Protein AF-T2IMB1-F1 (afdb_monomer)

InterPro domains:
  IPR037221 H-type lectin domain superfamily [G3DSA:2.60.40.2080] (253-338)

Sequence (546 aa):
MVLTQIQTNNDSSFVKTRHNNITQDGFEVLLENDEANMNSGHGNETVAWMAISSGTGSWDGNTFMAGNTGDQVTHDWHTIDFGNAFNNTPKFLGNIASYYGPDPSGLRYQNLNNGNVEIKIEEDISIDEEVTHITEDVHFLAIEGTGTLTGSTYIDPDNDPDPVSTIAQVGQITNLDENNQTIVLDHDFDNPVIFANPLSYNGPAPSIARITDIQSDRFSVELQEPSNEDGTHAEETFSFLALEKGVWTLSDGTVIEVGTIDTNAIAGSYWENITFDYDFTNAPIVLTQVQTDNDASFVKTRQNNITQDGFDLALENDEANLNSGHGTETVAWVAISSGTGDWDGNTFMAGETGDYVTEAFYTLNFGNAFNKAPKFLGNIASYYGSDPSGLRYQNLNNGNVEIKIEEDTSIDEEIIHITENVHFLAIEGTGTLTGSANTGNNDPLTGLATEQTATASQDIFVVGNAQEPLYDTYGKHDYLEILGFDQSEDVIQLNGIADNYSLGASPFDSNDQGIFLKVAGMQDELVAIVKDNNNLDLNSNQFVFV

Organism: NCBI:txid423472

pLDDT: mean 88.85, std 13.26, range [33.06, 98.88]

Mean predicted aligned error: 17.15 Å

Foldseek 3Di:
DKDKDFPDPPDPFDWDKDWADDDPVDIDIDTAGAQVCRVPDDDDTDMDMDDDDADWDAFVNKTKGWDKDPQAAWQDKDKDFPQLSFPWQWDKDKDFHHDDDDFDWGKDWDDGTSGIIIIHIAGHAPPHDDGGTGTTMMTMMTIDDDDDTDDDPDDDPVPPLQPWDQFKFKDKDAFAWLDKDKDFAPFFAPAKDKFKDDKAPPWPFDWHWDWAADGRGITITHIDGAPQDPRGTGGIMIMMMIGHAAWWAAPVRKIKHKDKDWDQFAPPGDWDKDFDPDQAPWFFQKDKAFNHPPDVADKTKDWADTTSGTTIIHIYGAQVCSPVTTHITMMMMMTIHADWDAWPNKIKGWDKDPQAAWQDWDKDFPQLSFPWQWRKHKFFHHDDWPFDWTKYWDPGTSTIIIIHTAGHANPHPDTTTGTTMMIMMTIHDTHTTITRHCCDDPQVWFADQAEDEDPDFQEEAEQDDQPGGNFDPPDARTAHEYHPDDPVTYAYEGEDALVQWDWDQDPPDNQKIFIWGDDPPDDTHTHYIYPRHNDDDSPDPRYDYD

Structure (mmCIF, N/CA/C/O backbone):
data_AF-T2IMB1-F1
#
_entry.id   AF-T2IMB1-F1
#
loop_
_atom_site.group_PDB
_atom_site.id
_atom_site.type_symbol
_atom_site.label_atom_id
_atom_site.label_alt_id
_atom_site.label_comp_id
_atom_site.label_asym_id
_atom_site.label_entity_id
_atom_site.label_seq_id
_atom_site.pdbx_PDB_ins_code
_atom_site.Cartn_x
_atom_site.Cartn_y
_atom_site.Cartn_z
_atom_site.occupancy
_atom_site.B_iso_or_equiv
_atom_site.auth_seq_id
_atom_site.auth_comp_id
_atom_site.auth_asym_id
_atom_site.auth_atom_id
_atom_site.pdbx_PDB_model_num
ATOM 1 N N . MET A 1 1 ? -24.731 0.945 29.577 1.00 85.31 1 MET A N 1
ATOM 2 C CA . MET A 1 1 ? -25.813 1.959 29.676 1.00 85.31 1 MET A CA 1
ATOM 3 C C . MET A 1 1 ? -25.446 3.165 28.826 1.00 85.31 1 MET A C 1
ATOM 5 O O . MET A 1 1 ? -24.263 3.355 28.576 1.00 85.31 1 MET A O 1
ATOM 9 N N . VAL A 1 2 ? -26.428 3.962 28.402 1.00 91.12 2 VAL A N 1
ATOM 10 C CA . VAL A 1 2 ? -26.267 5.046 27.416 1.00 91.12 2 VAL A CA 1
ATOM 11 C C . VAL A 1 2 ? -26.927 6.323 27.926 1.00 91.12 2 VAL A C 1
ATOM 13 O O . VAL A 1 2 ? -28.022 6.268 28.482 1.00 91.12 2 VAL A O 1
ATOM 16 N N . LEU A 1 3 ? -26.265 7.461 27.723 1.00 94.50 3 LEU A N 1
ATOM 17 C CA . LEU A 1 3 ? -26.814 8.806 27.881 1.00 94.50 3 LEU A CA 1
ATOM 18 C C . LEU A 1 3 ? -26.683 9.567 26.559 1.00 94.50 3 LEU A C 1
ATOM 20 O O . LEU A 1 3 ? -25.728 9.351 25.817 1.00 94.50 3 LEU A O 1
ATOM 24 N N . THR A 1 4 ? -27.603 10.489 26.279 1.00 96.38 4 THR A N 1
ATOM 25 C CA . THR A 1 4 ? -27.551 11.331 25.069 1.00 96.38 4 THR A CA 1
ATOM 26 C C . THR A 1 4 ? -27.961 12.763 25.350 1.00 96.38 4 THR A C 1
ATOM 28 O O . THR A 1 4 ? -28.728 13.029 26.276 1.00 96.38 4 THR A O 1
ATOM 31 N N . GLN A 1 5 ? -27.476 13.679 24.517 1.00 95.19 5 GLN A N 1
ATOM 32 C CA . GLN A 1 5 ? -27.791 15.096 24.607 1.00 95.19 5 GLN A CA 1
ATOM 33 C C . GLN A 1 5 ? -27.732 15.752 23.227 1.00 95.19 5 GLN A C 1
ATOM 35 O O . GLN A 1 5 ? -26.693 15.732 22.566 1.00 95.19 5 GLN A O 1
ATOM 40 N N . ILE A 1 6 ? -28.816 16.421 22.839 1.00 95.06 6 ILE A N 1
ATOM 41 C CA . ILE A 1 6 ? -28.847 17.290 21.657 1.00 95.06 6 ILE A CA 1
ATOM 42 C C . ILE A 1 6 ? -27.872 18.462 21.873 1.00 95.06 6 ILE A C 1
ATOM 44 O O . ILE A 1 6 ? -27.924 19.119 22.918 1.00 95.06 6 ILE A O 1
ATOM 48 N N . GLN A 1 7 ? -26.968 18.688 20.914 1.00 95.31 7 GLN A N 1
ATOM 49 C CA . GLN A 1 7 ? -25.887 19.689 20.962 1.00 95.31 7 GLN A CA 1
ATOM 50 C C . GLN A 1 7 ? -26.152 20.928 20.104 1.00 95.31 7 GLN A C 1
ATOM 52 O O . GLN A 1 7 ? -25.466 21.941 20.253 1.00 95.31 7 GLN A O 1
ATOM 57 N N . THR A 1 8 ? -27.120 20.856 19.198 1.00 91.25 8 THR A N 1
ATOM 58 C CA . THR A 1 8 ? -27.472 21.946 18.287 1.00 91.25 8 THR A CA 1
ATOM 59 C C . THR A 1 8 ? -28.929 22.365 18.473 1.00 91.25 8 THR A C 1
ATOM 61 O O . THR A 1 8 ? -29.697 21.726 19.189 1.00 91.25 8 THR A O 1
ATOM 64 N N . ASN A 1 9 ? -29.268 23.519 17.909 1.00 90.50 9 ASN A N 1
ATOM 65 C CA . ASN A 1 9 ? -30.628 24.038 17.831 1.00 90.50 9 ASN A CA 1
ATOM 66 C C . ASN A 1 9 ? -30.780 24.605 16.419 1.00 90.50 9 ASN A C 1
ATOM 68 O O . ASN A 1 9 ? -30.586 25.803 16.184 1.00 90.50 9 ASN A O 1
ATOM 72 N N . ASN A 1 10 ? -30.962 23.692 15.474 1.00 88.81 10 ASN A N 1
ATOM 73 C CA . ASN A 1 10 ? -31.073 23.975 14.050 1.00 88.81 10 ASN A CA 1
ATOM 74 C C . ASN A 1 10 ? -32.535 24.191 13.632 1.00 88.81 10 ASN A C 1
ATOM 76 O O . ASN A 1 10 ? -32.777 24.807 12.591 1.00 88.81 10 ASN A O 1
ATOM 80 N N . ASP A 1 11 ? -33.489 23.745 14.453 1.00 90.00 11 ASP A N 1
ATOM 81 C CA . ASP A 1 11 ? -34.917 24.033 14.330 1.00 90.00 11 ASP A CA 1
ATOM 82 C C . ASP A 1 11 ? -35.498 24.561 15.655 1.00 90.00 11 ASP A C 1
ATOM 84 O O . ASP A 1 11 ? -35.101 24.171 16.746 1.00 90.00 11 ASP A O 1
ATOM 88 N N . SER A 1 12 ? -36.465 25.471 15.552 1.00 86.69 12 SER A N 1
ATOM 89 C CA . SER A 1 12 ? -37.157 26.080 16.691 1.00 86.69 12 SER A CA 1
ATOM 90 C C . SER A 1 12 ? -38.210 25.187 17.356 1.00 86.69 12 SER A C 1
ATOM 92 O O . SER A 1 12 ? -38.725 25.564 18.414 1.00 86.69 12 S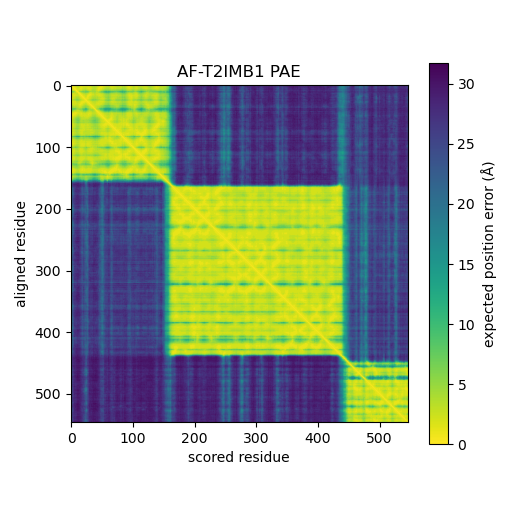ER A O 1
ATOM 94 N N . SER A 1 13 ? -38.579 24.066 16.734 1.00 87.62 13 SER A N 1
ATOM 95 C CA . SER A 1 13 ? -39.478 23.070 17.326 1.00 87.62 13 SER A CA 1
ATOM 96 C C . SER A 1 13 ? -38.860 22.392 18.550 1.00 87.62 13 SER A C 1
ATOM 98 O O . SER A 1 13 ? -37.646 22.309 18.714 1.00 87.62 13 SER A O 1
ATOM 100 N N . PHE A 1 14 ? -39.721 21.943 19.460 1.00 88.88 14 PHE A N 1
ATOM 101 C CA . PHE A 1 14 ? -39.291 21.232 20.655 1.00 88.88 14 PHE A CA 1
ATOM 102 C C . PHE A 1 14 ? -38.926 19.790 20.306 1.00 88.88 14 PHE A C 1
ATOM 104 O O . PHE A 1 14 ? -39.756 19.081 19.753 1.00 88.88 14 PHE A O 1
ATOM 111 N N . VAL A 1 15 ? -37.736 19.341 20.712 1.00 91.94 15 VAL A N 1
ATOM 112 C CA . VAL A 1 15 ? -37.329 17.932 20.639 1.00 91.94 15 VAL A CA 1
ATOM 113 C C . VAL A 1 15 ? -36.549 17.494 21.864 1.00 91.94 15 VAL A C 1
ATOM 115 O O . VAL A 1 15 ? -35.861 18.279 22.522 1.00 91.94 15 VAL A O 1
ATOM 118 N N . LYS A 1 16 ? -36.608 16.192 22.123 1.00 91.75 16 LYS A N 1
ATOM 119 C CA . LYS A 1 16 ? -35.758 15.469 23.074 1.00 91.75 16 LYS A CA 1
ATOM 120 C C . LYS A 1 16 ? -35.274 14.164 22.446 1.00 91.75 16 LYS A C 1
ATOM 122 O O . LYS A 1 16 ? -35.821 13.717 21.445 1.00 91.75 16 LYS A O 1
ATOM 127 N N . THR A 1 17 ? -34.255 13.547 23.031 1.00 94.44 17 THR A N 1
ATOM 128 C CA . THR A 1 17 ? -33.801 12.222 22.602 1.00 94.44 17 THR A CA 1
ATOM 129 C C . THR A 1 17 ? -34.611 11.116 23.273 1.00 94.44 17 THR A C 1
ATOM 131 O O . THR A 1 17 ? -34.928 11.200 24.462 1.00 94.44 17 THR A O 1
ATOM 134 N N . ARG A 1 18 ? -34.903 10.059 22.515 1.00 93.19 18 ARG A N 1
ATOM 135 C CA . ARG A 1 18 ? -35.435 8.782 23.012 1.00 93.19 18 ARG A CA 1
ATOM 136 C C . ARG A 1 18 ? -34.565 7.638 22.528 1.00 93.19 18 ARG A C 1
ATOM 138 O O . ARG A 1 18 ? -33.977 7.744 21.452 1.00 93.19 18 ARG A O 1
ATOM 145 N N . HIS A 1 19 ? -34.487 6.576 23.323 1.00 94.31 19 HIS A N 1
ATOM 146 C CA . HIS A 1 19 ? -33.670 5.402 23.024 1.00 94.31 19 HIS A CA 1
ATOM 147 C C . HIS A 1 19 ? -34.518 4.166 22.823 1.00 94.31 19 HIS A C 1
ATOM 149 O O . HIS A 1 19 ? -35.591 4.042 23.405 1.00 94.31 19 HIS A O 1
ATOM 155 N N . ASN A 1 20 ? -33.997 3.239 22.035 1.00 92.06 20 ASN A N 1
ATOM 156 C CA . ASN A 1 20 ? -34.541 1.900 21.913 1.00 92.06 20 ASN A CA 1
ATOM 157 C C . ASN A 1 20 ? -33.409 0.897 21.638 1.00 92.06 20 ASN A C 1
ATOM 159 O O . ASN A 1 20 ? -32.283 1.306 21.347 1.00 92.06 20 ASN A O 1
ATOM 163 N N . ASN A 1 21 ? -33.702 -0.403 21.751 1.00 88.50 21 ASN A N 1
ATOM 164 C CA . ASN A 1 21 ? -32.808 -1.498 21.354 1.00 88.50 21 ASN A CA 1
ATOM 165 C C . ASN A 1 21 ? -31.363 -1.344 21.870 1.00 88.50 21 ASN A C 1
ATOM 167 O O . ASN A 1 21 ? -30.403 -1.519 21.125 1.00 88.50 21 ASN A O 1
ATOM 171 N N . ILE A 1 22 ? -31.196 -0.990 23.149 1.00 84.31 22 ILE A N 1
ATOM 172 C CA . ILE A 1 22 ? -29.861 -0.867 23.742 1.00 84.31 22 ILE A CA 1
ATOM 173 C C . ILE A 1 22 ? -29.286 -2.267 23.978 1.00 84.31 22 ILE A C 1
ATOM 175 O O . ILE A 1 22 ? -29.820 -3.036 24.780 1.00 84.31 22 ILE A O 1
ATOM 179 N N . THR A 1 23 ? -28.175 -2.575 23.316 1.00 80.94 23 THR A N 1
ATOM 180 C CA . THR A 1 23 ? -27.421 -3.827 23.450 1.00 80.94 23 THR A CA 1
ATOM 181 C C . THR A 1 23 ? -25.993 -3.542 23.924 1.00 80.94 23 THR A C 1
ATOM 183 O O . THR A 1 23 ? -25.650 -2.415 24.291 1.00 80.94 23 THR A O 1
ATOM 186 N N . GLN A 1 24 ? -25.157 -4.580 23.977 1.00 67.69 24 GLN A N 1
ATOM 187 C CA . GLN A 1 24 ? -23.721 -4.409 24.200 1.00 67.69 24 GLN A CA 1
ATOM 188 C C . GLN A 1 24 ? -23.020 -3.751 22.992 1.00 67.69 24 GLN A C 1
ATOM 190 O O . GLN A 1 24 ? -22.018 -3.073 23.187 1.00 67.69 24 GLN A O 1
ATOM 195 N N . ASP A 1 25 ? -23.593 -3.890 21.790 1.00 73.38 25 ASP A N 1
ATOM 196 C CA . ASP A 1 25 ? -22.993 -3.473 20.514 1.00 73.38 25 ASP A CA 1
ATOM 197 C C . ASP A 1 25 ? -23.526 -2.118 20.014 1.00 73.38 25 ASP A C 1
ATOM 199 O O . ASP A 1 25 ? -22.961 -1.512 19.108 1.00 73.38 25 ASP A O 1
ATOM 203 N N . GLY A 1 26 ? -24.614 -1.600 20.596 1.00 82.62 26 GLY A N 1
ATOM 204 C CA . GLY A 1 26 ? -25.176 -0.327 20.156 1.00 82.62 26 GLY A CA 1
ATOM 205 C C . GLY A 1 26 ? -26.473 0.091 20.839 1.00 82.62 26 GLY A C 1
ATOM 206 O O . GLY A 1 26 ? -26.900 -0.469 21.850 1.00 82.62 26 GLY A O 1
ATOM 207 N N . PHE A 1 27 ? -27.087 1.137 20.290 1.00 91.44 27 PHE A N 1
ATOM 208 C CA . PHE A 1 27 ? -28.405 1.634 20.676 1.00 91.44 27 PHE A CA 1
ATOM 209 C C . PHE A 1 27 ? -29.047 2.399 19.517 1.00 91.44 27 PHE A C 1
ATOM 211 O O . PHE A 1 27 ? -28.355 3.010 18.703 1.00 91.44 27 PHE A O 1
ATOM 218 N N . GLU A 1 28 ? -30.375 2.433 19.482 1.00 95.38 28 GLU A N 1
ATOM 219 C CA . GLU A 1 28 ? -31.130 3.314 18.593 1.00 95.38 28 GLU A CA 1
ATOM 220 C C . GLU A 1 28 ? -31.435 4.638 19.295 1.00 95.38 28 GLU A C 1
ATOM 222 O O . GLU A 1 28 ? -31.716 4.676 20.497 1.00 95.38 28 GLU A O 1
ATOM 227 N N . VAL A 1 29 ? -31.423 5.737 18.537 1.00 94.62 29 VAL A N 1
ATOM 228 C CA . VAL A 1 29 ? -31.826 7.059 19.023 1.00 94.62 29 VAL A CA 1
ATOM 229 C C . VAL A 1 29 ? -32.702 7.773 18.007 1.00 94.62 29 VAL A C 1
ATOM 231 O O . VAL A 1 29 ? -32.428 7.757 16.809 1.00 94.62 29 VAL A O 1
ATOM 234 N N . LEU A 1 30 ? -33.739 8.445 18.501 1.00 92.19 30 LEU A N 1
ATOM 235 C CA . LEU A 1 30 ? -34.581 9.336 17.708 1.00 92.19 30 LEU A CA 1
ATOM 236 C C . LEU A 1 30 ? -34.779 10.684 18.404 1.00 92.19 30 LEU A C 1
ATOM 238 O O . LEU A 1 30 ? -34.567 10.812 19.615 1.00 92.19 30 LEU A O 1
ATOM 242 N N . LEU A 1 31 ? -35.194 11.682 17.622 1.00 92.25 31 LEU A N 1
ATOM 243 C CA . LEU A 1 31 ? -35.696 12.959 18.122 1.00 92.25 31 LEU A CA 1
ATOM 244 C C . LEU A 1 31 ? -37.219 12.879 18.247 1.00 92.25 31 LEU A C 1
ATOM 246 O O . LEU A 1 31 ? -37.908 12.614 17.265 1.00 92.25 31 LEU A O 1
ATOM 250 N N . GLU A 1 32 ? -37.733 13.107 19.451 1.00 92.06 32 GLU A N 1
ATOM 251 C CA . GLU A 1 32 ? -39.159 13.053 19.764 1.00 92.06 32 GLU A CA 1
ATOM 252 C C . GLU A 1 32 ? -39.707 14.462 20.024 1.00 92.06 32 GLU A C 1
ATOM 254 O O . GLU A 1 32 ? -39.195 15.172 20.896 1.00 92.06 32 GLU A O 1
ATOM 259 N N . ASN A 1 33 ? -40.744 14.849 19.274 1.00 92.12 33 ASN A N 1
ATOM 260 C CA . ASN A 1 33 ? -41.489 16.101 19.459 1.00 92.12 33 ASN A CA 1
ATOM 261 C C . ASN A 1 33 ? -42.503 15.999 20.618 1.00 92.12 33 ASN A C 1
ATOM 263 O O . ASN A 1 33 ? -42.745 14.921 21.158 1.00 92.12 33 ASN A O 1
ATOM 267 N N . ASP A 1 34 ? -43.126 17.120 20.988 1.00 90.25 34 ASP A N 1
ATOM 268 C CA . ASP A 1 34 ? -44.325 17.138 21.835 1.00 90.25 34 ASP A CA 1
ATOM 269 C C . ASP A 1 34 ? -45.536 16.517 21.118 1.00 90.25 34 ASP A C 1
ATOM 271 O O . ASP A 1 34 ? -45.568 16.417 19.887 1.00 90.25 34 ASP A O 1
ATOM 275 N N . GLU A 1 35 ? -46.537 16.089 21.889 1.00 89.25 35 GLU A N 1
ATOM 276 C CA . GLU A 1 35 ? -47.662 15.277 21.408 1.00 89.25 35 GLU A CA 1
ATOM 277 C C . GLU A 1 35 ? -48.408 15.950 20.234 1.00 89.25 35 GLU A C 1
ATOM 279 O O . GLU A 1 35 ? -48.657 15.347 19.185 1.00 89.25 35 GLU A O 1
ATOM 284 N N . ALA A 1 36 ? -48.648 17.260 20.338 1.00 90.06 36 ALA A N 1
ATOM 285 C CA . ALA A 1 36 ? -49.301 18.091 19.328 1.00 90.06 36 ALA A CA 1
ATOM 286 C C . ALA A 1 36 ? -48.550 18.139 17.987 1.00 90.06 36 ALA A C 1
ATOM 288 O O . ALA A 1 36 ? -49.149 18.463 16.955 1.00 90.06 36 ALA A O 1
ATOM 289 N N . ASN A 1 37 ? -47.257 17.807 17.988 1.00 89.12 37 ASN A N 1
ATOM 290 C CA . ASN A 1 37 ? -46.353 17.908 16.849 1.00 89.12 37 ASN A CA 1
ATOM 291 C C . ASN A 1 37 ? -45.670 16.573 16.498 1.00 89.12 37 ASN A C 1
ATOM 293 O O . ASN A 1 37 ? -44.755 16.569 15.672 1.00 89.12 37 ASN A O 1
ATOM 297 N N . MET A 1 38 ? -46.121 15.429 17.026 1.00 80.75 38 MET A N 1
ATOM 298 C CA . MET A 1 38 ? -45.490 14.115 16.785 1.00 80.75 38 MET A CA 1
ATOM 299 C C . MET A 1 38 ? -45.346 13.735 15.307 1.00 80.75 38 MET A C 1
ATOM 301 O O . MET A 1 38 ? -44.421 13.024 14.935 1.00 80.75 38 MET A O 1
ATOM 305 N N . ASN A 1 39 ? -46.250 14.223 14.452 1.00 80.94 39 ASN A N 1
ATOM 306 C CA . ASN A 1 39 ? -46.222 13.972 13.005 1.00 80.94 39 ASN A CA 1
ATOM 307 C C . ASN A 1 39 ? -45.568 15.103 12.198 1.00 80.94 39 ASN A C 1
ATOM 309 O O . ASN A 1 39 ? -45.591 15.085 10.965 1.00 80.94 39 ASN A O 1
ATOM 313 N N . SER A 1 40 ? -45.041 16.124 12.871 1.00 81.31 40 SER A N 1
ATOM 314 C CA . SER A 1 40 ? -44.258 17.168 12.223 1.00 81.31 40 SER A CA 1
ATOM 315 C C . SER A 1 40 ? -42.804 16.710 12.107 1.00 81.31 40 SER A C 1
ATOM 317 O O . SER A 1 40 ? -42.261 16.082 13.012 1.00 81.31 40 SER A O 1
ATOM 319 N N . GLY A 1 41 ? -42.182 16.966 10.957 1.00 79.31 41 GLY A N 1
ATOM 320 C CA . GLY A 1 41 ? -40.749 16.735 10.808 1.00 79.31 41 GLY A CA 1
ATOM 321 C C . GLY A 1 41 ? -39.951 17.731 11.649 1.00 79.31 41 GLY A C 1
ATOM 322 O O . GLY A 1 41 ? -40.421 18.838 11.897 1.00 79.31 41 GLY A O 1
ATOM 323 N N . HIS A 1 42 ? -38.737 17.344 12.027 1.00 85.75 42 HIS A N 1
ATOM 324 C CA . HIS A 1 42 ? -37.761 18.205 12.689 1.00 85.75 42 HIS A CA 1
ATOM 325 C C . HIS A 1 42 ? -36.503 18.322 11.821 1.00 85.75 42 HIS A C 1
ATOM 327 O O . HIS A 1 42 ? -36.148 17.369 11.122 1.00 85.75 42 HIS A O 1
ATOM 333 N N . GLY A 1 43 ? -35.817 19.466 11.855 1.00 85.44 43 GLY A N 1
ATOM 334 C CA . GLY A 1 43 ? -34.489 19.599 11.252 1.00 85.44 43 GLY A CA 1
ATOM 335 C C . GLY A 1 43 ? -33.452 18.655 11.879 1.00 85.44 43 GLY A C 1
ATOM 336 O O . GLY A 1 43 ? -33.608 18.194 13.009 1.00 85.44 43 GLY A O 1
ATOM 337 N N . ASN A 1 44 ? -32.367 18.374 11.153 1.00 89.62 44 ASN A N 1
ATOM 338 C CA . ASN A 1 44 ? -31.277 17.547 11.672 1.00 89.62 44 ASN A CA 1
ATOM 339 C C . ASN A 1 44 ? -30.606 18.223 12.876 1.00 89.62 44 ASN A C 1
ATOM 341 O O . ASN A 1 44 ? -30.212 19.388 12.788 1.00 89.62 44 ASN A O 1
ATOM 345 N N . GLU A 1 45 ? -30.387 17.468 13.950 1.00 91.56 45 GLU A N 1
ATOM 346 C CA . GLU A 1 45 ? -29.619 17.912 15.112 1.00 91.56 45 GLU A CA 1
ATOM 347 C C . GLU A 1 45 ? -28.404 17.011 15.351 1.00 91.56 45 GLU A C 1
ATOM 349 O O . GLU A 1 45 ? -28.451 15.801 15.136 1.00 91.56 45 GLU A O 1
ATOM 354 N N . THR A 1 46 ? -27.309 17.591 15.839 1.00 93.31 46 THR A N 1
ATOM 355 C CA . THR A 1 46 ? -26.174 16.832 16.364 1.00 93.31 46 THR A CA 1
ATOM 356 C C . THR A 1 46 ? -26.546 16.275 17.734 1.00 93.31 46 THR A C 1
ATOM 358 O O . THR A 1 46 ? -26.833 17.035 18.661 1.00 93.31 46 THR A O 1
ATOM 361 N N . VAL A 1 47 ? -26.488 14.954 17.894 1.00 93.88 47 VAL A N 1
ATOM 362 C CA . VAL A 1 47 ? -26.691 14.275 19.179 1.00 93.88 47 VAL A CA 1
ATOM 363 C C . VAL A 1 47 ? -25.346 13.768 19.690 1.00 93.88 47 VAL A C 1
ATOM 365 O O . VAL A 1 47 ? -24.688 12.968 19.033 1.00 93.88 47 VAL A O 1
ATOM 368 N N . ALA A 1 48 ? -24.934 14.230 20.870 1.00 92.75 48 ALA A N 1
ATOM 369 C CA . ALA A 1 48 ? -23.828 13.623 21.603 1.00 92.75 48 ALA A CA 1
ATOM 370 C C . ALA A 1 48 ? -24.342 12.430 22.406 1.00 92.75 48 ALA A C 1
ATOM 372 O O . ALA A 1 48 ? -25.469 12.457 22.910 1.00 92.75 48 ALA A O 1
ATOM 373 N N . TRP A 1 49 ? -23.499 11.420 22.578 1.00 94.50 49 TRP A N 1
ATOM 374 C CA . TRP A 1 49 ? -23.809 10.248 23.381 1.00 94.50 49 TRP A CA 1
ATOM 375 C C . TRP A 1 49 ? -22.622 9.837 24.249 1.00 94.50 49 TRP A C 1
ATOM 377 O O . TRP A 1 49 ? -21.477 10.201 23.986 1.00 94.50 49 TRP A O 1
ATOM 387 N N . MET A 1 50 ? -22.919 9.108 25.320 1.00 92.50 50 MET A N 1
ATOM 388 C CA . MET A 1 50 ? -21.933 8.510 26.212 1.00 92.50 50 MET A CA 1
ATOM 389 C C . MET A 1 50 ? -22.431 7.135 26.640 1.00 92.50 50 MET A C 1
ATOM 391 O O . MET A 1 50 ? -23.520 7.025 27.206 1.00 92.50 50 MET A O 1
ATOM 395 N N . ALA A 1 51 ? -21.615 6.108 26.419 1.00 89.19 51 ALA A N 1
ATOM 396 C CA . ALA A 1 51 ? -21.821 4.790 26.996 1.00 89.19 51 ALA A CA 1
ATOM 397 C C . ALA A 1 51 ? -20.881 4.588 28.190 1.00 89.19 51 ALA A C 1
ATOM 399 O O . ALA A 1 51 ? -19.722 4.997 28.161 1.00 89.19 51 ALA A O 1
ATOM 400 N N . ILE A 1 52 ? -21.389 3.980 29.260 1.00 83.69 52 ILE A N 1
ATOM 401 C CA . ILE A 1 52 ? -20.597 3.618 30.440 1.00 83.69 52 ILE A CA 1
ATOM 402 C C . ILE A 1 52 ? -21.049 2.255 30.968 1.00 83.69 52 ILE A C 1
ATOM 404 O O . ILE A 1 52 ? -22.236 1.908 30.909 1.00 83.69 52 ILE A O 1
ATOM 408 N N . SER A 1 53 ? -20.105 1.464 31.472 1.00 81.81 53 SER A N 1
ATOM 409 C CA . SER A 1 53 ? -20.401 0.201 32.148 1.00 81.81 53 SER A CA 1
ATOM 410 C C . SER A 1 53 ? -21.171 0.463 33.443 1.00 81.81 53 SER A C 1
ATOM 412 O O . SER A 1 53 ? -20.855 1.387 34.193 1.00 81.81 53 SER A O 1
ATOM 414 N N . SER A 1 54 ? -22.183 -0.356 33.730 1.00 83.62 54 SER A N 1
ATOM 415 C CA . SER A 1 54 ? -22.889 -0.288 35.011 1.00 83.62 54 SER A CA 1
ATOM 416 C C . SER A 1 54 ? -21.958 -0.676 36.159 1.00 83.62 54 SER A C 1
ATOM 418 O O . SER A 1 54 ? -21.187 -1.628 36.038 1.00 83.62 54 SER A O 1
ATOM 420 N N . GLY A 1 55 ? -22.067 0.004 37.293 1.00 82.06 55 GLY A N 1
ATOM 421 C CA . GLY A 1 55 ? -21.284 -0.301 38.481 1.00 82.06 55 GLY A CA 1
ATOM 422 C C . GLY A 1 55 ? -21.070 0.908 39.380 1.00 82.06 55 GLY A C 1
ATOM 423 O O . GLY A 1 55 ? -21.617 1.987 39.161 1.00 82.06 55 GLY A O 1
ATOM 424 N N . THR A 1 56 ? -20.255 0.714 40.411 1.00 86.25 56 THR A N 1
ATOM 425 C CA . THR A 1 56 ? -19.796 1.776 41.310 1.00 86.25 56 THR A CA 1
ATOM 426 C C . THR A 1 56 ? -18.277 1.862 41.283 1.00 86.25 56 THR A C 1
ATOM 428 O O . THR A 1 56 ? -17.592 0.861 41.074 1.00 86.25 56 THR A O 1
ATOM 431 N N . GLY A 1 57 ? -17.727 3.056 41.497 1.00 87.25 57 GLY A N 1
ATOM 432 C CA . GLY A 1 57 ? -16.281 3.250 41.444 1.00 87.25 57 GLY A CA 1
ATOM 433 C C . GLY A 1 57 ? -15.831 4.646 41.851 1.00 87.25 57 GLY A C 1
ATOM 434 O O . GLY A 1 57 ? -16.588 5.411 42.445 1.00 87.25 57 GLY A O 1
ATOM 435 N N . SER A 1 58 ? -14.578 4.965 41.531 1.00 88.88 58 SER A N 1
ATOM 436 C CA . SER A 1 58 ? -13.991 6.294 41.701 1.00 88.88 58 SER A CA 1
ATOM 437 C C . SER A 1 58 ? -13.407 6.760 40.371 1.00 88.88 58 SER A C 1
ATOM 439 O O . SER A 1 58 ? -12.601 6.046 39.780 1.00 88.88 58 SER A O 1
ATOM 441 N N . TRP A 1 59 ? -13.810 7.942 39.915 1.00 89.56 59 TRP A N 1
ATOM 442 C CA . TRP A 1 59 ? -13.317 8.595 38.706 1.00 89.56 59 TRP A CA 1
ATOM 443 C C . TRP A 1 59 ? -12.619 9.893 39.111 1.00 89.56 59 TRP A C 1
ATOM 445 O O . TRP A 1 59 ? -13.256 10.839 39.578 1.00 89.56 59 TRP A O 1
ATOM 455 N N . ASP A 1 60 ? -11.287 9.910 39.024 1.00 89.75 60 ASP A N 1
ATOM 456 C CA . ASP A 1 60 ? -10.441 11.014 39.502 1.00 89.75 60 ASP A CA 1
ATOM 457 C C . ASP A 1 60 ? -10.712 11.426 40.952 1.00 89.75 60 ASP A C 1
ATOM 459 O O . ASP A 1 60 ? -10.754 12.603 41.312 1.00 89.75 60 ASP A O 1
ATOM 463 N N . GLY A 1 61 ? -10.916 10.427 41.811 1.00 88.38 61 GLY A N 1
ATOM 464 C CA . GLY A 1 61 ? -11.208 10.639 43.227 1.00 88.38 61 GLY A CA 1
ATOM 465 C C . GLY A 1 61 ? -12.671 10.971 43.526 1.00 88.38 61 GLY A C 1
ATOM 466 O O . GLY A 1 61 ? -13.008 11.134 44.698 1.00 88.38 61 GLY A O 1
ATOM 467 N N . ASN A 1 62 ? -13.538 11.042 42.513 1.00 91.88 62 ASN A N 1
ATOM 468 C CA . ASN A 1 62 ? -14.974 11.239 42.680 1.00 91.88 62 ASN A CA 1
ATOM 469 C C . ASN A 1 62 ? -15.701 9.896 42.666 1.00 91.88 62 ASN A C 1
ATOM 471 O O . ASN A 1 62 ? -15.629 9.163 41.681 1.00 91.88 62 ASN A O 1
ATOM 475 N N . THR A 1 63 ? -16.438 9.579 43.728 1.00 93.62 63 THR A N 1
ATOM 476 C CA . THR A 1 63 ? -17.273 8.374 43.754 1.00 93.62 63 THR A CA 1
ATOM 477 C C . THR A 1 63 ? -18.352 8.462 42.678 1.00 93.62 63 THR A C 1
ATOM 479 O O . THR A 1 63 ? -19.015 9.493 42.579 1.00 93.62 63 THR A O 1
ATOM 482 N N . PHE A 1 64 ? -18.577 7.399 41.907 1.00 94.38 64 PHE A N 1
ATOM 483 C CA . PHE A 1 64 ? -19.679 7.329 40.947 1.00 94.38 64 PHE A CA 1
ATOM 484 C C . PHE A 1 64 ? -20.485 6.032 41.069 1.00 94.38 64 PHE A C 1
ATOM 486 O O . PHE A 1 64 ? -19.996 5.021 41.577 1.00 94.38 64 PHE A O 1
ATOM 493 N N . MET A 1 65 ? -21.724 6.085 40.586 1.00 92.94 65 MET A N 1
ATOM 494 C CA . MET A 1 65 ? -22.635 4.966 40.381 1.00 92.94 65 MET A CA 1
ATOM 495 C C . MET A 1 65 ? -23.314 5.125 39.019 1.00 92.94 65 MET A C 1
ATOM 497 O O . MET A 1 65 ? -23.942 6.146 38.756 1.00 92.94 65 MET A O 1
ATOM 501 N N . ALA A 1 66 ? -23.197 4.107 38.181 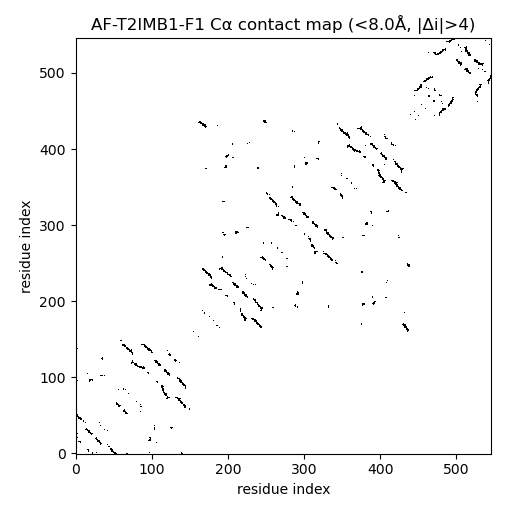1.00 92.00 66 ALA A N 1
ATOM 502 C CA . ALA A 1 66 ? -23.792 4.008 36.858 1.00 92.00 66 ALA A CA 1
ATOM 503 C C . ALA A 1 66 ? -24.724 2.786 36.831 1.00 92.00 66 ALA A C 1
ATOM 505 O O . ALA A 1 66 ? -24.317 1.701 37.255 1.00 92.00 66 ALA A O 1
ATOM 506 N N . GLY A 1 67 ? -25.964 2.927 36.368 1.00 89.94 67 GLY A N 1
ATOM 507 C CA . GLY A 1 67 ? -26.929 1.826 36.392 1.00 89.94 67 GLY A CA 1
ATOM 508 C C . GLY A 1 67 ? -28.156 2.028 35.509 1.00 89.94 67 GLY A C 1
ATOM 509 O O . GLY A 1 67 ? -28.276 3.023 34.793 1.00 89.94 67 GLY A O 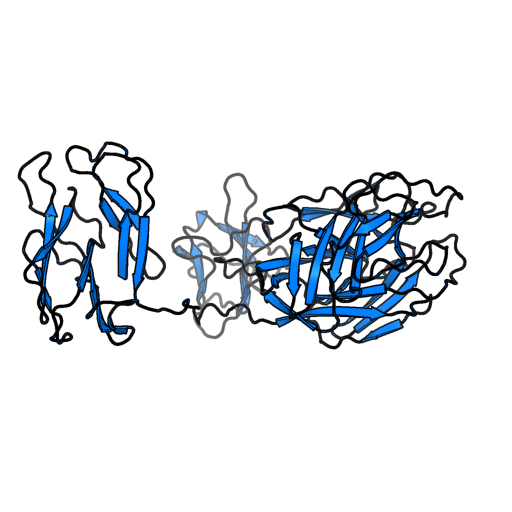1
ATOM 510 N N . ASN A 1 68 ? -29.056 1.048 35.576 1.00 93.44 68 ASN A N 1
ATOM 511 C CA . ASN A 1 68 ? -30.379 1.064 34.960 1.00 93.44 68 ASN A CA 1
ATOM 512 C C . ASN A 1 68 ? -31.444 0.653 35.986 1.00 93.44 68 ASN A C 1
ATOM 514 O O . ASN A 1 68 ? -31.112 0.081 37.029 1.00 93.44 68 ASN A O 1
ATOM 518 N N . THR A 1 69 ? -32.704 0.989 35.727 1.00 90.56 69 THR A N 1
ATOM 519 C CA . THR A 1 69 ? -33.828 0.613 36.600 1.00 90.56 69 THR A CA 1
ATOM 520 C C . THR A 1 69 ? -34.483 -0.697 36.175 1.00 90.56 69 THR A C 1
ATOM 522 O O . THR A 1 69 ? -35.232 -1.285 36.959 1.00 90.56 69 THR A O 1
ATOM 525 N N . GLY A 1 70 ? -34.232 -1.138 34.940 1.00 89.50 70 GLY A N 1
ATOM 526 C CA . GLY A 1 70 ? -35.102 -2.067 34.234 1.00 89.50 70 GLY A CA 1
ATOM 527 C C . GLY A 1 70 ? -36.470 -1.438 33.954 1.00 89.50 70 GLY A C 1
ATOM 528 O O . GLY A 1 70 ? -36.746 -0.307 34.357 1.00 89.50 70 GLY A O 1
ATOM 529 N N . ASP A 1 71 ? -37.340 -2.204 33.298 1.00 91.25 71 ASP A N 1
ATOM 530 C CA . ASP A 1 71 ? -38.703 -1.819 32.905 1.00 91.25 71 ASP A CA 1
ATOM 531 C C . ASP A 1 71 ? -39.630 -1.630 34.128 1.00 91.25 71 ASP A C 1
ATOM 533 O O . ASP A 1 71 ? -40.388 -2.530 34.496 1.00 91.25 71 ASP A O 1
ATOM 537 N N . GLN A 1 72 ? -39.489 -0.511 34.850 1.00 92.88 72 GLN A N 1
ATOM 538 C CA . GLN A 1 72 ? -40.113 -0.284 36.168 1.00 92.88 72 GLN A CA 1
ATOM 539 C C . GLN A 1 72 ? -40.573 1.163 36.422 1.00 92.88 72 GLN A C 1
ATOM 541 O O . GLN A 1 72 ? -41.367 1.388 37.342 1.00 92.88 72 GLN A O 1
ATOM 546 N N . VAL A 1 73 ? -40.076 2.157 35.680 1.00 96.19 73 VAL A N 1
ATOM 547 C CA . VAL A 1 73 ? -40.354 3.578 35.961 1.00 96.19 73 VAL A CA 1
ATOM 548 C C . VAL A 1 73 ? -41.605 4.013 35.209 1.00 96.19 73 VAL A C 1
ATOM 550 O O . VAL A 1 73 ? -41.701 3.807 34.011 1.00 96.19 73 VAL A O 1
ATOM 553 N N . THR A 1 74 ? -42.562 4.622 35.905 1.00 96.62 74 THR A N 1
ATOM 554 C CA . THR A 1 74 ? -43.834 5.093 35.326 1.00 96.62 74 THR A CA 1
ATOM 555 C C . THR A 1 74 ? -44.030 6.579 35.641 1.00 96.62 74 THR A C 1
ATOM 557 O O . THR A 1 74 ? -43.087 7.269 36.039 1.00 96.62 74 THR A O 1
ATOM 560 N N . HIS A 1 75 ? -45.261 7.073 35.513 1.00 95.38 75 HIS A N 1
ATOM 561 C CA . HIS A 1 75 ? -45.680 8.390 35.991 1.00 95.38 75 HIS A CA 1
ATOM 562 C C . HIS A 1 75 ? -45.694 8.555 37.519 1.00 95.38 75 HIS A C 1
ATOM 564 O O . HIS A 1 75 ? -45.720 9.687 38.018 1.00 95.38 75 HIS A O 1
ATOM 570 N N . ASP A 1 76 ? -45.620 7.455 38.269 1.00 97.19 76 ASP A N 1
ATOM 571 C CA . ASP A 1 76 ? -45.415 7.475 39.715 1.00 97.19 76 ASP A CA 1
ATOM 572 C C . ASP A 1 76 ? -43.927 7.622 40.073 1.00 97.19 76 ASP A C 1
ATOM 574 O O . ASP A 1 76 ? -43.038 7.103 39.396 1.00 97.19 76 ASP A O 1
ATOM 578 N N . TRP A 1 77 ? -43.641 8.309 41.185 1.00 98.06 77 TRP A N 1
ATOM 579 C CA . TRP A 1 77 ? -42.271 8.469 41.680 1.00 98.06 77 TRP A CA 1
ATOM 580 C C . TRP A 1 77 ? -41.643 7.118 42.055 1.00 98.06 77 TRP A C 1
ATOM 582 O O . TRP A 1 77 ? -42.103 6.433 42.969 1.00 98.06 77 TRP A O 1
ATOM 592 N N . HIS A 1 78 ? -40.543 6.785 41.387 1.00 97.19 78 HIS A N 1
ATOM 593 C CA . HIS A 1 78 ? -39.704 5.618 41.620 1.00 97.19 78 HIS A CA 1
ATOM 594 C C . HIS A 1 78 ? -38.403 6.026 42.323 1.00 97.19 78 HIS A C 1
ATOM 596 O O . HIS A 1 78 ? -37.726 6.961 41.899 1.00 97.19 78 HIS A O 1
ATOM 602 N N . THR A 1 79 ? -38.025 5.330 43.395 1.00 97.94 79 THR A N 1
ATOM 603 C CA . THR A 1 79 ? -36.789 5.621 44.136 1.00 97.94 79 THR A CA 1
ATOM 604 C C . THR A 1 79 ? -35.623 4.796 43.605 1.00 97.94 79 THR A C 1
ATOM 606 O O . THR A 1 79 ? -35.641 3.572 43.704 1.00 97.94 79 THR A O 1
ATOM 609 N N . ILE A 1 80 ? -34.564 5.468 43.155 1.00 95.44 80 ILE A N 1
ATOM 610 C CA . ILE A 1 80 ? -33.242 4.861 42.976 1.00 95.44 80 ILE A CA 1
ATOM 611 C C . ILE A 1 80 ? -32.483 5.012 44.298 1.00 95.44 80 ILE A C 1
ATOM 613 O O . ILE A 1 80 ? -32.193 6.130 44.736 1.00 95.44 80 ILE A O 1
ATOM 617 N N . ASP A 1 81 ? -32.170 3.888 44.940 1.00 92.44 81 ASP A N 1
ATOM 618 C CA . ASP A 1 81 ? -31.358 3.837 46.160 1.00 92.44 81 ASP A CA 1
ATOM 619 C C . ASP A 1 81 ? -29.870 3.714 45.800 1.00 92.44 81 ASP A C 1
ATOM 621 O O . ASP A 1 81 ? -29.449 2.760 45.147 1.00 92.44 81 ASP A O 1
ATOM 625 N N . PHE A 1 82 ? -29.060 4.671 46.250 1.00 88.69 82 PHE A N 1
ATOM 626 C CA . PHE A 1 82 ? -27.611 4.665 46.051 1.00 88.69 82 PHE A CA 1
ATOM 627 C C . PHE A 1 82 ? -26.871 3.787 47.069 1.00 88.69 82 PHE A C 1
ATOM 629 O O . PHE A 1 82 ? -25.641 3.728 47.051 1.00 88.69 82 PHE A O 1
ATOM 636 N N . GLY A 1 83 ? -27.567 3.153 48.016 1.00 83.94 83 GLY A N 1
ATOM 637 C CA . GLY A 1 83 ? -26.963 2.249 48.997 1.00 83.94 83 GLY A CA 1
ATOM 638 C C . GLY A 1 83 ? -25.962 2.935 49.934 1.00 83.94 83 GLY A C 1
ATOM 639 O O . GLY A 1 83 ? -25.070 2.279 50.468 1.00 83.94 83 GLY A O 1
ATOM 640 N N . ASN A 1 84 ? -26.094 4.251 50.136 1.00 79.81 84 ASN A N 1
ATOM 641 C CA . ASN A 1 84 ? -25.119 5.108 50.827 1.00 79.81 84 ASN A CA 1
ATOM 642 C C . ASN A 1 84 ? -23.717 5.107 50.188 1.00 79.81 84 ASN A C 1
ATOM 644 O O . ASN A 1 84 ? -22.720 5.274 50.893 1.00 79.81 84 ASN A O 1
ATOM 648 N N . ALA A 1 85 ? -23.625 4.934 48.866 1.00 81.06 85 ALA A N 1
ATOM 649 C CA . ALA A 1 85 ? -22.358 5.032 48.143 1.00 81.06 85 ALA A CA 1
ATOM 650 C C . ALA A 1 85 ? -21.718 6.430 48.241 1.00 81.06 85 ALA A C 1
ATOM 652 O O . ALA A 1 85 ? -20.504 6.550 48.107 1.00 81.06 85 ALA A O 1
ATOM 653 N N . PHE A 1 86 ? -22.507 7.478 48.503 1.00 91.31 86 PHE A N 1
ATOM 654 C CA . PHE A 1 86 ? -22.045 8.864 48.480 1.00 91.31 86 PHE A CA 1
ATOM 655 C C . PHE A 1 86 ? -21.966 9.502 49.877 1.00 91.31 86 PHE A C 1
ATOM 657 O O . PHE A 1 86 ? -22.857 9.373 50.723 1.00 91.31 86 PHE A O 1
ATOM 664 N N . ASN A 1 87 ? -20.900 10.266 50.106 1.00 91.50 87 ASN A N 1
ATOM 665 C CA . ASN A 1 87 ? -20.698 11.101 51.290 1.00 91.50 87 ASN A CA 1
ATOM 666 C C . ASN A 1 87 ? -21.379 12.472 51.153 1.00 91.50 87 ASN A C 1
ATOM 668 O O . ASN A 1 87 ? -21.760 13.074 52.158 1.00 91.50 87 ASN A O 1
ATOM 672 N N . ASN A 1 88 ? -21.528 12.971 49.926 1.00 93.12 88 ASN A N 1
ATOM 673 C CA . ASN A 1 88 ? -22.201 14.224 49.593 1.00 93.12 88 ASN A CA 1
ATOM 674 C C . ASN A 1 88 ? -23.291 13.981 48.543 1.00 93.12 88 ASN A C 1
ATOM 676 O O . ASN A 1 88 ? -23.300 12.958 47.869 1.00 93.12 88 ASN A O 1
ATOM 680 N N . THR A 1 89 ? -24.212 14.932 48.369 1.00 95.31 89 THR A N 1
ATOM 681 C CA . THR A 1 89 ? -25.189 14.859 47.272 1.00 95.31 89 THR A CA 1
ATOM 682 C C . THR A 1 89 ? -24.457 14.820 45.917 1.00 95.31 89 THR A C 1
ATOM 684 O O . THR A 1 89 ? -23.728 15.777 45.619 1.00 95.31 89 THR A O 1
ATOM 687 N N . PRO A 1 90 ? -24.643 13.770 45.092 1.00 96.69 90 PRO A N 1
ATOM 688 C CA . PRO A 1 90 ? -23.969 13.646 43.802 1.00 96.69 90 PRO A CA 1
ATOM 689 C C . PRO A 1 90 ? -24.580 14.585 42.747 1.00 96.69 90 PRO A C 1
ATOM 691 O O . PRO A 1 90 ? -25.599 15.246 42.970 1.00 96.69 90 PRO A O 1
ATOM 694 N N . LYS A 1 91 ? -23.951 14.665 41.575 1.00 95.81 91 LYS A N 1
ATOM 695 C CA . LYS A 1 91 ? -24.581 15.122 40.328 1.00 95.81 91 LYS A CA 1
ATOM 696 C C . LYS A 1 91 ? -25.295 13.942 39.693 1.00 95.81 91 LYS A C 1
ATOM 698 O O . LYS A 1 91 ? -24.777 12.837 39.763 1.00 95.81 91 LYS A O 1
ATOM 703 N N . PHE A 1 92 ? -26.462 14.185 39.107 1.00 96.62 92 PHE A N 1
ATOM 704 C CA . PHE A 1 92 ? -27.314 13.149 38.534 1.00 96.62 92 PHE A CA 1
ATOM 705 C C . PHE A 1 92 ? -27.588 13.454 37.063 1.00 96.62 92 PHE A C 1
ATOM 707 O O . PHE A 1 92 ? -28.016 14.561 36.733 1.00 96.62 92 PHE A O 1
ATOM 714 N N . LEU A 1 93 ? -27.327 12.472 36.209 1.00 96.38 93 LEU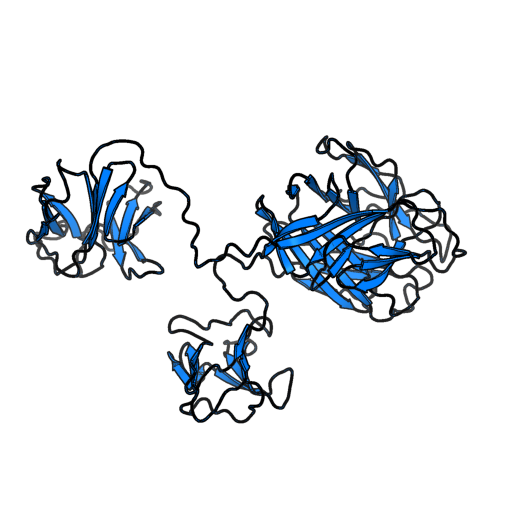 A N 1
ATOM 715 C CA . LEU A 1 93 ? -27.649 12.461 34.787 1.00 96.38 93 LEU A CA 1
ATOM 716 C C . LEU A 1 93 ? -28.488 11.216 34.504 1.00 96.38 93 LEU A C 1
ATOM 718 O O . LEU A 1 93 ? -28.212 10.159 35.072 1.00 96.38 93 LEU A O 1
ATOM 722 N N . GLY A 1 94 ? -29.473 11.318 33.616 1.00 95.94 94 GLY A N 1
ATOM 723 C CA . GLY A 1 94 ? -30.251 10.160 33.196 1.00 95.94 94 GLY A CA 1
ATOM 724 C C . GLY A 1 94 ? -31.033 10.397 31.912 1.00 95.94 94 GLY A C 1
ATOM 725 O O . GLY A 1 94 ? -31.366 11.536 31.583 1.00 95.94 94 GLY A O 1
ATOM 726 N N . ASN A 1 95 ? -31.327 9.308 31.211 1.00 96.75 95 ASN A N 1
ATOM 727 C CA . ASN A 1 95 ? -32.164 9.276 30.017 1.00 96.75 95 ASN A CA 1
ATOM 728 C C . ASN A 1 95 ? -33.134 8.091 30.102 1.00 96.75 95 ASN A C 1
ATOM 730 O O . ASN A 1 95 ? -32.826 7.072 30.724 1.00 96.75 95 ASN A O 1
ATOM 734 N N . ILE A 1 96 ? -34.297 8.233 29.462 1.00 96.25 96 ILE A N 1
ATOM 735 C CA . ILE A 1 96 ? -35.208 7.108 29.232 1.00 96.25 96 ILE A CA 1
ATOM 736 C C . ILE A 1 96 ? -34.540 6.198 28.200 1.00 96.25 96 ILE A C 1
ATOM 738 O O . ILE A 1 96 ? -34.175 6.663 27.121 1.00 96.25 96 ILE A O 1
ATOM 742 N N . ALA A 1 97 ? -34.336 4.943 28.577 1.00 93.38 97 ALA A N 1
ATOM 743 C CA . ALA A 1 97 ? -33.513 3.957 27.886 1.00 93.38 97 ALA A CA 1
ATOM 744 C C . ALA A 1 97 ? -34.333 2.959 27.047 1.00 93.38 97 ALA A C 1
ATOM 746 O O . ALA A 1 97 ? -33.773 2.036 26.459 1.00 93.38 97 ALA A O 1
ATOM 747 N N . SER A 1 98 ? -35.647 3.153 26.987 1.00 92.19 98 SER A N 1
ATOM 748 C CA . SER A 1 98 ? -36.581 2.373 26.181 1.00 92.19 98 SER A CA 1
ATOM 749 C C . SER A 1 98 ? -37.601 3.273 25.473 1.00 92.19 98 SER A C 1
ATOM 751 O O . SER A 1 98 ? -37.634 4.499 25.658 1.00 92.19 98 SER A O 1
ATOM 753 N N . TYR A 1 99 ? -38.397 2.658 24.598 1.00 93.19 99 TYR A N 1
ATOM 754 C CA . TYR A 1 99 ? -39.441 3.313 23.816 1.00 93.19 99 TYR A CA 1
ATOM 755 C C . TYR A 1 99 ? -40.769 2.577 24.002 1.00 93.19 99 TYR A C 1
ATOM 757 O O . TYR A 1 99 ? -41.194 1.793 23.148 1.00 93.19 99 TYR A O 1
ATOM 765 N N . TYR A 1 100 ? -41.394 2.774 25.163 1.00 91.88 100 TYR A N 1
ATOM 766 C CA . TYR A 1 100 ? -42.617 2.086 25.548 1.00 91.88 100 TYR A CA 1
ATOM 767 C C . TYR A 1 100 ? -43.760 3.072 25.769 1.00 91.88 100 TYR A C 1
ATOM 769 O O . TYR A 1 100 ? -43.682 3.993 26.562 1.00 91.88 100 TYR A O 1
ATOM 777 N N . GLY A 1 101 ? -44.887 2.814 25.118 1.00 86.44 101 GLY A N 1
ATOM 778 C CA . GLY A 1 101 ? -46.054 3.684 25.211 1.00 86.44 101 GLY A CA 1
ATOM 779 C C . GLY A 1 101 ? -46.159 4.606 23.998 1.00 86.44 101 GLY A C 1
ATOM 780 O O . GLY A 1 101 ? -45.194 4.761 23.250 1.00 86.44 101 GLY A O 1
ATOM 781 N N . PRO A 1 102 ? -47.367 5.114 23.719 1.00 83.88 102 PRO A N 1
ATOM 782 C CA . PRO A 1 102 ? -47.622 5.874 22.504 1.00 83.88 102 PRO A CA 1
ATOM 783 C C . PRO A 1 102 ? -47.240 7.354 22.618 1.00 83.88 102 PRO A C 1
ATOM 785 O O . PRO A 1 102 ? -46.972 7.958 21.581 1.00 83.88 102 PRO A O 1
ATOM 788 N N . ASP A 1 103 ? -47.204 7.918 23.829 1.00 89.38 103 ASP A N 1
ATOM 789 C CA . ASP A 1 103 ? -47.184 9.368 24.017 1.00 89.38 103 ASP A CA 1
ATOM 790 C C . ASP A 1 103 ? -45.788 9.890 24.397 1.00 89.38 103 ASP A C 1
ATOM 792 O O . ASP A 1 103 ? -45.058 9.249 25.164 1.00 89.38 103 ASP A O 1
ATOM 796 N N . PRO A 1 104 ? -45.378 11.070 23.894 1.00 91.88 104 PRO A N 1
ATOM 797 C CA . PRO A 1 104 ? -44.067 11.616 24.182 1.00 91.88 104 PRO A CA 1
ATOM 798 C C . PRO A 1 104 ? -43.881 11.875 25.669 1.00 91.88 104 PRO A C 1
ATOM 800 O O . PRO A 1 104 ? -44.609 12.651 26.279 1.00 91.88 104 PRO A O 1
ATOM 803 N N . SER A 1 105 ? -42.795 11.360 26.240 1.00 93.00 105 SER A N 1
ATOM 804 C CA . SER A 1 105 ? -42.537 11.514 27.675 1.00 93.00 105 SER A CA 1
ATOM 805 C C . SER A 1 105 ? -41.095 11.879 28.018 1.00 93.00 105 SER A C 1
ATOM 807 O O . SER A 1 105 ? -40.176 11.748 27.206 1.00 93.00 105 SER A O 1
ATOM 809 N N . GLY A 1 106 ? -40.899 12.502 29.177 1.00 93.31 106 GLY A N 1
ATOM 810 C CA . GLY A 1 106 ? -39.616 13.030 29.633 1.00 93.31 106 GLY A CA 1
ATOM 811 C C . GLY A 1 106 ? -39.259 12.552 31.035 1.00 93.31 106 GLY A C 1
ATOM 812 O O . GLY A 1 106 ? -40.122 12.363 31.887 1.00 93.31 106 GLY A O 1
ATOM 813 N N . LEU A 1 107 ? -37.963 12.388 31.299 1.00 96.38 107 LEU A N 1
ATOM 814 C CA . LEU A 1 107 ? -37.479 11.998 32.619 1.00 96.38 107 LEU A CA 1
ATOM 815 C C . LEU A 1 107 ? -37.460 13.202 33.568 1.00 96.38 107 LEU A C 1
ATOM 817 O O . LEU A 1 107 ? -36.872 14.245 33.269 1.00 96.38 107 LEU A O 1
ATOM 821 N N . ARG A 1 108 ? -38.048 13.046 34.754 1.00 97.06 108 ARG A N 1
ATOM 822 C CA . ARG A 1 108 ? -37.999 14.034 35.842 1.00 97.06 108 ARG A CA 1
ATOM 823 C C . ARG A 1 108 ? -37.378 13.412 37.079 1.00 97.06 108 ARG A C 1
ATOM 825 O O . ARG A 1 108 ? -37.546 12.223 37.318 1.00 97.06 108 ARG A O 1
ATOM 832 N N . TYR A 1 109 ? -36.714 14.229 37.895 1.00 98.06 109 TYR A N 1
ATOM 833 C CA . TYR A 1 109 ? -36.199 13.805 39.195 1.00 98.06 109 TYR A CA 1
ATOM 834 C C . TYR A 1 109 ? -36.537 14.805 40.308 1.00 98.06 109 TYR A C 1
ATOM 836 O O . TYR A 1 109 ? -36.736 15.996 40.052 1.00 98.06 109 TYR A O 1
ATOM 844 N N . GLN A 1 110 ? -36.565 14.325 41.550 1.00 98.19 110 GLN A N 1
ATOM 845 C CA . GLN A 1 110 ? -36.663 15.129 42.766 1.00 98.19 110 GLN A CA 1
ATOM 846 C C . GLN A 1 110 ? -35.920 14.464 43.938 1.00 98.19 110 GLN A C 1
ATOM 848 O O . GLN A 1 110 ? -35.416 13.349 43.830 1.00 98.19 110 GLN A O 1
ATOM 853 N N . ASN A 1 111 ? -35.837 15.172 45.069 1.00 97.75 111 ASN A N 1
ATOM 854 C CA . ASN A 1 111 ? -35.310 14.655 46.340 1.00 97.75 111 ASN A CA 1
ATOM 855 C C . ASN A 1 111 ? -33.889 14.056 46.290 1.00 97.75 111 ASN A C 1
ATOM 857 O O . ASN A 1 111 ? -33.520 13.286 47.172 1.00 97.75 111 ASN A O 1
ATOM 861 N N . LEU A 1 112 ? -33.058 14.473 45.326 1.00 97.62 112 LEU A N 1
ATOM 862 C CA . LEU A 1 112 ? -31.668 14.034 45.204 1.00 97.62 112 LEU A CA 1
ATOM 863 C C . LEU A 1 112 ? -30.859 14.361 46.469 1.00 97.62 112 LEU A C 1
ATOM 865 O O . LEU A 1 112 ? -30.623 15.525 46.807 1.00 97.62 112 LEU A O 1
ATOM 869 N N . ASN A 1 113 ? -30.403 13.318 47.147 1.00 95.44 113 ASN A N 1
ATOM 870 C CA . ASN A 1 113 ? -29.526 13.382 48.309 1.00 95.44 113 ASN A CA 1
ATOM 871 C C . ASN A 1 113 ? -28.419 12.320 48.181 1.00 95.44 113 ASN A C 1
ATOM 873 O O . ASN A 1 113 ? -28.272 11.682 47.145 1.00 95.44 113 ASN A O 1
ATOM 877 N N . ASN A 1 114 ? -27.585 12.164 49.206 1.00 93.81 114 ASN A N 1
ATOM 878 C CA . ASN A 1 114 ? -26.465 11.222 49.168 1.00 93.81 114 ASN A CA 1
ATOM 879 C C . ASN A 1 114 ? -26.890 9.742 49.280 1.00 93.81 114 ASN A C 1
ATOM 881 O O . ASN A 1 114 ? -26.091 8.853 48.995 1.00 93.81 114 ASN A O 1
ATOM 885 N N . GLY A 1 115 ? -28.128 9.473 49.699 1.00 92.62 115 GLY A N 1
ATOM 886 C CA . GLY A 1 115 ? -28.687 8.130 49.813 1.00 92.62 115 GLY A CA 1
ATOM 887 C C . GLY A 1 115 ? -29.558 7.719 48.629 1.00 92.62 115 GLY A C 1
ATOM 888 O O . GLY A 1 115 ? -29.569 6.544 48.297 1.00 92.62 115 GLY A O 1
ATOM 889 N N . ASN A 1 116 ? -30.286 8.642 47.993 1.00 96.75 116 ASN A N 1
ATOM 890 C CA . ASN A 1 116 ? -31.217 8.306 46.911 1.00 96.75 116 ASN A CA 1
ATOM 891 C C . ASN A 1 116 ? -31.590 9.496 46.011 1.00 96.75 116 ASN A C 1
ATOM 893 O O . ASN A 1 116 ? -31.271 10.657 46.293 1.00 96.75 116 ASN A O 1
ATOM 897 N N . VAL A 1 117 ? -32.322 9.172 44.945 1.00 98.12 117 VAL A N 1
ATOM 898 C CA . VAL A 1 117 ? -33.085 10.100 44.106 1.00 98.12 117 VAL A CA 1
ATOM 899 C C . VAL A 1 117 ? -34.443 9.490 43.764 1.00 98.12 117 VAL A C 1
ATOM 901 O O . VAL A 1 117 ? -34.564 8.274 43.626 1.00 98.12 117 VAL A O 1
ATOM 904 N N . GLU A 1 118 ? -35.470 10.322 43.620 1.00 98.62 118 GLU A N 1
ATOM 905 C CA . GLU A 1 118 ? -36.763 9.900 43.077 1.00 98.62 118 GLU A CA 1
ATOM 906 C C . GLU A 1 118 ? -36.878 10.368 41.630 1.00 98.62 118 GLU A C 1
ATOM 908 O O . GLU A 1 118 ? -36.614 11.536 41.345 1.00 98.62 118 GLU A O 1
ATOM 913 N N . ILE A 1 119 ? -37.282 9.478 40.730 1.00 98.38 119 ILE A N 1
ATOM 914 C CA . ILE A 1 119 ? -37.478 9.753 39.307 1.00 98.38 119 ILE A CA 1
ATOM 915 C C . ILE A 1 119 ? -38.881 9.356 38.855 1.00 98.38 119 ILE A C 1
ATOM 917 O O . ILE A 1 119 ? -39.517 8.519 39.486 1.00 98.38 119 ILE A O 1
ATOM 921 N N . LYS A 1 120 ? -39.369 9.953 37.772 1.00 97.50 120 LYS A N 1
ATOM 922 C CA . LYS A 1 120 ? -40.596 9.524 37.092 1.00 97.50 120 LYS A CA 1
ATOM 923 C C . LYS A 1 120 ? -40.531 9.851 35.605 1.00 97.50 120 LYS A C 1
ATOM 925 O O . LYS A 1 120 ? -39.770 10.736 35.200 1.00 97.50 120 LYS A O 1
ATOM 930 N N . ILE A 1 121 ? -41.380 9.189 34.837 1.00 96.75 121 ILE A N 1
ATOM 931 C CA . ILE A 1 121 ? -41.685 9.530 33.453 1.00 96.75 121 ILE A CA 1
ATOM 932 C C . ILE A 1 121 ? -42.852 10.517 33.453 1.00 96.75 121 ILE A C 1
ATOM 934 O O . ILE A 1 121 ? -43.874 10.284 34.084 1.00 96.75 121 ILE A O 1
ATOM 938 N N . GLU A 1 122 ? -42.694 11.666 32.814 1.00 94.75 122 GLU A N 1
ATOM 939 C CA . GLU A 1 122 ? -43.747 12.674 32.699 1.00 94.75 122 GLU A CA 1
ATOM 940 C C . GLU A 1 122 ? -44.120 12.821 31.229 1.00 94.75 122 GLU A C 1
ATOM 942 O O . GLU A 1 122 ? -43.293 13.264 30.430 1.00 94.75 122 GLU A O 1
ATOM 947 N N . GLU A 1 123 ? -45.335 12.403 30.886 1.00 93.12 123 GLU A N 1
ATOM 948 C CA . GLU A 1 123 ? -45.911 12.620 29.559 1.00 93.12 123 GLU A CA 1
ATOM 949 C C . GLU A 1 123 ? -46.132 14.103 29.290 1.00 93.12 123 GLU A C 1
ATOM 951 O O . GLU A 1 123 ? -46.330 14.923 30.196 1.00 93.12 123 GLU A O 1
ATOM 956 N N . ASP A 1 124 ? -46.018 14.431 28.012 1.00 90.44 124 ASP A N 1
ATOM 957 C CA . ASP A 1 124 ? -46.412 15.715 27.475 1.00 90.44 124 ASP A CA 1
ATOM 958 C C . ASP A 1 124 ? -47.939 15.887 27.545 1.00 90.44 124 ASP A C 1
ATOM 960 O O . ASP A 1 124 ? -48.678 14.917 27.496 1.00 90.44 124 ASP A O 1
ATOM 964 N N . ILE A 1 125 ? -48.399 17.133 27.680 1.00 91.31 125 ILE A N 1
ATOM 965 C CA . ILE A 1 125 ? -49.825 17.472 27.853 1.00 91.31 125 ILE A CA 1
ATOM 966 C C . ILE A 1 125 ? -50.334 18.420 26.756 1.00 91.31 125 ILE A C 1
ATOM 968 O O . ILE A 1 125 ? -51.205 19.269 26.984 1.00 91.31 125 ILE A O 1
ATOM 972 N N . SER A 1 126 ? -49.684 18.419 25.589 1.00 90.25 126 SER A N 1
ATOM 973 C CA . SER A 1 126 ? -49.961 19.421 24.554 1.00 90.25 126 SER A CA 1
ATOM 974 C C . SER A 1 126 ? -51.263 19.159 23.789 1.00 90.25 126 SER A C 1
ATOM 976 O O . SER A 1 126 ? -51.862 20.129 23.306 1.00 90.25 126 SER A O 1
ATOM 978 N N . ILE A 1 127 ? -51.741 17.908 23.708 1.00 89.88 127 ILE A N 1
ATOM 979 C CA . ILE A 1 127 ? -53.066 17.581 23.153 1.00 89.88 127 ILE A CA 1
ATOM 980 C C . ILE A 1 127 ? -54.105 17.424 24.263 1.00 89.88 127 ILE A C 1
ATOM 982 O O . ILE A 1 127 ? -55.198 17.997 24.145 1.00 89.88 127 ILE A O 1
ATOM 986 N N . ASP A 1 128 ? -53.789 16.695 25.331 1.00 89.19 128 ASP A N 1
ATOM 987 C CA . ASP A 1 128 ? -54.693 16.519 26.466 1.00 89.19 128 ASP A CA 1
ATOM 988 C C . ASP A 1 128 ? -53.988 16.532 27.838 1.00 89.19 128 ASP A C 1
ATOM 990 O O . ASP A 1 128 ? -52.816 16.862 27.947 1.00 89.19 128 ASP A O 1
ATOM 994 N N . GLU A 1 129 ? -54.754 16.351 28.921 1.00 90.81 129 GLU A N 1
ATOM 995 C CA . GLU A 1 129 ? -54.241 16.431 30.302 1.00 90.81 129 GLU A CA 1
ATOM 996 C C . GLU A 1 129 ? -53.847 15.054 30.877 1.00 90.81 129 GLU A C 1
ATOM 998 O O . GLU A 1 129 ? -53.607 14.949 32.087 1.00 90.81 129 GLU A O 1
ATOM 1003 N N . GLU A 1 130 ? -53.847 13.989 30.067 1.00 90.25 130 GLU A N 1
ATOM 1004 C CA . GLU A 1 130 ? -53.354 12.684 30.498 1.00 90.25 130 GLU A CA 1
ATOM 1005 C C . GLU A 1 130 ? -51.860 12.754 30.838 1.00 90.25 130 GLU A C 1
ATOM 1007 O O . GLU A 1 130 ? -51.080 13.445 30.199 1.00 90.25 130 GLU A O 1
ATOM 1012 N N . VAL A 1 131 ? -51.468 12.046 31.900 1.00 89.38 131 VAL A N 1
ATOM 1013 C CA . VAL A 1 131 ? -50.058 11.876 32.269 1.00 89.38 131 VAL A CA 1
ATOM 1014 C C . VAL A 1 131 ? -49.735 10.423 32.640 1.00 89.38 131 VAL A C 1
ATOM 1016 O O . VAL A 1 131 ? -48.802 10.171 33.407 1.00 89.38 131 VAL A O 1
ATOM 1019 N N . THR A 1 132 ? -50.571 9.472 32.215 1.00 91.12 132 THR A N 1
ATOM 1020 C CA . THR A 1 132 ? -50.518 8.068 32.637 1.00 91.12 132 THR A CA 1
ATOM 1021 C C . THR A 1 132 ? -49.549 7.248 31.779 1.00 91.12 132 THR A C 1
ATOM 1023 O O . THR A 1 132 ? -49.954 6.487 30.912 1.00 91.12 132 THR A O 1
ATOM 1026 N N . HIS A 1 133 ? -48.265 7.256 32.123 1.00 92.31 133 HIS A N 1
ATOM 1027 C CA . HIS A 1 133 ? -47.277 6.471 31.375 1.00 92.31 133 HIS A CA 1
ATOM 1028 C C . HIS A 1 133 ? -47.149 5.015 31.861 1.00 92.31 133 HIS A C 1
ATOM 1030 O O . HIS A 1 133 ? -47.239 4.746 33.070 1.00 92.31 133 HIS A O 1
ATOM 1036 N N . ILE A 1 134 ? -46.872 4.086 30.935 1.00 93.69 134 ILE A N 1
ATOM 1037 C CA . ILE A 1 134 ? -46.488 2.694 31.242 1.00 93.69 134 ILE A CA 1
ATOM 1038 C C . ILE A 1 134 ? -45.048 2.605 31.779 1.00 93.69 134 ILE A C 1
ATOM 1040 O O . ILE A 1 134 ? -44.407 3.626 32.023 1.00 93.69 134 ILE A O 1
ATOM 1044 N N . THR A 1 135 ? -44.553 1.398 32.059 1.00 93.69 135 THR A N 1
ATOM 1045 C CA . THR A 1 135 ? -43.189 1.210 32.563 1.00 93.69 135 THR A CA 1
ATOM 1046 C C . THR A 1 135 ? -42.145 1.499 31.485 1.00 93.69 135 THR A C 1
ATOM 1048 O O . THR A 1 135 ? -42.374 1.261 30.304 1.00 93.69 135 THR A O 1
ATOM 1051 N N . GLU A 1 136 ? -41.014 2.048 31.918 1.00 95.62 136 GLU A N 1
ATOM 1052 C CA . GLU A 1 136 ? -39.823 2.351 31.129 1.00 95.62 136 GLU A CA 1
ATOM 1053 C C . GLU A 1 136 ? -38.571 1.939 31.908 1.00 95.62 136 GLU A C 1
ATOM 1055 O O . GLU A 1 136 ? -38.569 1.914 33.148 1.00 95.62 136 GLU A O 1
ATOM 1060 N N . ASP A 1 137 ? -37.491 1.668 31.179 1.00 95.38 137 ASP A N 1
ATOM 1061 C CA . ASP A 1 137 ? -36.136 1.613 31.714 1.00 95.38 137 ASP A CA 1
ATOM 1062 C C . ASP A 1 137 ? -35.485 3.002 31.684 1.00 95.38 137 ASP A C 1
ATOM 1064 O O . ASP A 1 137 ? -35.647 3.782 30.744 1.00 95.38 137 ASP A O 1
ATOM 1068 N N . VAL A 1 138 ? -34.732 3.330 32.730 1.00 96.06 138 VAL A N 1
ATOM 1069 C CA . VAL A 1 138 ? -33.994 4.583 32.868 1.00 96.06 138 VAL A CA 1
ATOM 1070 C C . VAL A 1 138 ? -32.534 4.279 33.153 1.00 96.06 138 VAL A C 1
ATOM 1072 O O . VAL A 1 138 ? -32.180 3.720 34.191 1.00 96.06 138 VAL A O 1
ATOM 1075 N N . HIS A 1 139 ? -31.668 4.733 32.253 1.00 96.81 139 HIS A N 1
ATOM 1076 C CA . HIS A 1 139 ? -30.220 4.707 32.417 1.00 96.81 139 HIS A CA 1
ATOM 1077 C C . HIS A 1 139 ? -29.761 5.956 33.171 1.00 96.81 139 HIS A C 1
ATOM 1079 O O . HIS A 1 139 ? -30.167 7.067 32.829 1.00 96.81 139 HIS A O 1
ATOM 1085 N N . PHE A 1 140 ? -28.905 5.798 34.187 1.00 95.56 140 PHE A N 1
ATOM 1086 C CA . PHE A 1 140 ? -28.456 6.913 35.025 1.00 95.56 140 PHE A CA 1
ATOM 1087 C C . PHE A 1 140 ? -26.974 6.854 35.414 1.00 95.56 140 PHE A C 1
ATOM 1089 O O . PHE A 1 140 ? -26.407 5.785 35.632 1.00 95.56 140 PHE A O 1
ATOM 1096 N N . LEU A 1 141 ? -26.368 8.034 35.571 1.00 96.38 141 LEU A N 1
ATOM 1097 C CA . LEU A 1 141 ? -25.049 8.242 36.170 1.00 96.38 141 LEU A CA 1
ATOM 1098 C C . LEU A 1 141 ? -25.170 9.234 37.332 1.00 96.38 141 LEU A C 1
ATOM 1100 O O . LEU A 1 141 ? -25.574 10.384 37.150 1.00 96.38 141 LEU A O 1
ATOM 1104 N N . ALA A 1 142 ? -24.769 8.798 38.522 1.00 96.12 142 ALA A N 1
ATOM 1105 C CA . ALA A 1 142 ? -24.583 9.633 39.696 1.00 96.12 142 ALA A CA 1
ATOM 1106 C C . ALA A 1 142 ? -23.086 9.746 40.023 1.00 96.12 142 ALA A C 1
ATOM 1108 O O . ALA A 1 142 ? -22.421 8.727 40.167 1.00 96.12 142 ALA A O 1
ATOM 1109 N N . ILE A 1 143 ? -22.538 10.957 40.152 1.00 95.50 143 ILE A N 1
ATOM 1110 C CA . ILE A 1 143 ? -21.106 11.179 40.437 1.00 95.50 143 ILE A CA 1
ATOM 1111 C C . ILE A 1 143 ? -20.887 12.304 41.453 1.00 95.50 143 ILE A C 1
ATOM 1113 O O . ILE A 1 143 ? -21.537 13.348 41.402 1.00 95.50 143 ILE A O 1
ATOM 1117 N N . GLU A 1 144 ? -19.985 12.099 42.409 1.00 93.19 144 GLU A N 1
ATOM 1118 C CA . GLU A 1 144 ? -19.606 13.104 43.402 1.00 93.19 144 GLU A CA 1
ATOM 1119 C C . GLU A 1 144 ? -18.719 14.216 42.830 1.00 93.19 144 GLU A C 1
ATOM 1121 O O . GLU A 1 144 ? -18.121 14.104 41.766 1.00 93.19 144 GLU A O 1
ATOM 1126 N N . GLY A 1 145 ? -18.615 15.309 43.587 1.00 85.88 145 GLY A N 1
ATOM 1127 C CA . GLY A 1 145 ? -17.630 16.354 43.331 1.00 85.88 145 GLY A CA 1
ATOM 1128 C C . GLY A 1 145 ? -17.933 17.263 42.137 1.00 85.88 145 GLY A C 1
ATOM 1129 O O . GLY A 1 145 ? -19.057 17.369 41.643 1.00 85.88 145 GLY A O 1
ATOM 1130 N N . THR A 1 146 ? -16.911 18.026 41.759 1.00 84.81 146 THR A N 1
ATOM 1131 C CA . THR A 1 146 ? -16.884 18.952 40.620 1.00 84.81 146 THR A CA 1
ATOM 1132 C C . THR A 1 146 ? -15.452 19.022 40.112 1.00 84.81 146 THR A C 1
ATOM 1134 O O . THR A 1 146 ? -14.539 19.099 40.934 1.00 84.81 146 THR A O 1
ATOM 1137 N N . GLY A 1 147 ? -15.240 19.099 38.803 1.00 84.44 147 GLY A N 1
ATOM 1138 C CA . GLY A 1 147 ? -13.902 19.275 38.245 1.00 84.44 147 GLY A CA 1
ATOM 1139 C C . GLY A 1 147 ? -13.770 18.681 36.853 1.00 84.44 147 GLY A C 1
ATOM 1140 O O . GLY A 1 147 ? -14.764 18.321 36.226 1.00 84.44 147 GLY A O 1
ATOM 1141 N N . THR A 1 148 ? -12.528 18.607 36.390 1.00 84.06 148 THR A N 1
ATOM 1142 C CA . THR A 1 148 ? -12.162 17.903 35.163 1.00 84.06 148 THR A CA 1
ATOM 1143 C C . THR A 1 148 ? -12.085 16.412 35.455 1.00 84.06 148 THR A C 1
ATOM 1145 O O . THR A 1 148 ? -11.379 16.015 36.379 1.00 84.06 148 THR A O 1
ATOM 1148 N N . LEU A 1 149 ? -12.798 15.621 34.658 1.00 87.19 149 LEU A N 1
ATOM 1149 C CA . LEU A 1 149 ? -12.644 14.174 34.598 1.00 87.19 149 LEU A CA 1
ATOM 1150 C C . LEU A 1 149 ? -11.702 13.841 33.439 1.00 87.19 149 LEU A C 1
ATOM 1152 O O . LEU A 1 149 ? -11.771 14.453 32.372 1.00 87.19 149 LEU A O 1
ATOM 1156 N N . THR A 1 150 ? -10.809 12.898 33.667 1.00 83.94 150 THR A N 1
ATOM 1157 C CA . THR A 1 150 ? -9.795 12.413 32.747 1.00 83.94 150 THR A CA 1
ATOM 1158 C C . THR A 1 150 ? -10.107 10.968 32.404 1.00 83.94 150 THR A C 1
ATOM 1160 O O . THR A 1 150 ? -10.531 10.182 33.247 1.00 83.94 150 THR A O 1
ATOM 1163 N N . GLY A 1 151 ? -9.936 10.623 31.139 1.00 73.00 151 GLY A N 1
ATOM 1164 C CA . GLY A 1 151 ? -10.017 9.258 30.653 1.00 73.00 151 GLY A CA 1
ATOM 1165 C C . GLY A 1 151 ? -8.864 9.039 29.692 1.00 73.00 151 GLY A C 1
ATOM 1166 O O . GLY A 1 151 ? -8.444 9.968 29.001 1.00 73.00 151 GLY A O 1
ATOM 1167 N N . SER A 1 152 ? -8.330 7.828 29.673 1.00 71.50 152 SER A N 1
ATOM 1168 C CA . SER A 1 152 ? -7.581 7.345 28.519 1.00 71.50 152 SER A CA 1
ATOM 1169 C C . SER A 1 152 ? -8.574 6.873 27.461 1.00 71.50 152 SER A C 1
ATOM 1171 O O . SER A 1 152 ? -9.682 6.452 27.799 1.00 71.50 152 SER A O 1
ATOM 1173 N N . THR A 1 153 ? -8.186 6.920 26.190 1.00 57.47 153 THR A N 1
ATOM 1174 C CA . THR A 1 153 ? -8.911 6.202 25.138 1.00 57.47 153 THR A CA 1
ATOM 1175 C C . THR A 1 153 ? -8.994 4.729 25.530 1.00 57.47 153 THR A C 1
ATOM 1177 O O . THR A 1 153 ? -7.980 4.130 25.898 1.00 57.47 153 THR A O 1
ATOM 1180 N N . TYR A 1 154 ? -10.206 4.171 25.534 1.00 47.91 154 TYR A N 1
ATOM 1181 C CA . TYR A 1 154 ? -10.380 2.732 25.679 1.00 47.91 154 TYR A CA 1
ATOM 1182 C C . TYR A 1 154 ? -9.839 2.087 24.407 1.00 47.91 154 TYR A C 1
ATOM 1184 O O . TYR A 1 154 ? -10.320 2.383 23.317 1.00 47.91 154 TYR A O 1
ATOM 1192 N N . ILE A 1 155 ? -8.792 1.286 24.569 1.00 46.59 155 ILE A N 1
ATOM 1193 C CA . ILE A 1 155 ? -8.341 0.338 23.561 1.00 46.59 155 ILE A CA 1
ATOM 1194 C C . ILE A 1 155 ? -8.897 -0.985 24.051 1.00 46.59 155 ILE A C 1
ATOM 1196 O O . ILE A 1 155 ? -8.580 -1.408 25.168 1.00 46.59 155 ILE A O 1
ATOM 1200 N N . ASP A 1 156 ? -9.832 -1.529 23.288 1.00 41.56 156 ASP A N 1
ATOM 1201 C CA . ASP A 1 156 ? -10.446 -2.806 23.597 1.00 41.56 156 ASP A CA 1
ATOM 1202 C C . ASP A 1 156 ? -9.344 -3.876 23.658 1.00 41.56 156 ASP A C 1
ATOM 1204 O O . ASP A 1 156 ? -8.572 -3.978 22.719 1.00 41.56 156 ASP A O 1
ATOM 1208 N N . PRO A 1 157 ? -9.177 -4.611 24.770 1.00 38.81 157 PRO A N 1
ATOM 1209 C CA . PRO A 1 157 ? -8.180 -5.671 24.857 1.00 38.81 157 PRO A CA 1
ATOM 1210 C C . PRO A 1 157 ? -8.543 -6.919 24.035 1.00 38.81 157 PRO A C 1
ATOM 1212 O O . PRO A 1 157 ? -7.668 -7.768 23.876 1.00 38.81 157 PRO A O 1
ATOM 1215 N N . ASP A 1 158 ? -9.791 -7.032 23.559 1.00 39.38 158 ASP A N 1
ATOM 1216 C CA . ASP A 1 158 ? -10.272 -8.105 22.678 1.00 39.38 158 ASP A CA 1
ATOM 1217 C C . ASP A 1 158 ? -10.360 -7.665 21.196 1.00 39.38 158 ASP A C 1
ATOM 1219 O O . ASP A 1 158 ? -10.475 -8.522 20.324 1.00 39.38 158 ASP A O 1
ATOM 1223 N N . ASN A 1 159 ? -10.207 -6.366 20.893 1.00 38.94 159 ASN A N 1
ATOM 1224 C CA . ASN A 1 159 ? -9.633 -5.932 19.617 1.00 38.94 159 ASN A CA 1
ATOM 1225 C C . ASN A 1 159 ? -8.125 -5.854 19.828 1.00 38.94 159 ASN A C 1
ATOM 1227 O O . ASN A 1 159 ? -7.608 -4.839 20.297 1.00 38.94 159 ASN A O 1
ATOM 1231 N N . ASP A 1 160 ? -7.418 -6.938 19.518 1.00 35.94 160 ASP A N 1
ATOM 1232 C CA . ASP A 1 160 ? -5.969 -6.863 19.360 1.00 35.94 160 ASP A CA 1
ATOM 1233 C C . ASP A 1 160 ? -5.683 -5.643 18.463 1.00 35.94 160 ASP A C 1
ATOM 1235 O O . ASP A 1 160 ? -6.214 -5.598 17.352 1.00 35.94 160 ASP A O 1
ATOM 1239 N N . PRO A 1 161 ? -4.973 -4.585 18.912 1.00 43.88 161 PRO A N 1
ATOM 1240 C CA . PRO A 1 161 ? -4.438 -3.643 17.947 1.00 43.88 161 PRO A CA 1
ATOM 1241 C C . PRO A 1 161 ? -3.570 -4.503 17.044 1.00 43.88 161 PRO A C 1
ATOM 1243 O O . PRO A 1 161 ? -2.549 -4.975 17.545 1.00 43.88 161 PRO A O 1
ATOM 1246 N N . ASP A 1 162 ? -4.022 -4.757 15.805 1.00 49.34 162 ASP A N 1
ATOM 1247 C CA . ASP A 1 162 ? -3.399 -5.716 14.887 1.00 49.34 162 ASP A CA 1
ATOM 1248 C C . ASP A 1 162 ? -1.891 -5.683 15.106 1.00 49.34 162 ASP A C 1
ATOM 1250 O O . ASP A 1 162 ? -1.305 -4.592 14.999 1.00 49.34 162 ASP A O 1
ATOM 1254 N N . PRO A 1 163 ? -1.284 -6.800 15.554 1.00 57.19 163 PRO A N 1
ATOM 1255 C CA . PRO A 1 163 ? -0.002 -6.769 16.231 1.00 57.19 163 PRO A CA 1
ATOM 1256 C C . PRO A 1 163 ? 0.977 -5.983 15.376 1.00 57.19 163 PRO A C 1
ATOM 1258 O O . PRO A 1 163 ? 1.231 -6.358 14.231 1.00 57.19 163 PRO A O 1
ATOM 1261 N N . VAL A 1 164 ? 1.493 -4.872 15.922 1.00 67.25 164 VAL A N 1
ATOM 1262 C CA . VAL A 1 164 ? 2.484 -4.047 15.225 1.00 67.25 164 VAL A CA 1
ATOM 1263 C C . VAL A 1 164 ? 3.640 -4.964 14.861 1.00 67.25 164 VAL A C 1
ATOM 1265 O O . VAL A 1 164 ? 4.388 -5.426 15.728 1.00 67.25 164 VAL A O 1
ATOM 1268 N N . SER A 1 165 ? 3.735 -5.257 13.573 1.00 85.69 165 SER A N 1
ATOM 1269 C CA . SER A 1 165 ? 4.651 -6.240 13.018 1.00 85.69 165 SER A CA 1
ATOM 1270 C C . SER A 1 165 ? 5.699 -5.508 12.209 1.00 85.69 165 SER A C 1
ATOM 1272 O O . SER A 1 165 ? 5.463 -4.400 11.727 1.00 85.69 165 SER A O 1
ATOM 1274 N N . THR A 1 166 ? 6.882 -6.098 12.070 1.00 92.94 166 THR A N 1
ATOM 1275 C CA . THR A 1 166 ? 7.808 -5.643 11.035 1.00 92.94 166 THR A CA 1
ATOM 1276 C C . THR A 1 166 ? 7.183 -6.011 9.700 1.00 92.94 166 THR A C 1
ATOM 1278 O O . THR A 1 166 ? 6.995 -7.186 9.429 1.00 92.94 166 THR A O 1
ATOM 1281 N N . ILE A 1 167 ? 6.840 -5.010 8.896 1.00 95.62 167 ILE A N 1
ATOM 1282 C CA . ILE A 1 167 ? 6.173 -5.213 7.604 1.00 95.62 167 ILE A CA 1
ATOM 1283 C C . ILE A 1 167 ? 7.050 -4.788 6.445 1.00 95.62 167 ILE A C 1
ATOM 1285 O O . ILE A 1 167 ? 6.698 -5.037 5.302 1.00 95.62 167 ILE A O 1
ATOM 1289 N N . ALA A 1 168 ? 8.153 -4.083 6.705 1.00 98.12 168 ALA A N 1
ATOM 1290 C CA . ALA A 1 168 ? 9.018 -3.610 5.646 1.00 98.12 168 ALA A CA 1
ATOM 1291 C C . ALA A 1 168 ? 10.484 -3.564 6.058 1.00 98.12 168 ALA A C 1
ATOM 1293 O O . ALA A 1 168 ? 10.825 -3.485 7.238 1.00 98.12 168 ALA A O 1
ATOM 1294 N N . GLN A 1 169 ? 11.363 -3.536 5.064 1.00 98.44 169 GLN A N 1
ATOM 1295 C CA . GLN A 1 169 ? 12.763 -3.186 5.227 1.00 98.44 169 GLN A CA 1
ATOM 1296 C C . GLN A 1 169 ? 13.222 -2.318 4.061 1.00 98.44 169 GLN A C 1
ATOM 1298 O O . GLN A 1 169 ? 13.125 -2.716 2.902 1.00 98.44 169 GLN A O 1
ATOM 1303 N N . VAL A 1 170 ? 13.786 -1.152 4.378 1.00 98.50 170 VAL A N 1
ATOM 1304 C CA . VAL A 1 170 ? 14.344 -0.228 3.386 1.00 98.50 170 VAL A CA 1
ATOM 1305 C C . VAL A 1 170 ? 15.871 -0.224 3.431 1.00 98.50 170 VAL A C 1
ATOM 1307 O O . VAL A 1 170 ? 16.488 -0.167 4.502 1.00 98.50 170 VAL A O 1
ATOM 1310 N N . GLY A 1 171 ? 16.506 -0.261 2.262 1.00 98.25 171 GLY A N 1
ATOM 1311 C CA . GLY A 1 171 ? 17.961 -0.293 2.131 1.00 98.25 171 GLY A CA 1
ATOM 1312 C C . GLY A 1 171 ? 18.470 0.287 0.814 1.00 98.25 171 GLY A C 1
ATOM 1313 O O . GLY A 1 171 ? 17.708 0.795 -0.005 1.00 98.25 171 GLY A O 1
ATOM 1314 N N . GLN A 1 172 ? 19.792 0.279 0.633 1.00 98.31 172 GLN A N 1
ATOM 1315 C CA . GLN A 1 172 ? 20.452 0.760 -0.584 1.00 98.31 172 GLN A CA 1
ATOM 1316 C C . GLN A 1 172 ? 21.754 0.014 -0.827 1.00 98.31 172 GLN A C 1
ATOM 1318 O O . GLN A 1 172 ? 22.527 -0.220 0.104 1.00 98.31 172 GLN A O 1
ATOM 1323 N N . ILE A 1 173 ? 22.005 -0.270 -2.098 1.00 98.31 173 ILE A N 1
ATOM 1324 C CA . ILE A 1 173 ? 23.216 -0.904 -2.606 1.00 98.31 173 ILE A CA 1
ATOM 1325 C C . ILE A 1 173 ? 23.812 0.022 -3.663 1.00 98.31 173 ILE A C 1
ATOM 1327 O O . ILE A 1 173 ? 23.075 0.654 -4.416 1.00 98.31 173 ILE A O 1
ATOM 1331 N N . THR A 1 174 ? 25.138 0.153 -3.692 1.00 98.00 174 THR A N 1
ATOM 1332 C CA . THR A 1 174 ? 25.828 1.187 -4.489 1.00 98.00 174 THR A CA 1
ATOM 1333 C C . THR A 1 174 ? 26.665 0.641 -5.641 1.00 98.00 174 THR A C 1
ATOM 1335 O O . THR A 1 174 ? 27.368 1.412 -6.285 1.00 98.00 174 THR A O 1
ATOM 1338 N N . ASN A 1 175 ? 26.671 -0.676 -5.828 1.00 97.81 175 ASN A N 1
ATOM 1339 C CA . ASN A 1 175 ? 27.577 -1.387 -6.726 1.00 97.81 175 ASN A CA 1
ATOM 1340 C C . ASN A 1 175 ? 26.864 -2.527 -7.475 1.00 97.81 175 ASN A C 1
ATOM 1342 O O . ASN A 1 175 ? 27.419 -3.614 -7.603 1.00 97.81 175 ASN A O 1
ATOM 1346 N N . LEU A 1 176 ? 25.608 -2.317 -7.882 1.00 98.44 176 LEU A N 1
ATOM 1347 C CA . LEU A 1 176 ? 24.885 -3.280 -8.715 1.00 98.44 176 LEU A CA 1
ATOM 1348 C C . LEU A 1 176 ? 25.500 -3.284 -10.121 1.00 98.44 176 LEU A C 1
ATOM 1350 O O . LEU A 1 176 ? 25.596 -2.228 -10.740 1.00 98.44 176 LEU A O 1
ATOM 1354 N N . ASP A 1 177 ? 25.885 -4.455 -10.608 1.00 97.62 177 ASP A N 1
ATOM 1355 C CA . ASP A 1 177 ? 26.384 -4.700 -11.962 1.00 97.62 177 ASP A CA 1
ATOM 1356 C C . ASP A 1 177 ? 25.613 -5.873 -12.602 1.00 97.62 177 ASP A C 1
ATOM 1358 O O . ASP A 1 177 ? 24.591 -6.317 -12.068 1.00 97.62 177 ASP A O 1
ATOM 1362 N N . GLU A 1 178 ? 26.074 -6.367 -13.753 1.00 96.62 178 GLU A N 1
ATOM 1363 C CA . GLU A 1 178 ? 25.459 -7.490 -14.476 1.00 96.62 178 GLU A CA 1
ATOM 1364 C C . GLU A 1 178 ? 25.574 -8.848 -13.760 1.00 96.62 178 GLU A C 1
ATOM 1366 O O . GLU A 1 178 ? 25.065 -9.858 -14.246 1.00 96.62 178 GLU A O 1
ATOM 1371 N N . ASN A 1 179 ? 26.286 -8.922 -12.632 1.00 97.19 179 ASN A N 1
ATOM 1372 C CA . ASN A 1 179 ? 26.457 -10.159 -11.888 1.00 97.19 179 ASN A CA 1
ATOM 1373 C C . ASN A 1 179 ? 25.393 -10.261 -10.790 1.00 97.19 179 ASN A C 1
ATOM 1375 O O . ASN A 1 179 ? 25.321 -9.423 -9.893 1.00 97.19 179 ASN A O 1
ATOM 1379 N N . ASN A 1 180 ? 24.629 -11.356 -10.798 1.00 97.12 180 ASN A N 1
ATOM 1380 C CA . ASN A 1 180 ? 23.620 -11.615 -9.774 1.00 97.12 180 ASN A CA 1
ATOM 1381 C C . ASN A 1 180 ? 24.183 -11.527 -8.346 1.00 97.12 180 ASN A C 1
ATOM 1383 O O . ASN A 1 180 ? 25.070 -12.297 -7.952 1.00 97.12 180 ASN A O 1
ATOM 1387 N N . GLN A 1 181 ? 23.636 -10.598 -7.562 1.00 97.94 181 GLN A N 1
ATOM 1388 C CA . GLN A 1 181 ? 23.975 -10.392 -6.162 1.00 97.94 181 GLN A CA 1
ATOM 1389 C C . GLN A 1 181 ? 22.806 -10.769 -5.258 1.00 97.94 181 GLN A C 1
ATOM 1391 O O . GLN A 1 181 ? 21.662 -10.398 -5.496 1.00 97.94 181 GLN A O 1
ATOM 1396 N N . THR A 1 182 ? 23.106 -11.472 -4.168 1.00 98.44 182 THR A N 1
ATOM 1397 C CA . THR A 1 182 ? 22.121 -11.783 -3.129 1.00 98.44 182 THR A CA 1
ATOM 1398 C C . THR A 1 182 ? 22.177 -10.733 -2.027 1.00 98.44 182 THR A C 1
ATOM 1400 O O . THR A 1 182 ? 23.214 -10.548 -1.384 1.00 98.44 182 THR A O 1
ATOM 1403 N N . ILE A 1 183 ? 21.044 -10.089 -1.777 1.00 98.19 183 ILE A N 1
ATOM 1404 C CA . ILE A 1 183 ? 20.836 -9.135 -0.693 1.00 98.19 183 ILE A CA 1
ATOM 1405 C C . ILE A 1 183 ? 20.152 -9.864 0.459 1.00 98.19 183 ILE A C 1
ATOM 1407 O O . ILE A 1 183 ? 19.072 -10.420 0.289 1.00 98.19 183 ILE A O 1
ATOM 1411 N N . VAL A 1 184 ? 20.794 -9.874 1.627 1.00 97.75 184 VAL A N 1
ATOM 1412 C CA . VAL A 1 184 ? 20.247 -10.477 2.851 1.00 97.75 184 VAL A CA 1
ATOM 1413 C C . VAL A 1 184 ? 19.448 -9.424 3.614 1.00 97.75 184 VAL A C 1
ATOM 1415 O O . VAL A 1 184 ? 19.929 -8.303 3.801 1.00 97.75 184 VAL A O 1
ATOM 1418 N N . LEU A 1 185 ? 18.244 -9.792 4.037 1.00 96.44 185 LEU A N 1
ATOM 1419 C CA . LEU A 1 185 ? 17.339 -8.978 4.837 1.00 96.44 185 LEU A CA 1
ATOM 1420 C C . LEU A 1 185 ? 17.638 -9.177 6.334 1.00 96.44 185 LEU A C 1
ATOM 1422 O O . LEU A 1 185 ? 18.175 -10.196 6.764 1.00 96.44 185 LEU A O 1
ATOM 1426 N N . ASP A 1 186 ? 17.314 -8.168 7.136 1.00 93.19 186 ASP A N 1
ATOM 1427 C CA . ASP A 1 186 ? 17.453 -8.174 8.597 1.00 93.19 186 ASP A CA 1
ATOM 1428 C C . ASP A 1 186 ? 16.221 -8.800 9.285 1.00 93.19 186 ASP A C 1
ATOM 1430 O O . ASP A 1 186 ? 16.205 -8.966 10.508 1.00 93.19 186 ASP A O 1
ATOM 1434 N N . HIS A 1 187 ? 15.190 -9.124 8.500 1.00 90.00 187 HIS A N 1
ATOM 1435 C CA . HIS A 1 187 ? 13.927 -9.713 8.920 1.00 90.00 187 HIS A CA 1
ATOM 1436 C C . HIS A 1 187 ? 13.531 -10.851 7.970 1.00 90.00 187 HIS A C 1
ATOM 1438 O O . HIS A 1 187 ? 13.750 -10.743 6.764 1.00 90.00 187 HIS A O 1
ATOM 1444 N N . ASP A 1 188 ? 12.955 -11.914 8.533 1.00 87.44 188 ASP A N 1
ATOM 1445 C CA . ASP A 1 188 ? 12.348 -13.006 7.775 1.00 87.44 188 ASP A CA 1
ATOM 1446 C C . ASP A 1 188 ? 10.894 -12.626 7.487 1.00 87.44 188 ASP A C 1
ATOM 1448 O O . ASP A 1 188 ? 10.101 -12.539 8.421 1.00 87.44 188 ASP A O 1
ATOM 1452 N N . PHE A 1 189 ? 10.577 -12.404 6.217 1.00 88.88 189 PHE A N 1
ATOM 1453 C CA . PHE A 1 189 ? 9.239 -12.082 5.739 1.00 88.88 189 PHE A CA 1
ATOM 1454 C C . PHE A 1 189 ? 8.447 -13.354 5.410 1.00 88.88 189 PHE A C 1
ATOM 1456 O O . PHE A 1 189 ? 8.998 -14.301 4.836 1.00 88.88 189 PHE A O 1
ATOM 1463 N N . ASP A 1 190 ? 7.152 -13.358 5.704 1.00 84.94 190 ASP A N 1
ATOM 1464 C CA . ASP A 1 190 ? 6.240 -14.453 5.369 1.00 84.94 190 ASP A CA 1
ATOM 1465 C C . ASP A 1 190 ? 5.870 -14.420 3.879 1.00 84.94 190 ASP A C 1
ATOM 1467 O O . ASP A 1 190 ? 5.948 -15.441 3.189 1.00 84.94 190 ASP A O 1
ATOM 1471 N N . ASN A 1 191 ? 5.518 -13.239 3.361 1.00 86.31 191 ASN A N 1
ATOM 1472 C CA . ASN A 1 191 ? 5.153 -13.011 1.963 1.00 86.31 191 ASN A CA 1
ATOM 1473 C C . ASN A 1 191 ? 5.931 -11.811 1.393 1.00 86.31 191 ASN A C 1
ATOM 1475 O O . ASN A 1 191 ? 5.335 -10.764 1.122 1.00 86.31 191 ASN A O 1
ATOM 1479 N N . PRO A 1 192 ? 7.258 -11.944 1.196 1.00 93.31 192 PRO A N 1
ATOM 1480 C CA . PRO A 1 192 ? 8.108 -10.852 0.735 1.00 93.31 192 PRO A CA 1
ATOM 1481 C C . PRO A 1 192 ? 7.726 -10.362 -0.664 1.00 93.31 192 PRO A C 1
ATOM 1483 O O . PRO A 1 192 ? 7.678 -11.127 -1.628 1.00 93.31 192 PRO A O 1
ATOM 1486 N N . VAL A 1 193 ? 7.561 -9.049 -0.778 1.00 98.56 193 VAL A N 1
ATOM 1487 C CA . VAL A 1 193 ? 7.368 -8.300 -2.018 1.00 98.56 193 VAL A CA 1
ATOM 1488 C C . VAL A 1 193 ? 8.456 -7.234 -2.105 1.00 98.56 193 VAL A C 1
ATOM 1490 O O . VAL A 1 193 ? 8.632 -6.442 -1.182 1.00 98.56 193 VAL A O 1
ATOM 1493 N N . ILE A 1 194 ? 9.221 -7.216 -3.194 1.00 98.75 194 ILE A N 1
ATOM 1494 C CA . ILE A 1 194 ? 10.436 -6.401 -3.307 1.00 98.75 194 ILE A CA 1
ATOM 1495 C C . ILE A 1 194 ? 10.261 -5.318 -4.373 1.00 98.75 194 ILE A C 1
ATOM 1497 O O . ILE A 1 194 ? 9.824 -5.597 -5.483 1.00 98.75 194 ILE A O 1
ATOM 1501 N N . PHE A 1 195 ? 10.687 -4.091 -4.080 1.00 98.88 195 PHE A N 1
ATOM 1502 C CA . PHE A 1 195 ? 10.787 -2.986 -5.040 1.00 98.88 195 PHE A CA 1
ATOM 1503 C C . PHE A 1 195 ? 12.231 -2.498 -5.095 1.00 98.88 195 PHE A C 1
ATOM 1505 O O . PHE A 1 195 ? 12.831 -2.293 -4.041 1.00 98.88 195 PHE A O 1
ATOM 1512 N N . ALA A 1 196 ? 12.790 -2.310 -6.295 1.00 98.44 196 ALA A N 1
ATOM 1513 C CA . ALA A 1 196 ? 14.213 -1.985 -6.474 1.00 98.44 196 ALA A CA 1
ATOM 1514 C C . ALA A 1 196 ? 14.493 -0.914 -7.550 1.00 98.44 196 ALA A C 1
ATOM 1516 O O . ALA A 1 196 ? 15.651 -0.659 -7.880 1.00 98.44 196 ALA A O 1
ATOM 1517 N N . ASN A 1 197 ? 13.451 -0.279 -8.094 1.00 96.62 197 ASN A N 1
ATOM 1518 C CA . ASN A 1 197 ? 13.563 0.763 -9.116 1.00 96.62 197 ASN A CA 1
ATOM 1519 C C . ASN A 1 197 ? 13.400 2.179 -8.526 1.00 96.62 197 ASN A C 1
ATOM 1521 O O . ASN A 1 197 ? 12.633 2.354 -7.572 1.00 96.62 197 ASN A O 1
ATOM 1525 N N . PRO A 1 198 ? 14.037 3.213 -9.115 1.00 98.38 198 PRO A N 1
ATOM 1526 C CA . PRO A 1 198 ? 14.918 3.181 -10.294 1.00 98.38 198 PRO A CA 1
ATOM 1527 C C . PRO A 1 198 ? 16.414 2.982 -9.976 1.00 98.38 198 PRO A C 1
ATOM 1529 O O . PRO A 1 198 ? 16.858 3.168 -8.841 1.00 98.38 198 PRO A O 1
ATOM 1532 N N . LEU A 1 199 ? 17.209 2.702 -11.018 1.00 98.56 199 LEU A N 1
ATOM 1533 C CA . LEU A 1 199 ? 18.676 2.749 -10.972 1.00 98.56 199 LEU A CA 1
ATOM 1534 C C . LEU A 1 199 ? 19.207 4.187 -11.097 1.00 98.56 199 LEU A C 1
ATOM 1536 O O . LEU A 1 199 ? 18.602 5.043 -11.756 1.00 98.56 199 LEU A O 1
ATOM 1540 N N . SER A 1 200 ? 20.377 4.452 -10.507 1.00 98.75 200 SER A N 1
ATOM 1541 C CA . SER A 1 200 ? 21.117 5.688 -10.778 1.00 98.75 200 SER A CA 1
ATOM 1542 C C . SER A 1 200 ? 21.600 5.761 -12.234 1.00 98.75 200 SER A C 1
ATOM 1544 O O . SER A 1 200 ? 21.430 4.822 -13.008 1.00 98.75 200 SER A O 1
ATOM 1546 N N . TYR A 1 201 ? 22.159 6.903 -12.630 1.00 98.31 201 TYR A N 1
ATOM 1547 C CA . TYR A 1 201 ? 22.702 7.146 -13.967 1.00 98.31 201 TYR A CA 1
ATOM 1548 C C . TYR A 1 201 ? 24.226 7.356 -13.916 1.00 98.31 201 TYR A C 1
ATOM 1550 O O . TYR A 1 201 ? 24.732 8.471 -14.077 1.00 98.31 201 TYR A O 1
ATOM 1558 N N . ASN A 1 202 ? 24.970 6.289 -13.632 1.00 97.88 202 ASN A N 1
ATOM 1559 C CA . ASN A 1 202 ? 26.431 6.252 -13.717 1.00 97.88 202 ASN A CA 1
ATOM 1560 C C . ASN A 1 202 ? 26.909 5.817 -15.113 1.00 97.88 202 ASN A C 1
ATOM 1562 O O . ASN A 1 202 ? 27.934 6.316 -15.590 1.00 97.88 202 ASN A O 1
ATOM 1566 N N . GLY A 1 203 ? 26.182 4.900 -15.757 1.00 95.25 203 GLY A N 1
ATOM 1567 C CA . GLY A 1 203 ? 26.376 4.474 -17.145 1.00 95.25 203 GLY A CA 1
ATOM 1568 C C . GLY A 1 203 ? 25.294 5.032 -18.081 1.00 95.25 203 GLY A C 1
ATOM 1569 O O . GLY A 1 203 ? 24.196 5.336 -17.624 1.00 95.25 203 GLY A O 1
ATOM 1570 N N . PRO A 1 204 ? 25.601 5.218 -19.381 1.00 92.62 204 PRO A N 1
ATOM 1571 C CA . PRO A 1 204 ? 24.675 5.834 -20.329 1.00 92.62 204 PRO A CA 1
ATOM 1572 C C . PRO A 1 204 ? 23.677 4.860 -20.970 1.00 92.62 204 PRO A C 1
ATOM 1574 O O . PRO A 1 204 ? 22.775 5.335 -21.653 1.00 92.62 204 PRO A O 1
ATOM 1577 N N . ALA A 1 205 ? 23.875 3.546 -20.827 1.00 93.06 205 ALA A N 1
ATOM 1578 C CA . ALA A 1 205 ? 23.007 2.545 -21.433 1.00 93.06 205 ALA A CA 1
ATOM 1579 C C . ALA A 1 205 ? 21.723 2.366 -20.597 1.00 93.06 205 ALA A C 1
ATOM 1581 O O . ALA A 1 205 ? 21.774 2.463 -19.360 1.00 93.06 205 ALA A O 1
ATOM 1582 N N . PRO A 1 206 ? 20.566 2.116 -21.235 1.00 93.81 206 PRO A N 1
ATOM 1583 C CA . PRO A 1 206 ? 19.347 1.782 -20.515 1.00 93.81 206 PRO A CA 1
ATOM 1584 C C . PRO A 1 206 ? 19.517 0.511 -19.685 1.00 93.81 206 PRO A C 1
ATOM 1586 O O . PRO A 1 206 ? 20.117 -0.463 -20.133 1.00 93.81 206 PRO A O 1
ATOM 1589 N N . SER A 1 207 ? 18.995 0.513 -18.461 1.00 95.38 207 SER A N 1
ATOM 1590 C CA . SER A 1 207 ? 19.078 -0.649 -17.576 1.00 95.38 207 SER A CA 1
ATOM 1591 C C . SER A 1 207 ? 18.019 -0.645 -16.476 1.00 95.38 207 SER A C 1
ATOM 1593 O O . SER A 1 207 ? 17.442 0.393 -16.136 1.00 95.38 207 SER A O 1
ATOM 1595 N N . ILE A 1 208 ? 17.759 -1.831 -15.920 1.00 96.31 208 ILE A N 1
ATOM 1596 C CA . ILE A 1 208 ? 16.806 -2.069 -14.826 1.00 96.31 208 ILE A CA 1
ATOM 1597 C C . ILE A 1 208 ? 17.425 -2.929 -13.721 1.00 96.31 208 ILE A C 1
ATOM 1599 O O . ILE A 1 208 ? 18.362 -3.691 -13.965 1.00 96.31 208 ILE A O 1
ATOM 1603 N N . ALA A 1 209 ? 16.859 -2.856 -12.513 1.00 97.75 209 ALA A N 1
ATOM 1604 C CA . ALA A 1 209 ? 17.088 -3.862 -11.479 1.00 97.75 209 ALA A CA 1
ATOM 1605 C C . ALA A 1 209 ? 16.197 -5.088 -11.749 1.00 97.75 209 ALA A C 1
ATOM 1607 O O . ALA A 1 209 ? 14.973 -5.022 -11.575 1.00 97.75 209 ALA A O 1
ATOM 1608 N N . ARG A 1 210 ? 16.800 -6.206 -12.164 1.00 98.00 210 ARG A N 1
ATOM 1609 C CA . ARG A 1 210 ? 16.120 -7.481 -12.423 1.00 98.00 210 ARG A CA 1
ATOM 1610 C C . ARG A 1 210 ? 16.188 -8.363 -11.186 1.00 98.00 210 ARG A C 1
ATOM 1612 O O . ARG A 1 210 ? 17.268 -8.785 -10.783 1.00 98.00 210 ARG A O 1
ATOM 1619 N N . ILE A 1 211 ? 15.037 -8.644 -10.583 1.00 98.50 211 ILE A N 1
ATOM 1620 C CA . ILE A 1 211 ? 14.932 -9.591 -9.470 1.00 98.50 211 ILE A CA 1
ATOM 1621 C C . ILE A 1 211 ? 14.850 -11.003 -10.050 1.00 98.50 211 ILE A C 1
ATOM 1623 O O . ILE A 1 211 ? 14.077 -11.243 -10.973 1.00 98.50 211 ILE A O 1
ATOM 1627 N N . THR A 1 212 ? 15.656 -11.923 -9.520 1.00 96.81 212 THR A N 1
ATOM 1628 C CA . THR A 1 212 ? 15.784 -13.294 -10.054 1.00 96.81 212 THR A CA 1
ATOM 1629 C C . THR A 1 212 ? 15.351 -14.378 -9.069 1.00 96.81 212 THR A C 1
AT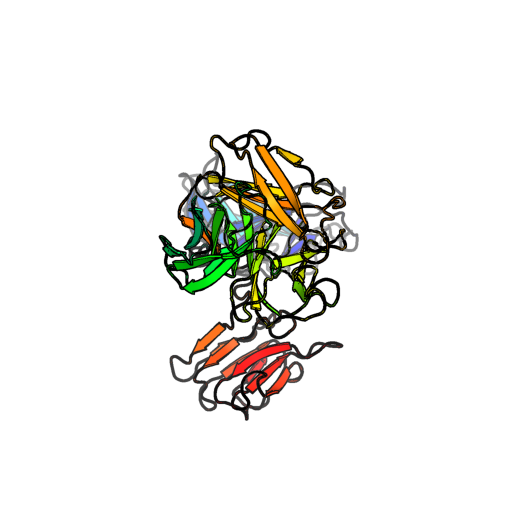OM 1631 O O . THR A 1 212 ? 15.008 -15.483 -9.483 1.00 96.81 212 THR A O 1
ATOM 1634 N N . ASP A 1 213 ? 15.364 -14.089 -7.767 1.00 96.81 213 ASP A N 1
ATOM 1635 C CA . ASP A 1 213 ? 14.943 -15.013 -6.709 1.00 96.81 213 ASP A CA 1
ATOM 1636 C C . ASP A 1 213 ? 14.509 -14.220 -5.476 1.00 96.81 213 ASP A C 1
ATOM 1638 O O . ASP A 1 213 ? 15.177 -13.256 -5.096 1.00 96.81 213 ASP A O 1
ATOM 1642 N N . ILE A 1 214 ? 13.422 -14.642 -4.832 1.00 98.12 214 ILE A N 1
ATOM 1643 C CA . ILE A 1 214 ? 12.922 -14.060 -3.583 1.00 98.12 214 ILE A CA 1
ATOM 1644 C C . ILE A 1 214 ? 12.697 -15.190 -2.586 1.00 98.12 214 ILE A C 1
ATOM 1646 O O . ILE A 1 214 ? 12.136 -16.237 -2.905 1.00 98.12 214 ILE A O 1
ATOM 1650 N N . GLN A 1 215 ? 13.160 -14.970 -1.365 1.00 91.88 215 GLN A N 1
ATOM 1651 C CA . GLN A 1 215 ? 13.048 -15.869 -0.226 1.00 91.88 215 GLN A CA 1
ATOM 1652 C C . GLN A 1 215 ? 12.663 -15.026 0.996 1.00 91.88 215 GLN A C 1
ATOM 1654 O O . GLN A 1 215 ? 12.774 -13.802 0.960 1.00 91.88 215 GLN A O 1
ATOM 1659 N N . SER A 1 216 ? 12.256 -15.668 2.092 1.00 88.38 216 SER A N 1
ATOM 1660 C CA . SER A 1 216 ? 11.825 -14.962 3.309 1.00 88.38 216 SER A CA 1
ATOM 1661 C C . SER A 1 216 ? 12.874 -13.976 3.839 1.00 88.38 216 SER A C 1
ATOM 1663 O O . SER A 1 216 ? 12.540 -12.893 4.292 1.00 88.38 216 SER A O 1
ATOM 1665 N N . ASP A 1 217 ? 14.156 -14.330 3.760 1.00 93.31 217 ASP A N 1
ATOM 1666 C CA . ASP A 1 217 ? 15.264 -13.616 4.406 1.00 93.31 217 ASP A CA 1
ATOM 1667 C C . ASP A 1 217 ? 16.224 -12.937 3.417 1.00 93.31 217 ASP A C 1
ATOM 1669 O O . ASP A 1 217 ? 17.262 -12.401 3.815 1.00 93.31 217 ASP A O 1
ATOM 1673 N N . ARG A 1 218 ? 15.952 -13.012 2.108 1.00 97.56 218 ARG A N 1
ATOM 1674 C CA . ARG A 1 218 ? 16.854 -12.515 1.058 1.00 97.56 218 ARG A CA 1
ATOM 1675 C C . ARG A 1 218 ? 16.176 -12.439 -0.303 1.00 97.56 218 ARG A C 1
ATOM 1677 O O . ARG A 1 218 ? 15.242 -13.180 -0.588 1.00 97.56 218 ARG A O 1
ATOM 1684 N N . PHE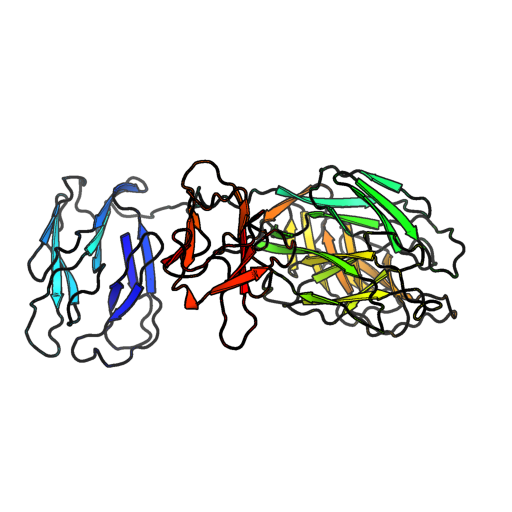 A 1 219 ? 16.750 -11.644 -1.194 1.00 98.75 219 PHE A N 1
ATOM 1685 C CA . PHE A 1 219 ? 16.431 -11.674 -2.620 1.00 98.75 219 PHE A CA 1
ATOM 1686 C C . PHE A 1 219 ? 17.708 -11.573 -3.457 1.00 98.75 219 PHE A C 1
ATOM 1688 O O . PHE A 1 219 ? 18.744 -11.119 -2.966 1.00 98.75 219 PHE A O 1
ATOM 1695 N N . SER A 1 220 ? 17.653 -12.016 -4.709 1.00 98.69 220 SER A N 1
ATOM 1696 C CA . SER A 1 220 ? 18.751 -11.888 -5.669 1.00 98.69 220 SER A CA 1
ATOM 1697 C C . SER A 1 220 ? 18.374 -10.922 -6.786 1.00 98.69 220 SER A C 1
ATOM 1699 O O . SER A 1 220 ? 17.238 -10.929 -7.262 1.00 98.69 220 SER A O 1
ATOM 1701 N N . VAL A 1 221 ? 19.317 -10.066 -7.171 1.00 98.69 221 VAL A N 1
ATOM 1702 C CA . VAL A 1 221 ? 19.122 -8.983 -8.136 1.00 98.69 221 VAL A CA 1
ATOM 1703 C C . VAL A 1 221 ? 20.368 -8.791 -8.995 1.00 98.69 221 VAL A C 1
ATOM 1705 O O . VAL A 1 221 ? 21.490 -8.890 -8.500 1.00 98.69 221 VAL A O 1
ATOM 1708 N N . GLU A 1 222 ? 20.175 -8.463 -10.266 1.00 98.06 222 GLU A N 1
ATOM 1709 C CA . GLU A 1 222 ? 21.230 -8.048 -11.197 1.00 98.06 222 GLU A CA 1
ATOM 1710 C C . GLU A 1 222 ? 20.799 -6.819 -11.999 1.00 98.06 222 GLU A C 1
ATOM 1712 O O . GLU A 1 222 ? 19.612 -6.489 -12.077 1.00 98.06 222 GLU A O 1
ATOM 1717 N N . LEU A 1 223 ? 21.771 -6.107 -12.563 1.00 98.00 223 LEU A N 1
ATOM 1718 C CA . LEU A 1 223 ? 21.511 -5.109 -13.590 1.00 98.00 223 LEU A CA 1
ATOM 1719 C C . LEU A 1 223 ? 21.270 -5.833 -14.913 1.00 98.00 223 LEU A C 1
ATOM 1721 O O . LEU A 1 223 ? 22.109 -6.616 -15.353 1.00 98.00 223 LEU A O 1
ATOM 1725 N N . GLN A 1 224 ? 20.148 -5.538 -15.560 1.00 97.00 224 GLN A N 1
ATOM 1726 C CA . GLN A 1 224 ? 19.839 -6.054 -16.891 1.00 97.00 224 GLN A CA 1
ATOM 1727 C C . GLN A 1 224 ? 19.702 -4.898 -17.885 1.00 97.00 224 GLN A C 1
ATOM 1729 O O . GLN A 1 224 ? 19.033 -3.904 -17.594 1.00 97.00 224 GLN A O 1
ATOM 1734 N N . GLU A 1 225 ? 20.326 -5.040 -19.052 1.00 95.56 225 GLU A N 1
ATOM 1735 C CA . GLU A 1 225 ? 20.221 -4.114 -20.186 1.00 95.56 225 GLU A CA 1
ATOM 1736 C C . GLU A 1 225 ? 19.273 -4.674 -21.273 1.00 95.56 225 GLU A C 1
ATOM 1738 O O . GLU A 1 225 ? 19.078 -5.896 -21.340 1.00 95.56 225 GLU A O 1
ATOM 1743 N N . PRO A 1 226 ? 18.689 -3.819 -22.137 1.00 94.19 226 PRO A N 1
ATOM 1744 C CA . PRO A 1 226 ? 17.944 -4.239 -23.326 1.00 94.19 226 PRO A CA 1
ATOM 1745 C C . PRO A 1 226 ? 18.754 -5.087 -24.317 1.00 94.19 226 PRO A C 1
ATOM 1747 O O . PRO A 1 226 ? 19.983 -5.148 -24.274 1.00 94.19 226 PRO A O 1
ATOM 1750 N N . SER A 1 227 ? 18.065 -5.736 -25.265 1.00 92.50 227 SER A N 1
ATOM 1751 C CA . SER A 1 227 ? 18.673 -6.770 -26.120 1.00 92.50 227 SER A CA 1
ATOM 1752 C C . SER A 1 227 ? 19.710 -6.265 -27.135 1.00 92.50 227 SER A C 1
ATOM 1754 O O . SER A 1 227 ? 20.434 -7.077 -27.721 1.00 92.50 227 SER A O 1
ATOM 1756 N N . ASN A 1 228 ? 19.788 -4.952 -27.365 1.00 92.06 228 ASN A N 1
ATOM 1757 C CA . ASN A 1 228 ? 20.762 -4.310 -28.250 1.00 92.06 228 ASN A CA 1
ATOM 1758 C C . ASN A 1 228 ? 22.092 -3.957 -27.565 1.00 92.06 228 ASN A C 1
ATOM 1760 O O . ASN A 1 228 ? 23.056 -3.657 -28.277 1.00 92.06 228 ASN A O 1
ATOM 1764 N N . GLU A 1 229 ? 22.153 -3.991 -26.234 1.00 93.75 229 GLU A N 1
ATOM 1765 C CA . GLU A 1 229 ? 23.364 -3.683 -25.470 1.00 93.75 229 GLU A CA 1
ATOM 1766 C C . GLU A 1 229 ? 24.297 -4.903 -25.347 1.00 93.75 229 GLU A C 1
ATOM 1768 O O . GLU A 1 229 ? 23.987 -6.016 -25.790 1.00 93.75 229 GLU A O 1
ATOM 1773 N N . ASP A 1 230 ? 25.503 -4.692 -24.814 1.00 92.06 230 ASP A N 1
ATOM 1774 C CA . ASP A 1 230 ? 26.553 -5.719 -24.763 1.00 92.06 230 ASP A CA 1
ATOM 1775 C C . ASP A 1 230 ? 26.595 -6.528 -23.454 1.00 92.06 230 ASP A C 1
ATOM 1777 O O . ASP A 1 230 ? 27.375 -7.487 -23.351 1.00 92.06 230 ASP A O 1
ATOM 1781 N N . GLY A 1 231 ? 25.729 -6.190 -22.495 1.00 89.31 231 GLY A N 1
ATOM 1782 C CA . GLY A 1 231 ? 25.596 -6.837 -21.196 1.00 89.31 231 GLY A CA 1
ATOM 1783 C C . GLY A 1 231 ? 26.624 -6.372 -20.165 1.00 89.31 231 GLY A C 1
ATOM 1784 O O . GLY A 1 231 ? 26.690 -6.968 -19.095 1.00 89.31 231 GLY A O 1
ATOM 1785 N N . THR A 1 232 ? 27.469 -5.383 -20.476 1.00 93.88 232 THR A N 1
ATOM 1786 C CA . THR A 1 232 ? 28.456 -4.817 -19.546 1.00 93.88 232 THR A CA 1
ATOM 1787 C C . THR A 1 232 ? 28.095 -3.377 -19.207 1.00 93.88 232 THR A C 1
ATOM 1789 O O . THR A 1 232 ? 28.289 -2.473 -20.019 1.00 93.88 232 THR A O 1
ATOM 1792 N N . HIS A 1 233 ? 27.715 -3.125 -17.955 1.00 95.88 233 HIS A N 1
ATOM 1793 C CA . HIS A 1 233 ? 27.300 -1.793 -17.519 1.00 95.88 233 HIS A CA 1
ATOM 1794 C C . HIS A 1 233 ? 28.226 -1.227 -16.427 1.00 95.88 233 HIS A C 1
ATOM 1796 O O . HIS A 1 233 ? 28.947 -1.939 -15.729 1.00 95.88 233 HIS A O 1
ATOM 1802 N N . ALA A 1 234 ? 28.236 0.098 -16.269 1.00 97.31 234 ALA A N 1
ATOM 1803 C CA . ALA A 1 234 ? 28.837 0.716 -15.088 1.00 97.31 234 ALA A CA 1
ATOM 1804 C C . ALA A 1 234 ? 28.045 0.333 -13.827 1.00 97.31 234 ALA A C 1
ATOM 1806 O O . ALA A 1 234 ? 26.821 0.284 -13.870 1.00 97.31 234 ALA A O 1
ATOM 1807 N N . GLU A 1 235 ? 28.723 0.134 -12.695 1.00 98.31 235 GLU A N 1
ATOM 1808 C CA . GLU A 1 235 ? 28.040 -0.108 -11.420 1.00 98.31 235 GLU A CA 1
ATOM 1809 C C . GLU A 1 235 ? 27.011 0.997 -11.117 1.00 98.31 235 GLU A C 1
ATOM 1811 O O . GLU A 1 235 ? 27.334 2.191 -11.147 1.00 98.31 235 GLU A O 1
ATOM 1816 N N . GLU A 1 236 ? 25.786 0.600 -10.779 1.00 98.69 236 GLU A N 1
ATOM 1817 C CA . GLU A 1 236 ? 24.698 1.499 -10.407 1.00 98.69 236 GLU A CA 1
ATOM 1818 C C . GLU A 1 236 ? 24.332 1.394 -8.923 1.00 98.69 236 GLU A C 1
ATOM 1820 O O . GLU A 1 236 ? 24.563 0.399 -8.232 1.00 98.69 236 GLU A O 1
ATOM 1825 N N . THR A 1 237 ? 23.751 2.476 -8.414 1.00 98.75 237 THR A N 1
ATOM 1826 C CA . THR A 1 237 ? 23.123 2.541 -7.099 1.00 98.75 237 THR A CA 1
ATOM 1827 C C . THR A 1 237 ? 21.619 2.369 -7.243 1.00 98.75 237 THR A C 1
ATOM 1829 O O . THR A 1 237 ? 20.997 3.014 -8.083 1.00 98.75 237 THR A O 1
ATOM 1832 N N . PHE A 1 238 ? 21.027 1.563 -6.366 1.00 98.62 238 PHE A N 1
ATOM 1833 C CA . PHE A 1 238 ? 19.579 1.441 -6.238 1.00 98.62 238 PHE A CA 1
ATOM 1834 C C . PHE A 1 238 ? 19.174 1.399 -4.768 1.00 98.62 238 PHE A C 1
ATOM 1836 O O . PHE A 1 238 ? 19.947 0.992 -3.892 1.00 98.62 238 PHE A O 1
ATOM 1843 N N . SER A 1 239 ? 17.964 1.875 -4.492 1.00 98.81 239 SER A N 1
ATOM 1844 C CA . SER A 1 239 ? 17.319 1.691 -3.192 1.00 98.81 239 SER A CA 1
ATOM 1845 C C . SER A 1 239 ? 16.332 0.537 -3.300 1.00 98.81 239 SER A C 1
ATOM 1847 O O . SER A 1 239 ? 15.731 0.359 -4.354 1.00 98.81 239 SER A O 1
ATOM 1849 N N . PHE A 1 240 ? 16.155 -0.223 -2.222 1.00 98.81 240 PHE A N 1
ATOM 1850 C CA . PHE A 1 240 ? 15.154 -1.280 -2.172 1.00 98.81 240 PHE A CA 1
ATOM 1851 C C . PHE A 1 240 ? 14.191 -1.093 -1.009 1.00 98.81 240 PHE A C 1
ATOM 1853 O O . PHE A 1 240 ? 14.557 -0.532 0.029 1.00 98.81 240 PHE A O 1
ATOM 1860 N N . LEU A 1 241 ? 12.983 -1.609 -1.199 1.00 98.81 241 LEU A N 1
ATOM 1861 C CA . LEU A 1 241 ? 11.960 -1.752 -0.178 1.00 98.81 241 LEU A CA 1
ATOM 1862 C C . LEU A 1 241 ? 11.411 -3.178 -0.266 1.00 98.81 241 LEU A C 1
ATOM 1864 O O . LEU A 1 241 ? 10.800 -3.538 -1.269 1.00 98.81 241 LEU A O 1
ATOM 1868 N N . ALA A 1 242 ? 11.679 -3.984 0.757 1.00 98.75 242 ALA A N 1
ATOM 1869 C CA . ALA A 1 242 ? 11.002 -5.255 0.979 1.00 98.75 242 ALA A CA 1
ATOM 1870 C C . ALA A 1 242 ? 9.758 -4.994 1.828 1.00 98.75 242 ALA A C 1
ATOM 1872 O O . ALA A 1 242 ? 9.851 -4.207 2.769 1.00 98.75 242 ALA A O 1
ATOM 1873 N N . LEU A 1 243 ? 8.631 -5.616 1.497 1.00 98.44 243 LEU A N 1
ATOM 1874 C CA . LEU A 1 243 ? 7.338 -5.446 2.154 1.00 98.44 243 LEU A CA 1
ATOM 1875 C C . LEU A 1 243 ? 6.650 -6.794 2.359 1.00 98.44 243 LEU A C 1
ATOM 1877 O O . LEU A 1 243 ? 6.774 -7.675 1.514 1.00 98.44 243 LEU A O 1
ATOM 1881 N N . GLU A 1 244 ? 5.871 -6.921 3.427 1.00 96.25 244 GLU A N 1
ATOM 1882 C CA . GLU A 1 244 ? 4.846 -7.955 3.529 1.00 96.25 244 GLU A CA 1
ATOM 1883 C C . GLU A 1 244 ? 3.674 -7.632 2.604 1.00 96.25 244 GLU A C 1
ATOM 1885 O O . GLU A 1 244 ? 3.162 -6.506 2.590 1.00 96.25 244 GLU A O 1
ATOM 1890 N N . LYS A 1 245 ? 3.209 -8.637 1.861 1.00 92.31 245 LYS A N 1
ATOM 1891 C CA . LYS A 1 245 ? 1.937 -8.562 1.134 1.00 92.31 245 LYS A CA 1
ATOM 1892 C C . LYS A 1 245 ? 0.776 -8.317 2.112 1.00 92.31 245 LYS A C 1
ATOM 1894 O O . LYS A 1 245 ? 0.714 -8.963 3.154 1.00 92.31 245 LYS A O 1
ATOM 1899 N N . GLY A 1 246 ? -0.158 -7.436 1.756 1.00 89.38 246 GLY A N 1
ATOM 1900 C CA . GLY A 1 246 ? -1.349 -7.128 2.558 1.00 89.38 246 GLY A CA 1
ATOM 1901 C C . GLY A 1 246 ? -1.671 -5.636 2.628 1.00 89.38 246 GLY A C 1
ATOM 1902 O O . GLY A 1 246 ? -0.981 -4.810 2.024 1.00 89.38 246 GLY A O 1
ATOM 1903 N N . VAL A 1 247 ? -2.722 -5.303 3.381 1.00 91.00 247 VAL A N 1
ATOM 1904 C CA . VAL A 1 247 ? -3.103 -3.921 3.700 1.00 91.00 247 VAL A CA 1
ATOM 1905 C C . VAL A 1 247 ? -2.579 -3.571 5.090 1.00 91.00 247 VAL A C 1
ATOM 1907 O O . VAL A 1 247 ? -2.831 -4.273 6.068 1.00 91.00 247 VAL A O 1
ATOM 1910 N N . TRP A 1 248 ? -1.866 -2.458 5.187 1.00 92.88 248 TRP A N 1
ATOM 1911 C CA . TRP A 1 248 ? -1.163 -2.022 6.383 1.00 92.88 248 TRP A CA 1
ATOM 1912 C C . TRP A 1 248 ? -1.463 -0.562 6.694 1.00 92.88 248 TRP A C 1
ATOM 1914 O O . TRP A 1 248 ? -1.572 0.273 5.796 1.00 92.88 248 TRP A O 1
ATOM 1924 N N . THR A 1 249 ? -1.531 -0.240 7.981 1.00 91.12 249 THR A N 1
ATOM 1925 C CA . THR A 1 249 ? -1.603 1.132 8.483 1.00 91.12 249 THR A CA 1
ATOM 1926 C C . THR A 1 249 ? -0.337 1.460 9.265 1.00 91.12 249 THR A C 1
ATOM 1928 O O . THR A 1 249 ? 0.092 0.716 10.149 1.00 91.12 249 THR A O 1
ATOM 1931 N N . LEU A 1 250 ? 0.276 2.595 8.941 1.00 90.00 250 LEU A N 1
ATOM 1932 C CA . LEU A 1 250 ? 1.415 3.139 9.670 1.00 90.00 250 LEU A CA 1
ATOM 1933 C C . LEU A 1 250 ? 0.955 3.864 10.936 1.00 90.00 250 LEU A C 1
ATOM 1935 O O . LEU A 1 250 ? -0.199 4.269 11.068 1.00 90.00 250 LEU A O 1
ATOM 1939 N N . SER A 1 251 ? 1.890 4.123 11.851 1.00 83.94 251 SER A N 1
ATOM 1940 C CA . SER A 1 251 ? 1.590 4.804 13.121 1.00 83.94 251 SER A CA 1
ATOM 1941 C C . SER A 1 251 ? 0.966 6.205 12.976 1.00 83.94 251 SER A C 1
ATOM 1943 O O . SER A 1 251 ? 0.321 6.687 13.909 1.00 83.94 251 SER A O 1
ATOM 1945 N N . ASP A 1 252 ? 1.136 6.857 11.820 1.00 77.81 252 ASP A N 1
ATOM 1946 C CA . ASP A 1 252 ? 0.561 8.167 11.501 1.00 77.81 252 ASP A CA 1
ATOM 1947 C C . ASP A 1 252 ? -0.777 8.101 10.735 1.00 77.81 252 ASP A C 1
ATOM 1949 O O . ASP A 1 252 ? -1.352 9.145 10.417 1.00 77.81 252 ASP A O 1
ATOM 1953 N N . GLY A 1 253 ? -1.294 6.894 10.480 1.00 83.25 253 GLY A N 1
ATOM 1954 C CA . GLY A 1 253 ? -2.531 6.647 9.737 1.00 83.25 253 GLY A CA 1
ATOM 1955 C C . GLY A 1 253 ? -2.351 6.524 8.221 1.00 83.25 253 GLY A C 1
ATOM 1956 O O . GLY A 1 253 ? -3.340 6.352 7.511 1.00 83.25 253 GLY A O 1
ATOM 1957 N N . THR A 1 254 ? -1.122 6.614 7.703 1.00 86.81 254 THR A N 1
ATOM 1958 C CA . THR A 1 254 ? -0.837 6.314 6.292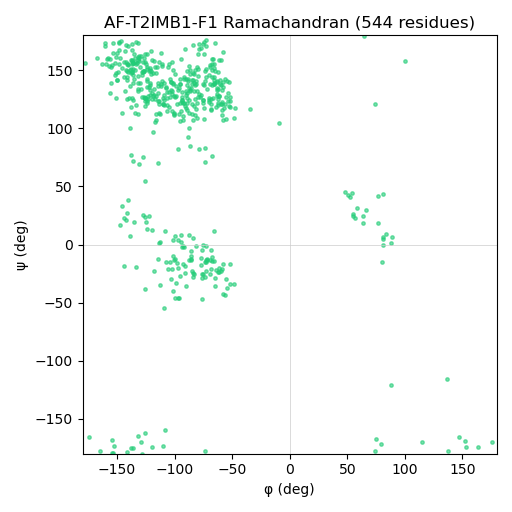 1.00 86.81 254 THR A CA 1
ATOM 1959 C C . THR A 1 254 ? -1.174 4.859 5.998 1.00 86.81 254 THR A C 1
ATOM 1961 O O . THR A 1 254 ? -0.776 3.974 6.748 1.00 86.81 254 THR A O 1
ATOM 1964 N N . VAL A 1 255 ? -1.868 4.612 4.890 1.00 91.62 255 VAL A N 1
ATOM 1965 C CA . VAL A 1 255 ? -2.216 3.261 4.446 1.00 91.62 255 VAL A CA 1
ATOM 1966 C C . VAL A 1 255 ? -1.299 2.839 3.310 1.00 91.62 255 VAL A C 1
ATOM 1968 O O . VAL A 1 255 ? -0.965 3.650 2.439 1.00 91.62 255 VAL A O 1
ATOM 1971 N N . ILE A 1 256 ? -0.886 1.578 3.356 1.00 96.12 256 ILE A N 1
ATOM 1972 C CA . ILE A 1 256 ? -0.090 0.898 2.342 1.00 96.12 256 ILE A CA 1
ATOM 1973 C C . ILE A 1 256 ? -0.810 -0.394 1.989 1.00 96.12 256 ILE A C 1
ATOM 1975 O O . ILE A 1 256 ? -1.088 -1.199 2.868 1.00 96.12 256 ILE A O 1
ATOM 1979 N N . GLU A 1 257 ? -1.055 -0.619 0.712 1.00 97.19 257 GLU A N 1
ATOM 1980 C CA . GLU A 1 257 ? -1.563 -1.881 0.200 1.00 97.19 257 GLU A CA 1
ATOM 1981 C C . GLU A 1 257 ? -0.539 -2.490 -0.749 1.00 97.19 257 GLU A C 1
ATOM 1983 O O . GLU A 1 257 ? -0.025 -1.815 -1.642 1.00 97.19 257 GLU A O 1
ATOM 1988 N N . VAL A 1 258 ? -0.198 -3.754 -0.518 1.00 98.25 258 VAL A N 1
ATOM 1989 C CA . VAL A 1 258 ? 0.868 -4.463 -1.221 1.00 98.25 258 VAL A CA 1
ATOM 1990 C C . VAL A 1 258 ? 0.299 -5.740 -1.810 1.00 98.25 258 VAL A C 1
ATOM 1992 O O . VAL A 1 258 ? -0.239 -6.579 -1.085 1.00 98.25 258 VAL A O 1
ATOM 1995 N N . GLY A 1 259 ? 0.478 -5.925 -3.115 1.00 95.69 259 GLY A N 1
ATOM 1996 C CA . GLY A 1 259 ? -0.054 -7.070 -3.834 1.00 95.69 259 GLY A CA 1
ATOM 1997 C C . GLY A 1 259 ? 0.880 -7.608 -4.909 1.00 95.69 259 GLY A C 1
ATOM 1998 O O . GLY A 1 259 ? 1.920 -7.036 -5.245 1.00 95.69 259 GLY A O 1
ATOM 1999 N N . THR A 1 260 ? 0.487 -8.758 -5.449 1.00 96.62 260 THR A N 1
ATOM 2000 C CA . THR A 1 260 ? 1.169 -9.439 -6.551 1.00 96.62 260 THR A CA 1
ATOM 2001 C C . THR A 1 260 ? 0.148 -9.998 -7.531 1.00 96.62 260 THR A C 1
ATOM 2003 O O . THR A 1 260 ? -0.960 -10.364 -7.135 1.00 96.62 260 THR A O 1
ATOM 2006 N N . ILE A 1 261 ? 0.530 -10.085 -8.803 1.00 97.69 261 ILE A N 1
ATOM 2007 C CA . ILE A 1 261 ? -0.254 -10.714 -9.869 1.00 97.69 261 ILE A CA 1
ATOM 2008 C C . ILE A 1 261 ? 0.674 -11.473 -10.818 1.00 97.69 261 ILE A C 1
ATOM 2010 O O . ILE A 1 261 ? 1.756 -10.990 -11.137 1.00 97.69 261 ILE A O 1
ATOM 2014 N N . ASP A 1 262 ? 0.244 -12.637 -11.298 1.00 97.12 262 ASP A N 1
ATOM 2015 C CA . ASP A 1 262 ? 0.931 -13.352 -12.374 1.00 97.12 262 ASP A CA 1
ATOM 2016 C C . ASP A 1 262 ? 0.355 -12.915 -13.721 1.00 97.12 262 ASP A C 1
ATOM 2018 O O . ASP A 1 262 ? -0.835 -13.105 -13.981 1.00 97.12 262 ASP A O 1
ATOM 2022 N N . THR A 1 263 ? 1.180 -12.344 -14.598 1.00 96.75 263 THR A N 1
ATOM 2023 C CA . THR A 1 263 ? 0.710 -11.851 -15.898 1.00 96.75 263 THR A CA 1
ATOM 2024 C C . THR A 1 263 ? 1.764 -11.965 -16.996 1.00 96.75 263 THR A C 1
ATOM 2026 O O . THR A 1 263 ? 2.966 -12.008 -16.751 1.00 96.75 263 THR A O 1
ATOM 2029 N N . ASN A 1 264 ? 1.292 -12.035 -18.237 1.00 96.31 264 ASN A N 1
ATOM 2030 C CA . ASN A 1 264 ? 2.074 -11.841 -19.457 1.00 96.31 264 ASN A CA 1
ATOM 2031 C C . ASN A 1 264 ? 1.471 -10.743 -20.354 1.00 96.31 264 ASN A C 1
ATOM 2033 O O . ASN A 1 264 ? 1.711 -10.718 -21.565 1.00 96.31 264 ASN A O 1
ATOM 2037 N N . ALA A 1 265 ? 0.637 -9.873 -19.778 1.00 96.31 265 ALA A N 1
ATOM 2038 C CA . ALA A 1 265 ? 0.038 -8.735 -20.456 1.00 96.31 265 ALA A CA 1
ATOM 2039 C C . ALA A 1 265 ? 1.131 -7.782 -20.946 1.00 96.31 265 ALA A C 1
ATOM 2041 O O . ALA A 1 265 ? 1.973 -7.373 -20.156 1.00 96.31 265 ALA A O 1
ATOM 2042 N N . ILE A 1 266 ? 1.113 -7.413 -22.230 1.00 94.75 266 ILE A N 1
ATOM 2043 C CA . ILE A 1 266 ? 2.095 -6.494 -22.822 1.00 94.75 266 ILE A CA 1
ATOM 2044 C C . ILE A 1 266 ? 1.447 -5.135 -23.085 1.00 94.75 266 ILE A C 1
ATOM 2046 O O . ILE A 1 266 ? 0.387 -5.061 -23.725 1.00 94.75 266 ILE A O 1
ATOM 2050 N N . ALA A 1 267 ? 2.115 -4.066 -22.649 1.00 92.00 267 ALA A N 1
ATOM 2051 C CA . ALA A 1 267 ? 1.723 -2.685 -22.884 1.00 92.00 267 ALA A CA 1
ATOM 2052 C C . ALA A 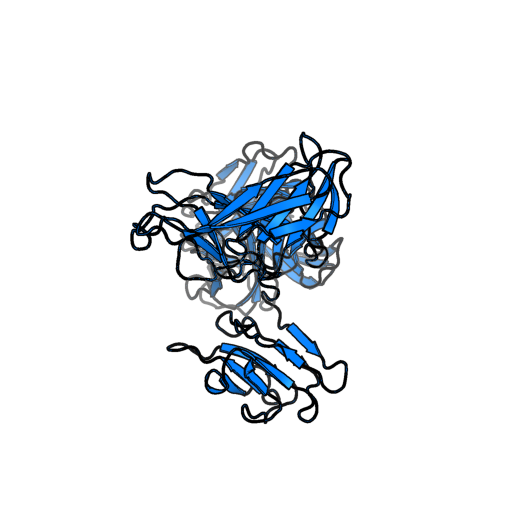1 267 ? 1.486 -2.427 -24.385 1.00 92.00 267 ALA A C 1
ATOM 2054 O O . ALA A 1 267 ? 2.160 -2.970 -25.260 1.00 92.00 267 ALA A O 1
ATOM 2055 N N . GLY A 1 268 ? 0.446 -1.653 -24.698 1.00 85.50 268 GLY A N 1
ATOM 2056 C CA . GLY A 1 268 ? -0.021 -1.432 -26.073 1.00 85.50 268 GLY A CA 1
ATOM 2057 C C . GLY A 1 268 ? -0.899 -2.553 -26.655 1.00 85.50 268 GLY A C 1
ATOM 2058 O O . GLY A 1 268 ? -1.607 -2.311 -27.635 1.00 85.50 268 GLY A O 1
ATOM 2059 N N . SER A 1 269 ? -0.928 -3.743 -26.040 1.00 89.06 269 SER A N 1
ATOM 2060 C CA . SER A 1 269 ? -1.804 -4.858 -26.441 1.00 89.06 269 SER A CA 1
ATOM 2061 C C . SER A 1 269 ? -2.930 -5.124 -25.441 1.00 89.06 269 SER A C 1
ATOM 2063 O O . SER A 1 269 ? -4.100 -5.153 -25.829 1.00 89.06 269 SER A O 1
ATOM 2065 N N . TYR A 1 270 ? -2.591 -5.337 -24.170 1.00 92.62 270 TYR A N 1
ATOM 2066 C CA . TYR A 1 270 ? -3.537 -5.668 -23.103 1.00 92.62 270 TYR A CA 1
ATOM 2067 C C . TYR A 1 270 ? -3.012 -5.159 -21.758 1.00 92.62 270 TYR A C 1
ATOM 2069 O O . TYR A 1 270 ? -1.803 -5.134 -21.543 1.00 92.62 270 TYR A O 1
ATOM 2077 N N . TRP A 1 271 ? -3.928 -4.767 -20.876 1.00 96.94 271 TRP A N 1
ATOM 2078 C CA . TRP A 1 271 ? -3.641 -4.273 -19.532 1.00 96.94 271 TRP A CA 1
ATOM 2079 C C . TRP A 1 271 ? -4.408 -5.117 -18.520 1.00 96.94 271 TRP A C 1
ATOM 2081 O O . TRP A 1 271 ? -5.595 -5.386 -18.726 1.00 96.94 271 TRP A O 1
ATOM 2091 N N . GLU A 1 272 ? -3.742 -5.510 -17.440 1.00 97.88 272 GLU A N 1
ATOM 2092 C CA . GLU A 1 272 ? -4.417 -6.009 -16.247 1.00 97.88 272 GLU A CA 1
ATOM 2093 C C . GLU A 1 272 ? -5.031 -4.836 -15.497 1.00 97.88 272 GLU A C 1
ATOM 2095 O O . GLU A 1 272 ? -4.390 -3.797 -15.354 1.00 97.88 272 GLU A O 1
ATOM 2100 N N . ASN A 1 273 ? -6.252 -5.007 -15.001 1.00 97.50 273 ASN A N 1
ATOM 2101 C CA . ASN A 1 273 ? -6.883 -4.026 -14.134 1.00 97.50 273 ASN A CA 1
ATOM 2102 C C . ASN A 1 273 ? -6.749 -4.499 -12.685 1.00 97.50 273 ASN A C 1
ATOM 2104 O O . ASN A 1 273 ? -7.312 -5.529 -12.314 1.00 97.50 273 ASN A O 1
ATOM 2108 N N . ILE A 1 274 ? -5.966 -3.769 -11.899 1.00 96.88 274 ILE A N 1
ATOM 2109 C CA . ILE A 1 274 ? -5.759 -4.027 -10.478 1.00 96.88 274 ILE A CA 1
ATOM 2110 C C . ILE A 1 274 ? -6.765 -3.187 -9.701 1.00 96.88 274 ILE A C 1
ATOM 2112 O O . ILE A 1 274 ? -6.807 -1.969 -9.868 1.00 96.88 274 ILE A O 1
ATOM 2116 N N . THR A 1 275 ? -7.564 -3.840 -8.866 1.00 93.31 275 THR A N 1
ATOM 2117 C CA . THR A 1 275 ? -8.482 -3.197 -7.920 1.00 93.31 275 THR A CA 1
ATOM 2118 C C . THR A 1 275 ? -7.849 -3.233 -6.536 1.00 93.31 275 THR A C 1
ATOM 2120 O O . THR A 1 275 ? -7.237 -4.240 -6.186 1.00 93.31 275 THR A O 1
ATOM 2123 N N . PHE A 1 276 ? -7.958 -2.132 -5.797 1.00 89.56 276 PHE A N 1
ATOM 2124 C CA . PHE A 1 276 ? -7.513 -2.072 -4.407 1.00 89.56 276 PHE A CA 1
ATOM 2125 C C . PHE A 1 276 ? -8.574 -2.671 -3.483 1.00 89.56 276 PHE A C 1
ATOM 2127 O O . PHE A 1 276 ? -9.767 -2.439 -3.681 1.00 89.56 276 PHE A O 1
ATOM 2134 N N . ASP A 1 277 ? -8.129 -3.408 -2.473 1.00 84.69 277 ASP A N 1
ATOM 2135 C CA . ASP A 1 277 ? -8.958 -3.896 -1.374 1.00 84.69 277 ASP A CA 1
ATOM 2136 C C . ASP A 1 277 ? -9.265 -2.756 -0.383 1.00 84.69 277 ASP A C 1
ATOM 2138 O O . ASP A 1 277 ? -10.312 -2.753 0.264 1.00 84.69 277 ASP A O 1
ATOM 2142 N N . TYR A 1 278 ? -8.374 -1.762 -0.266 1.00 83.25 278 TYR A N 1
ATOM 2143 C CA . TYR A 1 278 ? -8.602 -0.574 0.552 1.00 83.25 278 TYR A CA 1
ATOM 2144 C C . TYR A 1 278 ? -9.293 0.558 -0.224 1.00 83.25 278 TYR A C 1
ATOM 2146 O O . TYR A 1 278 ? -8.821 1.015 -1.267 1.00 83.25 278 TYR A O 1
ATOM 2154 N N . ASP A 1 279 ? -10.354 1.116 0.367 1.00 82.56 279 ASP A N 1
ATOM 2155 C CA . ASP A 1 279 ? -11.066 2.290 -0.148 1.00 82.56 279 ASP A CA 1
ATOM 2156 C C . ASP A 1 279 ? -10.252 3.586 0.050 1.00 82.56 279 ASP A C 1
ATOM 2158 O O . ASP A 1 279 ? -10.450 4.362 1.000 1.00 82.56 279 ASP A O 1
ATOM 2162 N N . PHE A 1 280 ? -9.319 3.874 -0.861 1.00 79.19 280 PHE A N 1
ATOM 2163 C CA . PHE A 1 280 ? -8.579 5.132 -0.810 1.00 79.19 280 PHE A CA 1
ATOM 2164 C C . PHE A 1 280 ? -9.501 6.338 -1.054 1.00 79.19 280 PHE A C 1
ATOM 2166 O O . PHE A 1 280 ? -10.341 6.370 -1.947 1.00 79.19 280 PHE A O 1
ATOM 2173 N N . THR A 1 281 ? -9.307 7.413 -0.282 1.00 82.81 281 THR A N 1
ATOM 2174 C CA . THR A 1 281 ? -10.063 8.668 -0.483 1.00 82.81 281 THR A CA 1
ATOM 2175 C C . THR A 1 281 ? -9.572 9.475 -1.692 1.00 82.81 281 THR A C 1
ATOM 2177 O O . THR A 1 281 ? -10.306 10.294 -2.238 1.00 82.81 281 THR A O 1
ATOM 2180 N N . ASN A 1 282 ? -8.306 9.300 -2.076 1.00 82.69 282 ASN A N 1
ATOM 2181 C CA . ASN A 1 282 ? -7.679 9.924 -3.241 1.00 82.69 282 ASN A CA 1
ATOM 2182 C C . ASN A 1 282 ? -6.818 8.872 -3.945 1.00 82.69 282 ASN A C 1
ATOM 2184 O O . ASN A 1 282 ? -6.390 7.923 -3.297 1.00 82.69 282 ASN A O 1
ATOM 2188 N N . ALA A 1 283 ? -6.505 9.075 -5.227 1.00 91.44 283 ALA A N 1
ATOM 2189 C CA . ALA A 1 283 ? -5.585 8.198 -5.949 1.00 91.44 283 ALA A CA 1
ATOM 2190 C C . ALA A 1 283 ? -4.253 8.033 -5.176 1.00 91.44 283 ALA A C 1
ATOM 2192 O O . ALA A 1 283 ? -3.621 9.046 -4.848 1.00 91.44 283 ALA A O 1
ATOM 2193 N N . PRO A 1 284 ? -3.840 6.796 -4.843 1.00 97.88 284 PRO A N 1
ATOM 2194 C CA . PRO A 1 284 ? -2.602 6.546 -4.122 1.00 97.88 284 PRO A CA 1
ATOM 2195 C C . PRO A 1 284 ? -1.386 6.625 -5.050 1.00 97.88 284 PRO A C 1
ATOM 2197 O O . PRO A 1 284 ? -1.482 6.623 -6.280 1.00 97.88 284 PRO A O 1
ATOM 2200 N N . ILE A 1 285 ? -0.202 6.648 -4.445 1.00 98.50 285 ILE A N 1
ATOM 2201 C CA . ILE A 1 285 ? 1.057 6.508 -5.167 1.00 98.50 285 ILE A CA 1
ATOM 2202 C C . ILE A 1 285 ? 1.321 5.025 -5.401 1.00 98.50 285 ILE A C 1
ATOM 2204 O O . ILE A 1 285 ? 1.585 4.281 -4.461 1.00 98.50 285 ILE A O 1
ATOM 2208 N N . VAL A 1 286 ? 1.246 4.614 -6.666 1.00 98.75 286 VAL A N 1
ATOM 2209 C CA . VAL A 1 286 ? 1.548 3.249 -7.112 1.00 98.75 286 VAL A CA 1
ATOM 2210 C C . VAL A 1 286 ? 2.998 3.083 -7.578 1.00 98.75 286 VAL A C 1
ATOM 2212 O O . VAL A 1 286 ? 3.462 3.845 -8.430 1.00 98.75 286 VAL A O 1
ATOM 2215 N N . LEU A 1 287 ? 3.678 2.046 -7.079 1.00 98.81 287 LEU A N 1
ATOM 2216 C CA . LEU A 1 287 ? 4.963 1.540 -7.583 1.00 98.81 287 LEU A CA 1
ATOM 2217 C C . LEU A 1 287 ? 4.830 0.069 -7.995 1.00 98.81 287 LEU A C 1
ATOM 2219 O O . LEU A 1 287 ? 4.003 -0.653 -7.443 1.00 98.81 287 LEU A O 1
ATOM 2223 N N . THR A 1 288 ? 5.639 -0.380 -8.955 1.00 98.75 288 THR A N 1
ATOM 2224 C CA . THR A 1 288 ? 5.536 -1.719 -9.563 1.00 98.75 288 THR A CA 1
ATOM 2225 C C . THR A 1 288 ? 6.916 -2.320 -9.840 1.00 98.75 288 THR A C 1
ATOM 2227 O O . THR A 1 288 ? 7.888 -1.597 -10.093 1.00 98.75 288 THR A O 1
ATOM 2230 N N . GLN A 1 289 ? 7.024 -3.651 -9.779 1.00 98.69 289 GLN A N 1
ATOM 2231 C CA . GLN A 1 289 ? 8.292 -4.364 -9.966 1.00 98.69 289 GLN A CA 1
ATOM 2232 C C . GLN A 1 289 ? 8.067 -5.814 -10.418 1.00 98.69 289 GLN A C 1
ATOM 2234 O O . GLN A 1 289 ? 7.351 -6.567 -9.762 1.00 98.69 289 GLN A O 1
ATOM 2239 N N . VAL A 1 290 ? 8.751 -6.253 -11.477 1.00 98.69 290 VAL A N 1
ATOM 2240 C CA . VAL A 1 290 ? 8.814 -7.681 -11.842 1.00 98.69 290 VAL A CA 1
ATOM 2241 C C . VAL A 1 290 ? 9.593 -8.449 -10.762 1.00 98.69 290 VAL A C 1
ATOM 2243 O O . VAL A 1 290 ? 10.706 -8.043 -10.419 1.00 98.69 290 VAL A O 1
ATOM 2246 N N . GLN A 1 291 ? 8.996 -9.509 -10.205 1.00 98.44 291 GLN A N 1
ATOM 2247 C CA . GLN A 1 291 ? 9.535 -10.304 -9.087 1.00 98.44 291 GLN A CA 1
ATOM 2248 C C . GLN A 1 291 ? 10.261 -11.580 -9.534 1.00 98.44 291 GLN A C 1
ATOM 2250 O O . GLN A 1 291 ? 11.031 -12.144 -8.757 1.00 98.44 291 GLN A O 1
ATOM 2255 N N . THR A 1 292 ? 9.988 -12.056 -10.749 1.00 97.56 292 THR A N 1
ATOM 2256 C CA . THR A 1 292 ? 10.501 -13.323 -11.281 1.00 97.56 292 THR A CA 1
ATOM 2257 C C . THR A 1 292 ? 11.255 -13.133 -12.596 1.00 97.56 292 THR A C 1
ATOM 2259 O O . THR A 1 292 ? 11.161 -12.097 -13.251 1.00 97.56 292 THR A O 1
ATOM 2262 N N . ASP A 1 293 ? 12.016 -14.165 -12.960 1.00 96.25 293 ASP A N 1
ATOM 2263 C CA . ASP A 1 293 ? 12.752 -14.277 -14.220 1.00 96.25 293 ASP A CA 1
ATOM 2264 C C . ASP A 1 293 ? 12.367 -15.590 -14.930 1.00 96.25 293 ASP A C 1
ATOM 2266 O O . ASP A 1 293 ? 13.196 -16.466 -15.187 1.00 96.25 293 ASP A O 1
ATOM 2270 N N . ASN A 1 294 ? 11.064 -15.791 -15.152 1.00 96.62 294 ASN A N 1
ATOM 2271 C CA . ASN A 1 294 ? 10.538 -17.002 -15.793 1.00 96.62 294 ASN A CA 1
ATOM 2272 C C . ASN A 1 294 ? 10.819 -17.027 -17.305 1.00 96.62 294 ASN A C 1
ATOM 2274 O O . ASN A 1 294 ? 10.927 -18.108 -17.899 1.00 96.62 294 ASN A O 1
ATOM 2278 N N . ASP A 1 295 ? 10.936 -15.854 -17.922 1.00 95.81 295 ASP A N 1
ATOM 2279 C CA . ASP A 1 295 ? 11.423 -15.627 -19.276 1.00 95.81 295 ASP A CA 1
ATOM 2280 C C . ASP A 1 295 ? 12.572 -14.613 -19.247 1.00 95.81 295 ASP A C 1
ATOM 2282 O O . ASP A 1 295 ? 12.454 -13.515 -18.710 1.00 95.81 295 ASP A O 1
ATOM 2286 N N . ALA A 1 296 ? 13.701 -15.007 -19.836 1.00 91.94 296 ALA A N 1
ATOM 2287 C CA . ALA A 1 296 ? 14.958 -14.270 -19.769 1.00 91.94 296 ALA A CA 1
ATOM 2288 C C . ALA A 1 296 ? 14.990 -13.024 -20.674 1.00 91.94 296 ALA A C 1
ATOM 2290 O O . ALA A 1 296 ? 15.995 -12.309 -20.689 1.00 91.94 296 ALA A O 1
ATOM 2291 N N . SER A 1 297 ? 13.953 -12.785 -21.487 1.00 93.56 297 SER A N 1
ATOM 2292 C CA . SER A 1 297 ? 13.857 -11.546 -22.259 1.00 93.56 297 SER A CA 1
ATOM 2293 C C . SER A 1 297 ? 13.771 -10.319 -21.352 1.00 93.56 297 SER A C 1
ATOM 2295 O O . SER A 1 297 ? 13.217 -10.359 -20.254 1.00 93.56 297 SER A O 1
ATOM 2297 N N . PHE A 1 298 ? 14.324 -9.207 -21.834 1.00 95.19 298 PHE A N 1
ATOM 2298 C CA . PHE A 1 298 ? 14.257 -7.936 -21.130 1.00 95.19 298 PHE A CA 1
ATOM 2299 C C . PHE A 1 298 ? 12.804 -7.486 -20.993 1.00 95.19 298 PHE A C 1
ATOM 2301 O O . PHE A 1 298 ? 12.092 -7.345 -21.991 1.00 95.19 298 PHE A O 1
ATOM 2308 N N . VAL A 1 299 ? 12.383 -7.216 -19.760 1.00 96.38 299 VAL A N 1
ATOM 2309 C CA . VAL A 1 299 ? 11.051 -6.692 -19.487 1.00 96.38 299 VAL A CA 1
ATOM 2310 C C . VAL A 1 299 ? 11.039 -5.849 -18.223 1.00 96.38 299 VAL A C 1
ATOM 2312 O O . VAL A 1 299 ? 11.738 -6.131 -17.248 1.00 96.38 299 VAL A O 1
ATOM 2315 N N . LYS A 1 300 ? 10.205 -4.818 -18.238 1.00 95.81 300 LYS A N 1
ATOM 2316 C CA . LYS A 1 300 ? 9.904 -3.956 -17.094 1.00 95.81 300 LYS A CA 1
ATOM 2317 C C . LYS A 1 300 ? 8.398 -3.782 -16.961 1.00 95.81 300 LYS A C 1
ATOM 2319 O O . LYS A 1 300 ? 7.639 -4.248 -17.803 1.00 95.81 300 LYS A O 1
ATOM 2324 N N . THR A 1 301 ? 7.952 -3.134 -15.899 1.00 97.12 301 THR A N 1
ATOM 2325 C CA . THR A 1 301 ? 6.536 -2.822 -15.707 1.00 97.12 301 THR A CA 1
ATOM 2326 C C . THR A 1 301 ? 6.180 -1.475 -16.327 1.00 97.12 301 THR A C 1
ATOM 2328 O O . THR A 1 301 ? 6.988 -0.543 -16.348 1.00 97.12 301 THR A O 1
ATOM 2331 N N . ARG A 1 302 ? 4.936 -1.356 -16.782 1.00 96.12 302 ARG A N 1
ATOM 2332 C CA . ARG A 1 302 ? 4.256 -0.085 -17.016 1.00 96.12 302 ARG A CA 1
ATOM 2333 C C . ARG A 1 302 ? 2.923 -0.077 -16.290 1.00 96.12 302 ARG A C 1
ATOM 2335 O O . ARG A 1 302 ? 2.268 -1.111 -16.168 1.00 96.12 302 ARG A O 1
ATOM 2342 N N . GLN A 1 303 ? 2.512 1.109 -15.864 1.00 95.69 303 GLN A N 1
ATOM 2343 C CA . GLN A 1 303 ? 1.212 1.337 -15.253 1.00 95.69 303 GLN A CA 1
ATOM 2344 C C . GLN A 1 303 ? 0.531 2.571 -15.838 1.00 95.69 303 GLN A C 1
ATOM 2346 O O . GLN A 1 303 ? 1.190 3.469 -16.366 1.00 95.69 303 GLN A O 1
ATOM 2351 N N . ASN A 1 304 ? -0.794 2.604 -15.752 1.00 96.19 304 ASN A N 1
ATOM 2352 C CA . ASN A 1 304 ? -1.609 3.697 -16.264 1.00 96.19 304 ASN A CA 1
ATOM 2353 C C . ASN A 1 304 ? -2.933 3.812 -15.487 1.00 96.19 304 ASN A C 1
ATOM 2355 O O . ASN A 1 304 ? -3.255 2.951 -14.673 1.00 96.19 304 ASN A O 1
ATOM 2359 N N . ASN A 1 305 ? -3.717 4.861 -15.762 1.00 96.50 305 ASN A N 1
ATOM 2360 C CA . ASN A 1 305 ? -5.095 5.029 -15.274 1.00 96.50 305 ASN A CA 1
ATOM 2361 C C . ASN A 1 305 ? -5.254 4.835 -13.754 1.00 96.50 305 ASN A C 1
ATOM 2363 O O . ASN A 1 305 ? -6.209 4.210 -13.300 1.00 96.50 305 ASN A O 1
ATOM 2367 N N . ILE A 1 306 ? -4.323 5.376 -12.965 1.00 97.75 306 ILE A N 1
ATOM 2368 C CA . ILE A 1 306 ? -4.366 5.269 -11.505 1.00 97.75 306 ILE A CA 1
ATOM 2369 C C . ILE A 1 306 ? -5.519 6.125 -10.972 1.00 97.75 306 ILE A C 1
ATOM 2371 O O . ILE A 1 306 ? -5.612 7.327 -11.232 1.00 97.75 306 ILE A O 1
ATOM 2375 N N . THR A 1 307 ? -6.404 5.489 -10.218 1.00 95.69 307 THR A N 1
ATOM 2376 C CA . THR A 1 307 ? -7.549 6.096 -9.539 1.00 95.69 307 THR A CA 1
ATOM 2377 C C . THR A 1 307 ? -7.529 5.704 -8.067 1.00 95.69 307 THR A C 1
ATOM 2379 O O . THR A 1 307 ? -6.632 4.999 -7.617 1.00 95.69 307 THR A O 1
ATOM 2382 N N . GLN A 1 308 ? -8.506 6.172 -7.296 1.00 90.12 308 GLN A N 1
ATOM 2383 C CA . GLN A 1 308 ? -8.639 5.774 -5.897 1.00 90.12 308 GLN A CA 1
ATOM 2384 C C . GLN A 1 308 ? -9.050 4.293 -5.735 1.00 90.12 308 GLN A C 1
ATOM 2386 O O . GLN A 1 308 ? -8.807 3.726 -4.681 1.00 90.12 308 GLN A O 1
ATOM 2391 N N . ASP A 1 309 ? -9.637 3.681 -6.773 1.00 90.81 309 ASP A N 1
ATOM 2392 C CA . ASP A 1 309 ? -10.195 2.322 -6.718 1.00 90.81 309 ASP A CA 1
ATOM 2393 C C . ASP A 1 309 ? -9.239 1.273 -7.332 1.00 90.81 309 ASP A C 1
ATOM 2395 O O . ASP A 1 309 ? -9.449 0.069 -7.202 1.00 90.81 309 ASP A O 1
ATOM 2399 N N . GLY A 1 310 ? -8.203 1.708 -8.058 1.00 95.88 310 GLY A N 1
ATOM 2400 C CA . GLY A 1 310 ? -7.317 0.799 -8.783 1.00 95.88 310 GLY A CA 1
ATOM 2401 C C . GLY A 1 310 ? -6.461 1.460 -9.859 1.00 95.88 310 GLY A C 1
ATOM 2402 O O . GLY A 1 310 ? -6.466 2.685 -10.020 1.00 95.88 310 GLY A O 1
ATOM 2403 N N . PHE A 1 311 ? -5.733 0.640 -10.619 1.00 98.62 311 PHE A N 1
ATOM 2404 C CA . PHE A 1 311 ? -4.867 1.068 -11.722 1.00 98.62 311 PHE A CA 1
ATOM 2405 C C . PHE A 1 311 ? -4.683 -0.032 -12.778 1.00 98.62 311 PHE A C 1
ATOM 2407 O O . PHE A 1 311 ? -4.955 -1.205 -12.532 1.00 98.62 311 PHE A O 1
ATOM 2414 N N . ASP A 1 312 ? -4.185 0.344 -13.954 1.00 98.62 312 ASP A N 1
ATOM 2415 C CA . ASP A 1 312 ? -3.843 -0.597 -15.019 1.00 98.62 312 ASP A CA 1
ATOM 2416 C C . ASP A 1 312 ? -2.354 -0.966 -14.965 1.00 98.62 312 ASP A C 1
ATOM 2418 O O . ASP A 1 312 ? -1.506 -0.088 -14.800 1.00 98.62 312 ASP A O 1
ATOM 2422 N N . LEU A 1 313 ? -2.028 -2.244 -15.169 1.00 98.31 313 LEU A N 1
ATOM 2423 C CA . LEU A 1 313 ? -0.671 -2.798 -15.134 1.00 98.31 313 LEU A CA 1
ATOM 2424 C C . LEU A 1 313 ? -0.381 -3.646 -16.379 1.00 98.31 313 LEU A C 1
ATOM 2426 O O . LEU A 1 313 ? -1.212 -4.443 -16.810 1.00 98.31 313 LEU A O 1
ATOM 2430 N N . ALA A 1 314 ? 0.822 -3.522 -16.933 1.00 97.38 314 ALA A N 1
ATOM 2431 C CA . ALA A 1 314 ? 1.326 -4.422 -17.964 1.00 97.38 314 ALA A CA 1
ATOM 2432 C C . ALA A 1 314 ? 2.853 -4.559 -17.892 1.00 97.38 314 ALA A C 1
ATOM 2434 O O . ALA A 1 314 ? 3.553 -3.758 -17.270 1.00 97.38 314 ALA A O 1
ATOM 2435 N N . LEU A 1 315 ? 3.373 -5.578 -18.563 1.00 97.31 315 LEU A N 1
ATOM 2436 C CA . LEU A 1 315 ? 4.783 -5.724 -18.888 1.00 97.31 315 LEU A CA 1
ATOM 2437 C C . LEU A 1 315 ? 5.131 -4.906 -20.144 1.00 97.31 315 LEU A C 1
ATOM 2439 O O . LEU A 1 315 ? 4.310 -4.738 -21.044 1.00 97.31 315 LEU A O 1
ATOM 2443 N N . GLU A 1 316 ? 6.362 -4.422 -20.237 1.00 95.94 316 GLU A N 1
ATOM 2444 C CA . GLU A 1 316 ? 6.876 -3.669 -21.378 1.00 95.94 316 GLU A CA 1
ATOM 2445 C C . GLU A 1 316 ? 8.270 -4.180 -21.766 1.00 95.94 316 GLU A C 1
ATOM 2447 O O . GLU A 1 316 ? 9.240 -4.014 -21.020 1.00 95.94 316 GLU A O 1
ATOM 2452 N N . ASN A 1 317 ? 8.363 -4.788 -22.949 1.00 95.00 317 ASN A N 1
ATOM 2453 C CA . ASN A 1 317 ? 9.624 -5.232 -23.546 1.00 95.00 317 ASN A CA 1
ATOM 2454 C C . ASN A 1 317 ? 10.438 -4.038 -24.080 1.00 95.00 317 ASN A C 1
ATOM 2456 O O . ASN A 1 317 ? 9.962 -2.902 -24.100 1.00 95.00 317 ASN A O 1
ATOM 2460 N N . ASP A 1 318 ? 11.658 -4.290 -24.545 1.00 93.38 318 ASP A N 1
ATOM 2461 C CA . ASP A 1 318 ? 12.396 -3.355 -25.400 1.00 93.38 318 ASP A CA 1
ATOM 2462 C C . ASP A 1 318 ? 11.741 -3.217 -26.789 1.00 93.38 318 ASP A C 1
ATOM 2464 O O . ASP A 1 318 ? 10.939 -4.057 -27.221 1.00 93.38 318 ASP A O 1
ATOM 2468 N N . GLU A 1 319 ? 12.042 -2.121 -27.487 1.00 91.94 319 GLU A N 1
ATOM 2469 C CA . GLU A 1 319 ? 11.319 -1.689 -28.688 1.00 91.94 319 GLU A CA 1
ATOM 2470 C C . GLU A 1 319 ? 11.325 -2.762 -29.792 1.00 91.94 319 GLU A C 1
ATOM 2472 O O . GLU A 1 319 ? 10.285 -3.103 -30.372 1.00 91.94 319 GLU A O 1
ATOM 2477 N N . ALA A 1 320 ? 12.480 -3.397 -30.007 1.00 91.56 320 ALA A N 1
ATOM 2478 C CA . ALA A 1 320 ? 12.693 -4.472 -30.969 1.00 91.56 320 ALA A CA 1
ATOM 2479 C C . ALA A 1 320 ? 11.801 -5.697 -30.711 1.00 91.56 320 ALA A C 1
ATOM 2481 O O . ALA A 1 320 ? 11.515 -6.456 -31.646 1.00 91.56 320 ALA A O 1
ATOM 2482 N N . ASN A 1 321 ? 11.321 -5.878 -29.476 1.00 90.12 321 ASN A N 1
ATOM 2483 C CA . ASN A 1 321 ? 10.549 -7.038 -29.037 1.00 90.12 321 ASN A CA 1
ATOM 2484 C C . ASN A 1 321 ? 9.132 -6.694 -28.537 1.00 90.12 321 ASN A C 1
ATOM 2486 O O . ASN A 1 321 ? 8.448 -7.587 -28.023 1.00 90.12 321 ASN A O 1
ATOM 2490 N N . LEU A 1 322 ? 8.630 -5.474 -28.772 1.00 83.00 322 LEU A N 1
ATOM 2491 C CA . LEU A 1 322 ? 7.278 -5.016 -28.389 1.00 83.00 322 LEU A CA 1
ATOM 2492 C C . LEU A 1 322 ? 6.140 -5.983 -28.763 1.00 83.00 322 LEU A C 1
ATOM 2494 O O . LEU A 1 322 ? 5.151 -6.105 -28.050 1.00 83.00 322 LEU A O 1
ATOM 2498 N N . ASN A 1 323 ? 6.274 -6.689 -29.890 1.00 81.81 323 ASN A N 1
ATOM 2499 C CA . ASN A 1 323 ? 5.243 -7.593 -30.418 1.00 81.81 323 ASN A CA 1
ATOM 2500 C C . ASN A 1 323 ? 5.602 -9.082 -30.287 1.00 81.81 323 ASN A C 1
ATOM 2502 O O . ASN A 1 323 ? 4.972 -9.929 -30.925 1.00 81.81 323 ASN A O 1
ATOM 2506 N N . SER A 1 324 ? 6.643 -9.411 -29.522 1.00 86.50 324 SER A N 1
ATOM 2507 C CA . SER A 1 324 ? 7.111 -10.795 -29.365 1.00 86.50 324 SER A CA 1
ATOM 2508 C C . SER A 1 324 ? 6.366 -11.572 -28.268 1.00 86.50 324 SER A C 1
ATOM 2510 O O . SER A 1 324 ? 6.413 -12.802 -28.264 1.00 86.50 324 SER A O 1
ATOM 2512 N N . GLY A 1 325 ? 5.605 -10.872 -27.417 1.00 90.62 325 GLY A N 1
ATOM 2513 C CA . GLY A 1 325 ? 5.024 -11.431 -26.196 1.00 90.62 325 GLY A CA 1
ATOM 2514 C C . GLY A 1 325 ? 6.054 -11.508 -25.066 1.00 90.62 325 GLY A C 1
ATOM 2515 O O . GLY A 1 325 ? 7.151 -10.974 -25.190 1.00 90.62 325 GLY A O 1
ATOM 2516 N N . HIS A 1 326 ? 5.688 -12.163 -23.969 1.00 95.25 326 HIS A N 1
ATOM 2517 C CA . HIS A 1 326 ? 6.589 -12.494 -22.865 1.00 95.25 326 HIS A CA 1
ATOM 2518 C C . HIS A 1 326 ? 6.048 -13.732 -22.135 1.00 95.25 326 HIS A C 1
ATOM 2520 O O . HIS A 1 326 ? 4.840 -14.010 -22.188 1.00 95.25 326 HIS A O 1
ATOM 2526 N N . GLY A 1 327 ? 6.913 -14.497 -21.470 1.00 95.81 327 GLY A N 1
ATOM 2527 C CA . GLY A 1 327 ? 6.478 -15.469 -20.469 1.00 95.81 327 GLY A CA 1
ATOM 2528 C C . GLY A 1 327 ? 5.719 -14.808 -19.313 1.00 95.81 327 GLY A C 1
ATOM 2529 O O . GLY A 1 327 ? 5.822 -13.605 -19.087 1.00 95.81 327 GLY A O 1
ATOM 2530 N N . THR A 1 328 ? 4.919 -15.595 -18.593 1.00 97.56 328 THR A N 1
ATOM 2531 C CA . THR A 1 328 ? 4.218 -15.107 -17.398 1.00 97.56 328 THR A CA 1
ATOM 2532 C C . THR A 1 328 ? 5.216 -14.827 -16.281 1.00 97.56 328 THR A C 1
ATOM 2534 O O . THR A 1 328 ? 5.956 -15.728 -15.883 1.00 97.56 328 THR A O 1
ATOM 2537 N N . GLU A 1 329 ? 5.185 -13.609 -15.752 1.00 98.25 329 GLU A N 1
ATOM 2538 C CA . GLU A 1 329 ? 5.966 -13.181 -14.594 1.00 98.25 329 GLU A CA 1
ATOM 2539 C C . GLU A 1 329 ? 5.045 -12.819 -13.432 1.00 98.25 329 GLU A C 1
ATOM 2541 O O . GLU A 1 329 ? 3.947 -12.295 -13.639 1.00 98.25 329 GLU A O 1
ATOM 2546 N N . THR A 1 330 ? 5.513 -13.048 -12.207 1.00 98.44 330 THR A N 1
ATOM 2547 C CA . THR A 1 330 ? 4.915 -12.444 -11.021 1.00 98.44 330 THR A CA 1
ATOM 2548 C C . THR A 1 330 ? 5.343 -10.981 -10.966 1.00 98.44 330 THR A C 1
ATOM 2550 O O . THR A 1 330 ? 6.533 -10.657 -10.962 1.00 98.44 330 THR A O 1
ATOM 2553 N N . VAL A 1 331 ? 4.373 -10.077 -10.906 1.00 98.69 331 VAL A N 1
ATOM 2554 C CA . VAL A 1 331 ? 4.580 -8.634 -10.817 1.00 98.69 331 VAL A CA 1
ATOM 2555 C C . VAL A 1 331 ? 4.027 -8.131 -9.495 1.00 98.69 331 VAL A C 1
ATOM 2557 O O . VAL A 1 331 ? 2.876 -8.387 -9.147 1.00 98.69 331 VAL A O 1
ATOM 2560 N N . ALA A 1 332 ? 4.862 -7.408 -8.760 1.00 98.69 332 ALA A N 1
ATOM 2561 C CA . ALA A 1 332 ? 4.502 -6.727 -7.532 1.00 98.69 332 ALA A CA 1
ATOM 2562 C C . ALA A 1 332 ? 3.946 -5.338 -7.802 1.00 98.69 332 ALA A C 1
ATOM 2564 O O . ALA A 1 332 ? 4.383 -4.646 -8.731 1.00 98.69 332 ALA A O 1
ATOM 2565 N N . TRP A 1 333 ? 3.067 -4.903 -6.909 1.00 98.81 333 TRP A N 1
ATOM 2566 C CA . TRP A 1 333 ? 2.625 -3.526 -6.815 1.00 98.81 333 TRP A CA 1
ATOM 2567 C C . TRP A 1 333 ? 2.436 -3.105 -5.359 1.00 98.81 333 TRP A C 1
ATOM 2569 O O . TRP A 1 333 ? 2.140 -3.923 -4.488 1.00 98.81 333 TRP A O 1
ATOM 2579 N N . VAL A 1 334 ? 2.650 -1.819 -5.098 1.00 98.75 334 VAL A N 1
ATOM 2580 C CA . VAL A 1 334 ? 2.330 -1.177 -3.822 1.00 98.75 334 VAL A CA 1
ATOM 2581 C C . VAL A 1 334 ? 1.577 0.111 -4.097 1.00 98.75 334 VAL A C 1
ATOM 2583 O O . VAL A 1 334 ? 1.996 0.885 -4.956 1.00 98.75 334 VAL A O 1
ATOM 2586 N N . ALA A 1 335 ? 0.494 0.339 -3.364 1.00 98.56 335 ALA A N 1
ATOM 2587 C CA . ALA A 1 335 ? -0.259 1.580 -3.322 1.00 98.56 335 ALA A CA 1
ATOM 2588 C C . ALA A 1 335 ? -0.112 2.204 -1.931 1.00 98.56 335 ALA A C 1
ATOM 2590 O O . ALA A 1 335 ? -0.457 1.588 -0.928 1.00 98.56 335 ALA A O 1
ATOM 2591 N N . ILE A 1 336 ? 0.418 3.423 -1.856 1.00 97.88 336 ILE A N 1
ATOM 2592 C CA . ILE A 1 336 ? 0.583 4.161 -0.597 1.00 97.88 336 ILE A CA 1
ATOM 2593 C C . ILE A 1 336 ? -0.165 5.489 -0.656 1.00 97.88 336 ILE A C 1
ATOM 2595 O O . ILE A 1 336 ? -0.094 6.211 -1.655 1.00 97.88 336 ILE A O 1
ATOM 2599 N N . SER A 1 337 ? -0.861 5.842 0.427 1.00 93.31 337 SER A N 1
ATOM 2600 C CA . SER A 1 337 ? -1.502 7.152 0.561 1.00 93.31 337 SER A CA 1
ATOM 2601 C C . SER A 1 337 ? -0.504 8.281 0.278 1.00 93.31 337 SER A C 1
ATOM 2603 O O . SER A 1 337 ? 0.569 8.354 0.878 1.00 93.31 337 SER A O 1
ATOM 2605 N N . SER A 1 338 ? -0.858 9.187 -0.637 1.00 88.75 338 SER A N 1
ATOM 2606 C CA . SER A 1 338 ? 0.001 10.319 -0.997 1.00 88.75 338 SER A CA 1
ATOM 2607 C C . SER A 1 338 ? 0.213 11.256 0.194 1.00 88.75 338 SER A C 1
ATOM 2609 O O . SER A 1 338 ? -0.747 11.592 0.894 1.00 88.75 338 SER A O 1
ATOM 2611 N N . GLY A 1 339 ? 1.429 11.764 0.377 1.00 87.06 339 GLY A N 1
ATOM 2612 C CA . GLY A 1 339 ? 1.726 12.740 1.418 1.00 87.06 339 GLY A CA 1
ATOM 2613 C C . GLY A 1 339 ? 3.128 12.618 1.998 1.00 87.06 339 GLY A C 1
ATOM 2614 O O . GLY A 1 339 ? 4.018 11.976 1.444 1.00 87.06 339 GLY A O 1
ATOM 2615 N N . THR A 1 340 ? 3.322 13.281 3.132 1.00 88.44 340 THR A N 1
ATOM 2616 C CA . THR A 1 340 ? 4.542 13.198 3.940 1.00 88.44 340 THR A CA 1
ATOM 2617 C C . THR A 1 340 ? 4.186 12.715 5.329 1.00 88.44 340 THR A C 1
ATOM 2619 O O . THR A 1 340 ? 3.223 13.230 5.902 1.00 88.44 340 THR A O 1
ATOM 2622 N N . GLY A 1 341 ? 5.001 11.832 5.889 1.00 89.06 341 GLY A N 1
ATOM 2623 C CA . GLY A 1 341 ? 4.739 11.238 7.194 1.00 89.06 341 GLY A CA 1
ATOM 2624 C C . GLY A 1 341 ? 6.001 10.769 7.904 1.00 89.06 341 GLY A C 1
ATOM 2625 O O . GLY A 1 341 ? 7.123 11.106 7.503 1.00 89.06 341 GLY A O 1
ATOM 2626 N N . ASP A 1 342 ? 5.800 10.007 8.972 1.00 89.31 342 ASP A N 1
ATOM 2627 C CA . ASP A 1 342 ? 6.860 9.373 9.757 1.00 89.31 342 ASP A CA 1
ATOM 2628 C C . ASP A 1 342 ? 6.618 7.865 9.839 1.00 89.31 342 ASP A C 1
ATOM 2630 O O . ASP A 1 342 ? 5.559 7.411 10.269 1.00 89.31 342 ASP A O 1
ATOM 2634 N N . TRP A 1 343 ? 7.622 7.091 9.432 1.00 94.44 343 TRP A N 1
ATOM 2635 C CA . TRP A 1 343 ? 7.609 5.638 9.499 1.00 94.44 343 TRP A CA 1
ATOM 2636 C C . TRP A 1 343 ? 8.743 5.173 10.411 1.00 94.44 343 TRP A C 1
ATOM 2638 O O . TRP A 1 343 ? 9.909 5.120 10.012 1.00 94.44 343 TRP A O 1
ATOM 2648 N N . ASP A 1 344 ? 8.415 4.912 11.675 1.00 91.38 344 ASP A N 1
ATOM 2649 C CA . ASP A 1 344 ? 9.358 4.519 12.731 1.00 91.38 344 ASP A CA 1
ATOM 2650 C C . ASP A 1 344 ? 10.540 5.483 12.920 1.00 91.38 344 ASP A C 1
ATOM 2652 O O . ASP A 1 344 ? 11.701 5.084 13.058 1.00 91.38 344 ASP A O 1
ATOM 2656 N N . GLY A 1 345 ? 10.252 6.786 12.931 1.00 89.12 345 GLY A N 1
ATOM 2657 C CA . GLY A 1 345 ? 11.257 7.840 13.058 1.00 89.12 345 GLY A CA 1
ATOM 2658 C C . GLY A 1 345 ? 11.979 8.175 11.752 1.00 89.12 345 GLY A C 1
ATOM 2659 O O . GLY A 1 345 ? 12.943 8.949 11.773 1.00 89.12 345 GLY A O 1
ATOM 2660 N N . ASN A 1 346 ? 11.553 7.588 10.628 1.00 93.44 346 ASN A N 1
ATOM 2661 C CA . ASN A 1 346 ? 12.025 7.935 9.295 1.00 93.44 346 ASN A CA 1
ATOM 2662 C C . ASN A 1 346 ? 10.984 8.809 8.605 1.00 93.44 346 ASN A C 1
ATOM 2664 O O . ASN A 1 346 ? 9.902 8.341 8.258 1.00 93.44 346 ASN A O 1
ATOM 2668 N N . THR A 1 347 ? 11.335 10.063 8.325 1.00 94.69 347 THR A N 1
ATOM 2669 C CA . THR A 1 347 ? 10.510 10.886 7.440 1.00 94.69 347 THR A CA 1
ATOM 2670 C C . THR A 1 347 ? 10.400 10.215 6.075 1.00 94.69 347 THR A C 1
ATOM 2672 O O . THR A 1 347 ? 11.419 9.806 5.505 1.00 94.69 347 THR A O 1
ATOM 2675 N N . PHE A 1 348 ? 9.182 10.144 5.542 1.00 97.25 348 PHE A N 1
ATOM 2676 C CA . PHE A 1 348 ? 8.937 9.708 4.175 1.00 97.25 348 PHE A CA 1
ATOM 2677 C C . PHE A 1 348 ? 8.104 10.725 3.387 1.00 97.25 348 PHE A C 1
ATOM 2679 O O . PHE A 1 348 ? 7.428 11.589 3.951 1.00 97.25 348 PHE A O 1
ATOM 2686 N N . MET A 1 349 ? 8.172 10.618 2.062 1.00 97.56 349 MET A N 1
ATOM 2687 C CA . MET A 1 349 ? 7.347 11.354 1.111 1.00 97.56 349 MET A CA 1
ATOM 2688 C C . MET A 1 349 ? 6.903 10.410 -0.006 1.00 97.56 349 MET A C 1
ATOM 2690 O O . MET A 1 349 ? 7.749 9.898 -0.737 1.00 97.56 349 MET A O 1
ATOM 2694 N N . ALA A 1 350 ? 5.594 10.221 -0.140 1.00 97.56 350 ALA A N 1
ATOM 2695 C CA . ALA A 1 350 ? 4.952 9.573 -1.274 1.00 97.56 350 ALA A CA 1
ATOM 2696 C C . ALA A 1 350 ? 4.300 10.657 -2.138 1.00 97.56 350 ALA A C 1
ATOM 2698 O O . ALA A 1 350 ? 3.427 11.389 -1.663 1.00 97.56 350 ALA A O 1
ATOM 2699 N N . GLY A 1 351 ? 4.724 10.796 -3.392 1.00 95.88 351 GLY A N 1
ATOM 2700 C CA . GLY A 1 351 ? 4.189 11.832 -4.268 1.00 95.88 351 GLY A CA 1
ATOM 2701 C C . GLY A 1 351 ? 4.275 11.504 -5.749 1.00 95.88 351 GLY A C 1
ATOM 2702 O O . GLY A 1 351 ? 4.766 10.455 -6.159 1.00 95.88 351 GLY A O 1
ATOM 2703 N N . GLU A 1 352 ? 3.807 12.454 -6.548 1.00 96.69 352 GLU A N 1
ATOM 2704 C CA . GLU A 1 352 ? 3.848 12.410 -8.003 1.00 96.69 352 GLU A CA 1
ATOM 2705 C C . GLU A 1 352 ? 4.403 13.720 -8.573 1.00 96.69 352 GLU A C 1
ATOM 2707 O O . GLU A 1 352 ? 4.470 14.748 -7.888 1.00 96.69 352 GLU A O 1
ATOM 2712 N N . THR A 1 353 ? 4.828 13.689 -9.832 1.00 93.75 353 THR A N 1
ATOM 2713 C CA . THR A 1 353 ? 5.388 14.863 -10.516 1.00 93.75 353 THR A CA 1
ATOM 2714 C C . THR A 1 353 ? 4.352 15.623 -11.333 1.00 93.75 353 THR A C 1
ATOM 2716 O O . THR A 1 353 ? 4.502 16.837 -11.484 1.00 93.75 353 THR A O 1
ATOM 2719 N N . GLY A 1 354 ? 3.304 14.948 -11.812 1.00 91.50 354 GLY A N 1
ATOM 2720 C CA . GLY A 1 354 ? 2.455 15.400 -12.915 1.00 91.50 354 GLY A CA 1
ATOM 2721 C C . GLY A 1 354 ? 3.157 15.257 -14.273 1.00 91.50 354 GLY A C 1
ATOM 2722 O O . GLY A 1 354 ? 4.303 14.820 -14.346 1.00 91.50 354 GLY A O 1
ATOM 2723 N N . ASP A 1 355 ? 2.494 15.676 -15.352 1.00 93.31 355 ASP A N 1
ATOM 2724 C CA . ASP A 1 355 ? 2.961 15.495 -16.739 1.00 93.31 355 ASP A CA 1
ATOM 2725 C C . ASP A 1 355 ? 4.136 16.435 -17.111 1.00 93.31 355 ASP A C 1
ATOM 2727 O O . ASP A 1 355 ? 3.977 17.388 -17.882 1.00 93.31 355 ASP A O 1
ATOM 2731 N N . TYR A 1 356 ? 5.330 16.197 -16.555 1.00 93.31 356 TYR A N 1
ATOM 2732 C CA . TYR A 1 356 ? 6.504 17.068 -16.746 1.00 93.31 356 TYR A CA 1
ATOM 2733 C C . TYR A 1 356 ? 7.814 16.348 -17.077 1.00 93.31 356 TYR A C 1
ATOM 2735 O O . TYR A 1 356 ? 8.739 17.011 -17.556 1.00 93.31 356 TYR A O 1
ATOM 2743 N N . VAL A 1 357 ? 7.947 15.049 -16.799 1.00 97.25 357 VAL A N 1
ATOM 2744 C CA . VAL A 1 357 ? 9.240 14.352 -16.919 1.00 97.25 357 VAL A CA 1
ATOM 2745 C C . VAL A 1 357 ? 9.423 13.856 -18.351 1.00 97.25 357 VAL A C 1
ATOM 2747 O O . VAL A 1 357 ? 8.512 13.276 -18.916 1.00 97.25 357 VAL A O 1
ATOM 2750 N N . THR A 1 358 ? 10.585 14.105 -18.947 1.00 97.06 358 THR A N 1
ATOM 2751 C CA . THR A 1 358 ? 10.909 13.774 -20.353 1.00 97.06 358 THR A CA 1
ATOM 2752 C C . THR A 1 358 ? 12.269 13.068 -20.401 1.00 97.06 358 THR A C 1
ATOM 2754 O O . THR A 1 358 ? 12.794 12.688 -19.348 1.00 97.06 358 THR A O 1
ATOM 2757 N N . GLU A 1 359 ? 12.887 12.955 -21.576 1.00 96.00 359 GLU A N 1
ATOM 2758 C CA . GLU A 1 359 ? 14.272 12.502 -21.747 1.00 96.00 359 GLU A CA 1
ATOM 2759 C C . GLU A 1 359 ? 15.305 13.415 -21.065 1.00 96.00 359 GLU A C 1
ATOM 2761 O O . GLU A 1 359 ? 16.417 13.002 -20.716 1.00 96.00 359 GLU A O 1
ATOM 2766 N N . ALA A 1 360 ? 14.945 14.683 -20.850 1.00 97.12 360 ALA A N 1
ATOM 2767 C CA . ALA A 1 360 ? 15.775 15.640 -20.138 1.00 97.12 360 ALA A CA 1
ATOM 2768 C C . ALA A 1 360 ? 15.605 15.515 -18.616 1.00 97.12 360 ALA A C 1
ATOM 2770 O O . ALA A 1 360 ? 14.489 15.426 -18.103 1.00 97.12 360 ALA A O 1
ATOM 2771 N N . PHE A 1 361 ? 16.719 15.613 -17.879 1.00 98.25 361 PHE A N 1
ATOM 2772 C CA . PHE A 1 361 ? 16.696 15.606 -16.415 1.00 98.25 361 PHE A CA 1
ATOM 2773 C C . PHE A 1 361 ? 15.790 16.705 -15.846 1.00 98.25 361 PHE A C 1
ATOM 2775 O O . PHE A 1 361 ? 16.013 17.903 -16.041 1.00 98.25 361 PHE A O 1
ATOM 2782 N N . TYR A 1 362 ? 14.798 16.264 -15.083 1.00 98.25 362 TYR A N 1
ATOM 2783 C CA . TYR A 1 362 ? 13.852 17.069 -14.333 1.00 98.25 362 TYR A CA 1
ATOM 2784 C C . TYR A 1 362 ? 14.231 17.077 -12.848 1.00 98.25 362 TYR A C 1
ATOM 2786 O O . TYR A 1 362 ? 14.432 16.026 -12.241 1.00 98.25 362 TYR A O 1
ATOM 2794 N N . THR A 1 363 ? 14.314 18.261 -12.236 1.00 98.38 363 THR A N 1
ATOM 2795 C CA . THR A 1 363 ? 14.592 18.388 -10.798 1.00 98.38 363 THR A CA 1
ATOM 2796 C C . THR A 1 363 ? 13.311 18.243 -9.979 1.00 98.38 363 THR A C 1
ATOM 2798 O O . THR A 1 363 ? 12.503 19.173 -9.889 1.00 98.38 363 THR A O 1
ATOM 2801 N N . LEU A 1 364 ? 13.175 17.111 -9.296 1.00 97.25 364 LEU A N 1
ATOM 2802 C CA . LEU A 1 364 ? 12.137 16.863 -8.305 1.00 97.25 364 LEU A CA 1
ATOM 2803 C C . LEU A 1 364 ? 12.591 17.408 -6.947 1.00 97.25 364 LEU A C 1
ATOM 2805 O O . LEU A 1 364 ? 13.629 17.017 -6.416 1.00 97.25 364 LEU A O 1
ATOM 2809 N N . ASN A 1 365 ? 11.820 18.338 -6.381 1.00 93.88 365 ASN A N 1
ATOM 2810 C CA . ASN A 1 365 ? 12.162 19.009 -5.126 1.00 93.88 365 ASN A CA 1
ATOM 2811 C C . ASN A 1 365 ? 11.392 18.403 -3.946 1.00 93.88 365 ASN A C 1
ATOM 2813 O O . ASN A 1 365 ? 10.167 18.402 -3.952 1.00 93.88 365 ASN A O 1
ATOM 2817 N N . PHE A 1 366 ? 12.100 18.017 -2.883 1.00 90.12 366 PHE A N 1
ATOM 2818 C CA . PHE A 1 366 ? 11.515 17.464 -1.653 1.00 90.12 366 PHE A CA 1
ATOM 2819 C C . PHE A 1 366 ? 11.041 18.533 -0.654 1.00 90.12 366 PHE A C 1
ATOM 2821 O O . PHE A 1 366 ? 10.713 18.225 0.486 1.00 90.12 366 PHE A O 1
ATOM 2828 N N . GLY A 1 367 ? 11.085 19.821 -1.008 1.00 87.69 367 GLY A N 1
ATOM 2829 C CA . GLY A 1 367 ? 10.576 20.898 -0.146 1.00 87.69 367 GLY A CA 1
ATOM 2830 C C . GLY A 1 367 ? 11.298 21.076 1.202 1.00 87.69 367 GLY A C 1
ATOM 2831 O O . GLY A 1 367 ? 10.759 21.732 2.089 1.00 87.69 367 GLY A O 1
ATOM 2832 N N . ASN A 1 368 ? 12.523 20.553 1.350 1.00 84.00 368 ASN A N 1
ATOM 2833 C CA . ASN A 1 368 ? 13.262 20.440 2.621 1.00 84.00 368 ASN A CA 1
ATOM 2834 C C . ASN A 1 368 ? 12.625 19.479 3.644 1.00 84.00 368 ASN A C 1
ATOM 2836 O O . ASN A 1 368 ? 12.779 19.690 4.846 1.00 84.00 368 ASN A O 1
ATOM 2840 N N . ALA A 1 369 ? 11.927 18.438 3.183 1.00 85.31 369 ALA A N 1
ATOM 2841 C CA . ALA A 1 369 ? 11.387 17.398 4.058 1.00 85.31 369 ALA A CA 1
ATOM 2842 C C . ALA A 1 369 ? 12.483 16.574 4.759 1.00 85.31 369 ALA A C 1
ATOM 2844 O O . ALA A 1 369 ? 12.268 16.110 5.873 1.00 85.31 369 ALA A O 1
ATOM 2845 N N . PHE A 1 370 ? 13.663 16.429 4.143 1.00 92.25 370 PHE A N 1
ATOM 2846 C CA . PHE A 1 370 ? 14.716 15.544 4.638 1.00 92.25 370 PHE A CA 1
ATOM 2847 C C . PHE A 1 370 ? 15.952 16.294 5.170 1.00 92.25 370 PHE A C 1
ATOM 2849 O O . PHE A 1 370 ? 16.454 17.271 4.602 1.00 92.25 370 PHE A O 1
ATOM 2856 N N . ASN A 1 371 ? 16.502 15.777 6.262 1.00 94.38 371 ASN A N 1
ATOM 2857 C CA . ASN A 1 371 ? 17.798 16.107 6.846 1.00 94.38 371 ASN A CA 1
ATOM 2858 C C . ASN A 1 371 ? 18.964 15.354 6.176 1.00 94.38 371 ASN A C 1
ATOM 2860 O O . ASN A 1 371 ? 20.104 15.826 6.220 1.00 94.38 371 ASN A O 1
ATOM 2864 N N . LYS A 1 372 ? 18.707 14.186 5.579 1.00 95.69 372 LYS A N 1
ATOM 2865 C CA . LYS A 1 372 ? 19.673 13.348 4.847 1.00 95.69 372 LYS A CA 1
ATOM 2866 C C . LYS A 1 372 ? 19.121 12.966 3.475 1.00 95.69 372 LYS A C 1
ATOM 2868 O O . LYS A 1 372 ? 17.936 13.106 3.217 1.00 95.69 372 LYS A O 1
ATOM 2873 N N . ALA A 1 373 ? 19.995 12.525 2.571 1.00 97.00 373 ALA A N 1
ATOM 2874 C CA . ALA A 1 373 ? 19.545 12.006 1.283 1.00 97.00 373 ALA A CA 1
ATOM 2875 C C . ALA A 1 373 ? 18.671 10.756 1.519 1.00 97.00 373 ALA A C 1
ATOM 2877 O O . ALA A 1 373 ? 19.171 9.816 2.152 1.00 97.00 373 ALA A O 1
ATOM 2878 N N . PRO A 1 374 ? 17.408 10.741 1.056 1.00 98.50 374 PRO A N 1
ATOM 2879 C CA . PRO A 1 374 ? 16.523 9.605 1.264 1.00 98.50 374 PRO A CA 1
ATOM 2880 C C . PRO A 1 374 ? 16.927 8.411 0.390 1.00 98.50 374 PRO A C 1
ATOM 2882 O O . PRO A 1 374 ? 17.784 8.502 -0.489 1.00 98.50 374 PRO A O 1
ATOM 2885 N N . LYS A 1 375 ? 16.308 7.267 0.649 1.00 98.56 375 LYS A N 1
ATOM 2886 C CA . LYS A 1 375 ? 16.195 6.122 -0.251 1.00 98.56 375 LYS A CA 1
ATOM 2887 C C . LYS A 1 375 ? 15.068 6.437 -1.217 1.00 98.56 375 LYS A C 1
ATOM 2889 O O . LYS A 1 375 ? 13.974 6.756 -0.765 1.00 98.56 375 LYS A O 1
ATOM 2894 N N . PHE A 1 376 ? 15.367 6.446 -2.509 1.00 98.75 376 PHE A N 1
ATOM 2895 C CA . PHE A 1 376 ? 14.445 6.901 -3.545 1.00 98.75 376 PHE A CA 1
ATOM 2896 C C . PHE A 1 376 ? 13.978 5.708 -4.369 1.00 98.75 376 PHE A C 1
ATOM 2898 O O . PHE A 1 376 ? 14.808 5.019 -4.960 1.00 98.75 376 PHE A O 1
ATOM 2905 N N . LEU A 1 377 ? 12.666 5.492 -4.391 1.00 98.88 377 LEU A N 1
ATOM 2906 C CA . LEU A 1 377 ? 11.980 4.559 -5.273 1.00 98.88 377 LEU A CA 1
ATOM 2907 C C . LEU A 1 377 ? 11.025 5.332 -6.180 1.00 98.88 377 LEU A C 1
ATOM 2909 O O . LEU A 1 377 ? 10.523 6.394 -5.804 1.00 98.88 377 LEU A O 1
ATOM 2913 N N . GLY A 1 378 ? 10.752 4.795 -7.362 1.00 98.25 378 GLY A N 1
ATOM 2914 C CA . GLY A 1 378 ? 9.880 5.453 -8.324 1.00 98.25 378 GLY A CA 1
ATOM 2915 C C . GLY A 1 378 ? 9.656 4.650 -9.594 1.00 98.25 378 GLY A C 1
ATOM 2916 O O . GLY A 1 378 ? 10.485 3.835 -9.995 1.00 98.25 378 GLY A O 1
ATOM 2917 N N . ASN A 1 379 ? 8.537 4.936 -10.249 1.00 98.25 379 ASN A N 1
ATOM 2918 C CA . ASN A 1 379 ? 8.158 4.348 -11.526 1.00 98.25 379 ASN A CA 1
ATOM 2919 C C . ASN A 1 379 ? 7.442 5.392 -12.392 1.00 98.25 379 ASN A C 1
ATOM 2921 O O . ASN A 1 379 ? 6.852 6.353 -11.890 1.00 98.25 379 ASN A O 1
ATOM 2925 N N . ILE A 1 380 ? 7.460 5.169 -13.705 1.00 98.00 380 ILE A N 1
ATOM 2926 C CA . ILE A 1 380 ? 6.614 5.910 -14.642 1.00 98.00 380 ILE A CA 1
ATOM 2927 C C . ILE A 1 380 ? 5.164 5.488 -14.381 1.00 98.00 380 ILE A C 1
ATOM 2929 O O . ILE A 1 380 ? 4.842 4.306 -14.452 1.00 98.00 380 ILE A O 1
ATOM 2933 N N . ALA A 1 381 ? 4.314 6.451 -14.038 1.00 97.00 381 ALA A N 1
ATOM 2934 C CA . ALA A 1 381 ? 2.938 6.249 -13.587 1.00 97.00 381 ALA A CA 1
ATOM 2935 C C . ALA A 1 381 ? 1.892 6.480 -14.693 1.00 97.00 381 ALA A C 1
ATOM 2937 O O . ALA A 1 381 ? 0.690 6.515 -14.431 1.00 97.00 381 ALA A O 1
ATOM 2938 N N . SER A 1 382 ? 2.361 6.670 -15.924 1.00 95.88 382 SER A N 1
ATOM 2939 C CA . SER A 1 382 ? 1.553 6.927 -17.108 1.00 95.88 382 SER A CA 1
ATOM 2940 C C . SER A 1 382 ? 2.106 6.196 -18.337 1.00 95.88 382 SER A C 1
ATOM 2942 O O . SER A 1 382 ? 3.185 5.592 -18.328 1.00 95.88 382 SER A O 1
ATOM 2944 N N . TYR A 1 383 ? 1.315 6.222 -19.408 1.00 95.06 383 TYR A N 1
ATOM 2945 C CA . TYR A 1 383 ? 1.650 5.616 -20.692 1.00 95.06 383 TYR A CA 1
ATOM 2946 C C . TYR A 1 383 ? 1.280 6.576 -21.827 1.00 95.06 383 TYR A C 1
ATOM 2948 O O . TYR A 1 383 ? 0.263 6.403 -22.507 1.00 95.06 383 TYR A O 1
ATOM 2956 N N . TYR A 1 384 ? 2.053 7.655 -21.965 1.00 92.44 384 TYR A N 1
ATOM 2957 C CA . TYR A 1 384 ? 1.805 8.686 -22.973 1.00 92.44 384 TYR A CA 1
ATOM 2958 C C . TYR A 1 384 ? 2.729 8.548 -24.188 1.00 92.44 384 TYR A C 1
ATOM 2960 O O . TYR A 1 384 ? 2.270 8.762 -25.316 1.00 92.44 384 TYR A O 1
ATOM 2968 N N . GLY A 1 385 ? 4.007 8.216 -23.972 1.00 85.19 385 GLY A N 1
ATOM 2969 C CA . GLY A 1 385 ? 4.962 7.903 -25.040 1.00 85.19 385 GLY A CA 1
ATOM 2970 C C . GLY A 1 385 ? 4.640 6.579 -25.735 1.00 85.19 385 GLY A C 1
ATOM 2971 O O . GLY A 1 385 ? 4.010 5.702 -25.146 1.00 85.19 385 GLY A O 1
ATOM 2972 N N . SER A 1 386 ? 5.030 6.440 -27.006 1.00 84.75 386 SER A N 1
ATOM 2973 C CA . SER A 1 386 ? 4.858 5.182 -27.749 1.00 84.75 386 SER A CA 1
ATOM 2974 C C . SER A 1 386 ? 5.992 4.190 -27.527 1.00 84.75 386 SER A C 1
ATOM 2976 O O . SER A 1 386 ? 5.779 2.992 -27.731 1.00 84.75 386 SER A O 1
ATOM 2978 N N . ASP A 1 387 ? 7.161 4.689 -27.133 1.00 90.00 387 ASP A N 1
ATOM 2979 C CA . ASP A 1 387 ? 8.398 3.928 -27.172 1.00 90.00 387 ASP A CA 1
ATOM 2980 C C . ASP A 1 387 ? 8.750 3.458 -25.751 1.00 90.00 387 ASP A C 1
ATOM 2982 O O . ASP A 1 387 ? 8.526 4.189 -24.776 1.00 90.00 387 ASP A O 1
ATOM 2986 N N . PRO A 1 388 ? 9.241 2.215 -25.587 1.00 92.56 388 PRO A N 1
ATOM 2987 C CA . PRO A 1 388 ? 9.551 1.673 -24.275 1.00 92.56 388 PRO A CA 1
ATOM 2988 C C . PRO A 1 388 ? 10.556 2.519 -23.513 1.00 92.56 388 PRO A C 1
ATOM 2990 O O . PRO A 1 388 ? 11.601 2.891 -24.043 1.00 92.56 388 PRO A O 1
ATOM 2993 N N . SER A 1 389 ? 10.285 2.756 -22.231 1.00 94.38 389 SER A N 1
ATOM 2994 C CA . SER A 1 389 ? 11.131 3.655 -21.447 1.00 94.38 389 SER A CA 1
ATOM 2995 C C . SER A 1 389 ? 11.222 3.310 -19.965 1.00 94.38 389 SER A C 1
ATOM 2997 O O . SER A 1 389 ? 10.309 2.740 -19.370 1.00 94.38 389 SER A O 1
ATOM 2999 N N . GLY A 1 390 ? 12.371 3.603 -19.362 1.00 95.06 390 GLY A N 1
ATOM 3000 C CA . GLY A 1 390 ? 12.651 3.403 -17.942 1.00 95.06 390 GLY A CA 1
ATOM 3001 C C . GLY A 1 390 ? 12.802 4.723 -17.192 1.00 95.06 390 GLY A C 1
ATOM 3002 O O . GLY A 1 390 ? 12.984 5.781 -17.786 1.00 95.06 390 GLY A O 1
ATOM 3003 N N . LEU A 1 391 ? 12.750 4.670 -15.862 1.00 97.88 391 LEU A N 1
ATOM 3004 C CA . LEU A 1 391 ? 13.079 5.811 -15.008 1.00 97.88 391 LEU A CA 1
ATOM 3005 C C . LEU A 1 391 ? 14.531 5.685 -14.536 1.00 97.88 391 LEU A C 1
ATOM 3007 O O . LEU A 1 391 ? 14.926 4.636 -14.030 1.00 97.88 391 LEU A O 1
ATOM 3011 N N . ARG A 1 392 ? 15.308 6.766 -14.631 1.00 98.25 392 ARG A N 1
ATOM 3012 C CA . ARG A 1 392 ? 16.659 6.865 -14.050 1.00 98.25 392 ARG A CA 1
ATOM 3013 C C . ARG A 1 392 ? 16.784 8.105 -13.187 1.00 98.25 392 ARG A C 1
ATOM 3015 O O . ARG A 1 392 ? 16.062 9.084 -13.392 1.00 98.25 392 ARG A O 1
ATOM 3022 N N . TYR A 1 393 ? 17.732 8.091 -12.252 1.00 98.69 393 TYR A N 1
ATOM 3023 C CA . TYR A 1 393 ? 17.986 9.241 -11.386 1.00 98.69 393 TYR A CA 1
ATOM 3024 C C . TYR A 1 393 ? 19.470 9.595 -11.234 1.00 98.69 393 TYR A C 1
ATOM 3026 O O . TYR A 1 393 ? 20.361 8.764 -11.382 1.00 98.69 393 TYR A O 1
ATOM 3034 N N . GLN A 1 394 ? 19.745 10.847 -10.872 1.00 98.62 394 GLN A N 1
ATOM 3035 C CA . GLN A 1 394 ? 21.068 11.316 -10.467 1.00 98.62 394 GLN A CA 1
ATOM 3036 C C . GLN A 1 394 ? 20.969 12.439 -9.424 1.00 98.62 394 GLN A C 1
ATOM 3038 O O . GLN A 1 394 ? 19.889 12.943 -9.111 1.00 98.62 394 GLN A O 1
ATOM 3043 N N . ASN A 1 395 ? 22.119 12.846 -8.877 1.00 98.31 395 ASN A N 1
ATOM 3044 C CA . ASN A 1 395 ? 22.253 14.008 -7.987 1.00 98.31 395 ASN A CA 1
ATOM 3045 C C . ASN A 1 395 ? 21.328 14.006 -6.748 1.00 98.31 395 ASN A C 1
ATOM 3047 O O . ASN A 1 395 ? 21.045 15.064 -6.182 1.00 98.31 395 ASN A O 1
ATOM 3051 N N . LEU A 1 396 ? 20.912 12.821 -6.282 1.00 98.44 396 LEU A N 1
ATOM 3052 C CA . LEU A 1 396 ? 20.077 12.652 -5.093 1.00 98.44 396 LEU A CA 1
ATOM 3053 C C . LEU A 1 396 ? 20.759 13.233 -3.846 1.00 98.44 396 LEU A C 1
ATOM 3055 O O . LEU A 1 396 ? 21.850 12.822 -3.444 1.00 98.44 396 LEU A O 1
ATOM 3059 N N . ASN A 1 397 ? 20.088 14.188 -3.216 1.00 97.69 397 ASN A N 1
ATOM 3060 C CA . ASN A 1 397 ? 20.476 14.795 -1.950 1.00 97.69 397 ASN A CA 1
ATOM 3061 C C . ASN A 1 397 ? 19.233 14.976 -1.062 1.00 97.69 397 ASN A C 1
ATOM 3063 O O . ASN A 1 397 ? 18.145 14.520 -1.392 1.00 97.69 397 ASN A O 1
ATOM 3067 N N . ASN A 1 398 ? 19.376 15.614 0.098 1.00 96.00 398 ASN A N 1
ATOM 3068 C CA . ASN A 1 398 ? 18.267 15.778 1.043 1.00 96.00 398 ASN A CA 1
ATOM 3069 C C . ASN A 1 398 ? 17.197 16.795 0.587 1.00 96.00 398 ASN A C 1
ATOM 3071 O O . ASN A 1 398 ? 16.106 16.842 1.147 1.00 96.00 398 ASN A O 1
ATOM 3075 N N . GLY A 1 399 ? 17.502 17.636 -0.404 1.00 92.69 399 GLY A N 1
ATOM 3076 C CA . GLY A 1 399 ? 16.590 18.660 -0.912 1.00 92.69 399 GLY A CA 1
ATOM 3077 C C . GLY A 1 399 ? 15.917 18.305 -2.237 1.00 92.69 399 GLY A C 1
ATOM 3078 O O . GLY A 1 399 ? 14.808 18.778 -2.486 1.00 92.69 399 GLY A O 1
ATOM 3079 N N . ASN A 1 400 ? 16.571 17.516 -3.091 1.00 97.88 400 ASN A N 1
ATOM 3080 C CA . ASN A 1 400 ? 16.069 17.155 -4.416 1.00 97.88 400 ASN A CA 1
ATOM 3081 C C . ASN A 1 400 ? 16.737 15.898 -4.994 1.00 97.88 400 ASN A C 1
ATOM 3083 O O . ASN A 1 400 ? 17.746 15.406 -4.480 1.00 97.88 400 ASN A O 1
ATOM 3087 N N . VAL A 1 401 ? 16.167 15.435 -6.103 1.00 98.69 401 VAL A N 1
ATOM 3088 C CA . VAL A 1 401 ? 16.725 14.443 -7.023 1.00 98.69 401 VAL A CA 1
ATOM 3089 C C . VAL A 1 401 ? 16.481 14.899 -8.461 1.00 98.69 401 VAL A C 1
ATOM 3091 O O . VAL A 1 401 ? 15.489 15.572 -8.743 1.00 98.69 401 VAL A O 1
ATOM 3094 N N . GLU A 1 402 ? 17.385 14.562 -9.374 1.00 98.88 402 GLU A N 1
ATOM 3095 C CA . GLU A 1 402 ? 17.155 14.731 -10.808 1.00 98.88 402 GLU A CA 1
ATOM 3096 C C . GLU A 1 402 ? 16.734 13.391 -11.403 1.00 98.88 402 GLU A C 1
ATOM 3098 O O . GLU A 1 402 ? 17.431 12.398 -11.216 1.00 98.88 402 GLU A O 1
ATOM 3103 N N . ILE A 1 403 ? 15.611 13.366 -12.114 1.00 98.75 403 ILE A N 1
ATOM 3104 C CA . ILE A 1 403 ? 15.058 12.164 -12.747 1.00 98.75 403 ILE A CA 1
ATOM 3105 C C . ILE A 1 403 ? 14.862 12.388 -14.243 1.00 98.75 403 ILE A C 1
ATOM 3107 O O . ILE A 1 403 ? 14.630 13.520 -14.665 1.00 98.75 403 ILE A O 1
ATOM 3111 N N . LYS A 1 404 ? 14.945 11.327 -15.043 1.00 97.81 404 LYS A N 1
ATOM 3112 C CA . LYS A 1 404 ? 14.609 11.364 -16.473 1.00 97.81 404 LYS A CA 1
ATOM 3113 C C . LYS A 1 404 ? 13.890 10.089 -16.898 1.00 97.81 404 LYS A C 1
ATOM 3115 O O . LYS A 1 404 ? 14.088 9.039 -16.281 1.00 97.81 404 LYS A O 1
ATOM 3120 N N . ILE A 1 405 ? 13.116 10.200 -17.969 1.00 97.44 405 ILE A N 1
ATOM 3121 C CA . ILE A 1 405 ? 12.653 9.061 -18.755 1.00 97.44 405 ILE A CA 1
ATOM 3122 C C . ILE A 1 405 ? 13.793 8.660 -19.693 1.00 97.44 405 ILE A C 1
ATOM 3124 O O . ILE A 1 405 ? 14.430 9.509 -20.306 1.00 97.44 405 ILE A O 1
ATOM 3128 N N . GLU A 1 406 ? 14.119 7.382 -19.755 1.00 95.31 406 GLU A N 1
ATOM 3129 C CA . GLU A 1 406 ? 15.160 6.848 -20.624 1.00 95.31 406 GLU A CA 1
ATOM 3130 C C . GLU A 1 406 ? 14.524 5.894 -21.618 1.00 95.31 406 GLU A C 1
ATOM 3132 O O . GLU A 1 406 ? 14.113 4.800 -21.236 1.00 95.31 406 GLU A O 1
ATOM 3137 N N . GLU A 1 407 ? 14.400 6.339 -22.866 1.00 91.94 407 GLU A N 1
ATOM 3138 C CA . GLU A 1 407 ? 13.956 5.484 -23.963 1.00 91.94 407 GLU A CA 1
ATOM 3139 C C . GLU A 1 407 ? 14.992 4.414 -24.277 1.00 91.94 407 GLU A C 1
ATOM 3141 O O . GLU A 1 407 ? 16.206 4.621 -24.172 1.00 91.94 407 GLU A O 1
ATOM 3146 N N . ASP A 1 408 ? 14.466 3.249 -24.626 1.00 87.75 408 ASP A N 1
ATOM 3147 C CA . ASP A 1 408 ? 15.223 2.181 -25.250 1.00 87.75 408 ASP A CA 1
ATOM 3148 C C . ASP A 1 408 ? 15.707 2.595 -26.655 1.00 87.75 408 ASP A C 1
ATOM 3150 O O . ASP A 1 408 ? 15.109 3.454 -27.290 1.00 87.75 408 ASP A O 1
ATOM 3154 N N . THR A 1 409 ? 16.787 1.977 -27.143 1.00 90.56 409 THR A N 1
ATOM 3155 C CA . THR A 1 409 ? 17.376 2.281 -28.469 1.00 90.56 409 THR A CA 1
ATOM 3156 C C . THR A 1 409 ? 17.523 1.039 -29.354 1.00 90.56 409 THR A C 1
ATOM 3158 O O . THR A 1 409 ? 18.375 0.962 -30.247 1.00 90.56 409 THR A O 1
ATOM 3161 N N . SER A 1 410 ? 16.720 0.001 -29.093 1.00 91.81 410 SER A N 1
ATOM 3162 C CA . SER A 1 410 ? 16.908 -1.307 -29.725 1.00 91.81 410 SER A CA 1
ATOM 3163 C C . SER A 1 410 ? 16.517 -1.361 -31.208 1.00 91.81 410 SER A C 1
ATOM 3165 O O . SER A 1 410 ? 17.042 -2.217 -31.934 1.00 91.81 410 SER A O 1
ATOM 3167 N N . ILE A 1 411 ? 15.653 -0.459 -31.700 1.00 90.44 411 ILE A N 1
ATOM 3168 C CA . ILE A 1 411 ? 15.356 -0.319 -33.139 1.00 90.44 411 ILE A CA 1
ATOM 3169 C C . ILE A 1 411 ? 16.138 0.836 -33.770 1.00 90.44 411 ILE A C 1
ATOM 3171 O O . ILE A 1 411 ? 16.709 0.653 -34.857 1.00 90.44 411 ILE A O 1
ATOM 3175 N N . ASP A 1 412 ? 16.171 2.005 -33.135 1.00 87.69 412 ASP A N 1
ATOM 3176 C CA . ASP A 1 412 ? 16.932 3.160 -33.605 1.00 87.69 412 ASP A CA 1
ATOM 3177 C C . ASP A 1 412 ? 17.505 4.028 -32.463 1.00 87.69 412 ASP A C 1
ATOM 3179 O O . ASP A 1 412 ? 17.357 3.717 -31.291 1.00 87.69 412 ASP A O 1
ATOM 3183 N N . GLU A 1 413 ? 18.293 5.054 -32.813 1.00 87.75 413 GLU A N 1
ATOM 3184 C CA . GLU A 1 413 ? 19.006 5.913 -31.844 1.00 87.75 413 GLU A CA 1
ATOM 3185 C C . GLU A 1 413 ? 18.155 7.109 -31.353 1.00 87.75 413 GLU A C 1
ATOM 3187 O O . GLU A 1 413 ? 18.700 8.048 -30.760 1.00 87.75 413 GLU A O 1
ATOM 3192 N N . GLU A 1 414 ? 16.864 7.162 -31.694 1.00 89.62 414 GLU A N 1
ATOM 3193 C CA . GLU A 1 414 ? 15.950 8.210 -31.234 1.00 89.62 414 GLU A CA 1
ATOM 3194 C C . GLU A 1 414 ? 15.691 8.047 -29.725 1.00 89.62 414 GLU A C 1
ATOM 3196 O O . GLU A 1 414 ? 15.648 6.936 -29.215 1.00 89.62 414 GLU A O 1
ATOM 3201 N N . ILE A 1 415 ? 15.671 9.168 -28.998 1.00 89.31 415 ILE A N 1
ATOM 3202 C CA . ILE A 1 415 ? 15.494 9.194 -27.534 1.00 89.31 415 ILE A CA 1
ATOM 3203 C C . ILE A 1 415 ? 14.632 10.389 -27.089 1.00 89.31 415 ILE A C 1
ATOM 3205 O O . ILE A 1 415 ? 14.805 10.905 -25.979 1.00 89.31 415 ILE A O 1
ATOM 3209 N N . ILE A 1 416 ? 13.827 10.959 -27.992 1.00 91.00 416 ILE A N 1
ATOM 3210 C CA . ILE A 1 416 ? 12.986 12.121 -27.688 1.00 91.00 416 ILE A CA 1
ATOM 3211 C C . ILE A 1 416 ? 11.654 11.627 -27.124 1.00 91.00 416 ILE A C 1
ATOM 3213 O O . ILE A 1 416 ? 10.700 11.380 -27.859 1.00 91.00 416 ILE A O 1
ATOM 3217 N N . HIS A 1 417 ? 11.534 11.674 -25.800 1.00 92.75 417 HIS A N 1
ATOM 3218 C CA . HIS A 1 417 ? 10.315 11.267 -25.115 1.00 92.75 417 HIS A CA 1
ATOM 3219 C C . HIS A 1 417 ? 9.394 12.466 -24.826 1.00 92.75 417 HIS A C 1
ATOM 3221 O O . HIS A 1 417 ? 9.814 13.561 -24.441 1.00 92.75 417 HIS A O 1
ATOM 3227 N N . ILE A 1 418 ? 8.079 12.274 -24.945 1.00 94.19 418 ILE A N 1
ATOM 3228 C CA . ILE A 1 418 ? 7.107 13.272 -24.467 1.00 94.19 418 ILE A CA 1
ATOM 3229 C C . ILE A 1 418 ? 7.034 13.306 -22.928 1.00 94.19 418 ILE A C 1
ATOM 3231 O O . ILE A 1 418 ? 7.689 12.535 -22.239 1.00 94.19 418 ILE A O 1
ATOM 3235 N N . THR A 1 419 ? 6.252 14.216 -22.351 1.00 95.00 419 THR A N 1
ATOM 3236 C CA . THR A 1 419 ? 6.094 14.279 -20.890 1.00 95.00 419 THR A CA 1
ATOM 3237 C C . THR A 1 419 ? 5.385 13.045 -20.339 1.00 95.00 419 THR A C 1
ATOM 3239 O O . THR A 1 419 ? 4.366 12.656 -20.898 1.00 95.00 419 THR A O 1
ATOM 3242 N N . GLU A 1 420 ? 5.857 12.524 -19.210 1.00 97.19 420 GLU A N 1
ATOM 3243 C CA . GLU A 1 420 ? 5.250 11.468 -18.393 1.00 97.19 420 GLU A CA 1
ATOM 3244 C C . GLU A 1 420 ? 5.064 11.951 -16.943 1.00 97.19 420 GLU A C 1
ATOM 3246 O O . GLU A 1 420 ? 5.782 12.847 -16.473 1.00 97.19 420 GLU A O 1
ATOM 3251 N N . ASN A 1 421 ? 4.110 11.342 -16.235 1.00 97.25 421 ASN A N 1
ATOM 3252 C CA . ASN A 1 421 ? 3.972 11.430 -14.786 1.00 97.25 421 ASN A CA 1
ATOM 3253 C C . ASN A 1 421 ? 4.820 10.339 -14.119 1.00 97.25 421 ASN A C 1
ATOM 3255 O O . ASN A 1 421 ? 4.808 9.174 -14.512 1.00 97.25 421 ASN A O 1
ATOM 3259 N N . VAL A 1 422 ? 5.551 10.717 -13.079 1.00 98.44 422 VAL A N 1
ATOM 3260 C CA . VAL A 1 422 ? 6.358 9.816 -12.249 1.00 98.44 422 VAL A CA 1
ATOM 3261 C C . VAL A 1 422 ? 5.821 9.823 -10.830 1.00 98.44 422 VAL A C 1
ATOM 3263 O O . VAL A 1 422 ? 5.756 10.883 -10.202 1.00 98.44 422 VAL A O 1
ATOM 3266 N N . HIS A 1 423 ? 5.511 8.629 -10.331 1.00 98.69 423 HIS A N 1
ATOM 3267 C CA . HIS A 1 423 ? 5.215 8.350 -8.930 1.00 98.69 423 HIS A CA 1
ATOM 3268 C C . HIS A 1 423 ? 6.501 7.989 -8.191 1.00 98.69 423 HIS A C 1
ATOM 3270 O O . HIS A 1 423 ? 7.378 7.323 -8.748 1.00 98.69 423 HIS A O 1
ATOM 3276 N N . PHE A 1 424 ? 6.628 8.425 -6.938 1.00 98.81 424 PHE A N 1
ATOM 3277 C CA . PHE A 1 424 ? 7.819 8.173 -6.136 1.00 98.81 424 PHE A CA 1
ATOM 3278 C C . PHE A 1 424 ? 7.516 7.986 -4.651 1.00 98.81 424 PHE A C 1
ATOM 3280 O O . PHE A 1 424 ? 6.594 8.588 -4.097 1.00 98.81 424 PHE A O 1
ATOM 3287 N N . LEU A 1 425 ? 8.381 7.209 -4.000 1.00 98.81 425 LEU A N 1
ATOM 3288 C CA . LEU A 1 425 ? 8.463 7.067 -2.552 1.00 98.81 425 LEU A CA 1
ATOM 3289 C C . LEU A 1 425 ? 9.900 7.353 -2.107 1.00 98.81 425 LEU A C 1
ATOM 3291 O O . LEU A 1 425 ? 10.850 6.725 -2.573 1.00 98.81 425 LEU A O 1
ATOM 3295 N N . ALA A 1 426 ? 10.067 8.312 -1.202 1.00 98.56 426 ALA A N 1
ATOM 3296 C CA . ALA A 1 426 ? 11.353 8.683 -0.628 1.00 98.56 426 ALA A CA 1
ATOM 3297 C C . ALA A 1 426 ? 11.337 8.486 0.894 1.00 98.56 426 ALA A C 1
ATOM 3299 O O . ALA A 1 426 ? 10.479 9.063 1.553 1.00 98.56 426 ALA A O 1
ATOM 3300 N N . ILE A 1 427 ? 12.281 7.721 1.455 1.00 98.38 427 ILE A N 1
ATOM 3301 C CA . ILE A 1 427 ? 12.353 7.391 2.897 1.00 98.38 427 ILE A CA 1
ATOM 3302 C C . ILE A 1 427 ? 13.741 7.756 3.447 1.00 98.38 427 ILE A C 1
ATOM 3304 O O . ILE A 1 427 ? 14.750 7.343 2.889 1.00 98.38 427 ILE A O 1
ATOM 3308 N N . GLU A 1 428 ? 13.844 8.541 4.524 1.00 94.69 428 GLU A N 1
ATOM 3309 C CA . GLU A 1 428 ? 15.130 9.113 4.976 1.00 94.69 428 GLU A CA 1
ATOM 3310 C C . GLU A 1 428 ? 16.179 8.081 5.449 1.00 94.69 428 GLU A C 1
ATOM 3312 O O . GLU A 1 428 ? 17.385 8.290 5.267 1.00 94.69 428 GLU A O 1
ATOM 3317 N N . GLY A 1 429 ? 15.747 6.996 6.093 1.00 91.00 429 GLY A N 1
ATOM 3318 C CA . GLY A 1 429 ? 16.636 6.040 6.757 1.00 91.00 429 GLY A CA 1
ATOM 3319 C C . GLY A 1 429 ? 16.771 4.684 6.072 1.00 91.00 429 GLY A C 1
ATOM 3320 O O . GLY A 1 429 ? 16.571 4.537 4.871 1.00 91.00 429 GLY A O 1
ATOM 3321 N N . THR A 1 430 ? 17.202 3.701 6.860 1.00 94.56 430 THR A N 1
ATOM 3322 C CA . THR A 1 430 ? 17.375 2.288 6.487 1.00 94.56 430 THR A CA 1
ATOM 3323 C C . THR A 1 430 ? 16.971 1.406 7.657 1.00 94.56 430 THR A C 1
ATOM 3325 O O . THR A 1 430 ? 17.101 1.835 8.806 1.00 94.56 430 THR A O 1
ATOM 3328 N N . GLY A 1 431 ? 16.624 0.157 7.375 1.00 95.06 431 GLY A N 1
ATOM 3329 C CA . GLY A 1 431 ? 16.302 -0.854 8.375 1.00 95.06 431 GLY A CA 1
ATOM 3330 C C . GLY A 1 431 ? 14.850 -1.297 8.290 1.00 95.06 431 GLY A C 1
ATOM 3331 O O . GLY A 1 431 ? 14.152 -0.986 7.325 1.00 95.06 431 GLY A O 1
ATOM 3332 N N . THR A 1 432 ? 14.438 -2.057 9.296 1.00 96.19 432 THR A N 1
ATOM 3333 C CA . THR A 1 432 ? 13.086 -2.594 9.433 1.00 96.19 432 THR A CA 1
ATOM 3334 C C . THR A 1 432 ? 12.093 -1.506 9.823 1.00 96.19 432 THR A C 1
ATOM 3336 O O . THR A 1 432 ? 12.407 -0.667 10.669 1.00 96.19 432 THR A O 1
ATOM 3339 N N . LEU A 1 433 ? 10.900 -1.560 9.243 1.00 97.25 433 LEU A N 1
ATOM 3340 C CA . LEU A 1 433 ? 9.794 -0.649 9.493 1.00 97.25 433 LEU A CA 1
ATOM 3341 C C . LEU A 1 433 ? 8.535 -1.456 9.828 1.00 97.25 433 LEU A C 1
ATOM 3343 O O . LEU A 1 433 ? 8.352 -2.577 9.343 1.00 97.25 433 LEU A O 1
ATOM 3347 N N . THR A 1 434 ? 7.677 -0.880 10.657 1.00 94.81 434 THR A N 1
ATOM 3348 C CA . THR A 1 434 ? 6.518 -1.541 11.245 1.00 94.81 434 THR A CA 1
ATOM 3349 C C . THR A 1 434 ? 5.200 -0.972 10.750 1.00 94.81 434 THR A C 1
ATOM 3351 O O . THR A 1 434 ? 5.119 0.164 10.282 1.00 94.81 434 THR A O 1
ATOM 3354 N N . GLY A 1 435 ? 4.155 -1.779 10.850 1.00 91.81 435 GLY A N 1
ATOM 3355 C CA . GLY A 1 435 ? 2.782 -1.377 10.595 1.00 91.81 435 GLY A CA 1
ATOM 3356 C C . GLY A 1 435 ? 1.835 -2.305 11.334 1.00 91.81 435 GLY A C 1
ATOM 3357 O O . GLY A 1 435 ? 2.218 -3.403 11.747 1.00 91.81 435 GLY A O 1
ATOM 3358 N N . SER A 1 436 ? 0.614 -1.839 11.541 1.00 87.12 436 SER A N 1
ATOM 3359 C CA . SER A 1 436 ? -0.494 -2.694 11.953 1.00 87.12 436 SER A CA 1
ATOM 3360 C C . SER A 1 436 ? -1.201 -3.175 10.697 1.00 87.12 436 SER A C 1
ATOM 3362 O O . SER A 1 436 ? -1.322 -2.403 9.740 1.00 87.12 436 SER A O 1
ATOM 3364 N N . ALA A 1 437 ? -1.673 -4.420 10.675 1.00 82.12 437 ALA A N 1
ATOM 3365 C CA . ALA A 1 437 ? -2.589 -4.820 9.614 1.00 82.12 437 ALA A CA 1
ATOM 3366 C C . ALA A 1 437 ? -3.768 -3.834 9.603 1.00 82.12 437 ALA A C 1
ATOM 3368 O O . ALA A 1 437 ? -4.161 -3.289 10.636 1.00 82.12 437 ALA A O 1
ATOM 3369 N N . ASN A 1 438 ? -4.232 -3.472 8.415 1.00 64.69 438 ASN A N 1
ATOM 3370 C CA . ASN A 1 438 ? -5.447 -2.693 8.275 1.00 64.69 438 ASN A CA 1
ATOM 3371 C C . ASN A 1 438 ? -6.566 -3.683 7.985 1.00 64.69 438 ASN A C 1
ATOM 3373 O O . ASN A 1 438 ? -6.913 -3.904 6.830 1.00 64.69 438 ASN A O 1
ATOM 3377 N N . THR A 1 439 ? -7.092 -4.299 9.038 1.00 54.88 439 THR A N 1
ATOM 3378 C CA . THR A 1 439 ? -8.230 -5.221 8.931 1.00 54.88 439 THR A CA 1
ATOM 3379 C C . THR A 1 439 ? -9.558 -4.506 8.659 1.00 54.88 439 THR A C 1
ATOM 3381 O O . THR A 1 439 ? -10.572 -5.161 8.456 1.00 54.88 439 THR A O 1
ATOM 3384 N N . GLY A 1 440 ? -9.559 -3.167 8.574 1.00 41.78 440 GLY A N 1
ATOM 3385 C CA . GLY A 1 440 ? -10.767 -2.362 8.443 1.00 41.78 440 GLY A CA 1
ATOM 3386 C C . GLY A 1 440 ? -11.516 -2.299 9.774 1.00 41.78 440 GLY A C 1
ATOM 3387 O O . GLY A 1 440 ? -11.925 -3.305 10.344 1.00 41.78 440 GLY A O 1
ATOM 3388 N N . ASN A 1 441 ? -11.725 -1.094 10.310 1.00 35.25 441 ASN A N 1
ATOM 3389 C CA . ASN A 1 441 ? -12.620 -0.935 11.456 1.00 35.25 441 ASN A CA 1
ATOM 3390 C C . ASN A 1 441 ? -14.025 -1.451 11.073 1.00 35.25 441 ASN A C 1
ATOM 3392 O O . ASN A 1 441 ? -14.719 -0.799 10.293 1.00 35.25 441 ASN A O 1
ATOM 3396 N N . ASN A 1 442 ? -14.418 -2.569 11.694 1.00 37.00 442 ASN A N 1
ATOM 3397 C CA . ASN A 1 442 ? -15.673 -3.326 11.575 1.00 37.00 442 ASN A CA 1
ATOM 3398 C C . ASN A 1 442 ? -15.824 -4.287 10.388 1.00 37.00 442 ASN A C 1
ATOM 3400 O O . ASN A 1 442 ? -16.924 -4.413 9.855 1.00 37.00 442 ASN A O 1
ATOM 3404 N N . ASP A 1 443 ? -14.787 -5.058 10.080 1.00 33.19 443 ASP A N 1
ATOM 3405 C CA . ASP A 1 443 ? -15.008 -6.425 9.609 1.00 33.19 443 ASP A CA 1
ATOM 3406 C C . ASP A 1 443 ? -13.875 -7.333 10.120 1.00 33.19 443 ASP A C 1
ATOM 3408 O O . ASP A 1 443 ? -12.729 -7.146 9.718 1.00 33.19 443 ASP A O 1
ATOM 3412 N N . PRO A 1 444 ? -14.121 -8.307 11.019 1.00 33.06 444 PRO A N 1
ATOM 3413 C CA . PRO A 1 444 ? -13.085 -9.242 11.459 1.00 33.06 444 PRO A CA 1
ATOM 3414 C C . PRO A 1 444 ? -12.572 -10.181 10.345 1.00 33.06 444 PRO A C 1
ATOM 3416 O O . PRO A 1 444 ? -11.893 -11.158 10.660 1.00 33.06 444 PRO A O 1
ATOM 3419 N N . LEU A 1 445 ? -12.897 -9.941 9.069 1.00 44.19 445 LEU A N 1
ATOM 3420 C CA . LEU A 1 445 ? -12.799 -10.935 8.007 1.00 44.19 445 LEU A CA 1
ATOM 3421 C C . LEU A 1 445 ? -12.414 -10.399 6.616 1.00 44.19 445 LEU A C 1
ATOM 3423 O O . LEU A 1 445 ? -12.757 -11.004 5.602 1.00 44.19 445 LEU A O 1
ATOM 3427 N N . THR A 1 446 ? -11.595 -9.348 6.530 1.00 36.06 446 THR A N 1
ATOM 3428 C CA . THR A 1 446 ? -11.014 -8.947 5.238 1.00 36.06 446 THR A CA 1
ATOM 3429 C C . THR A 1 446 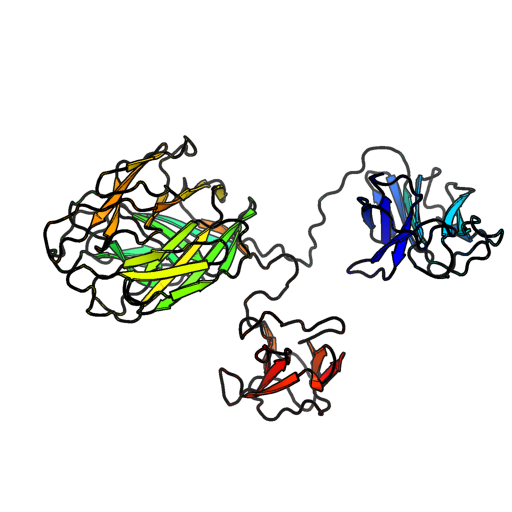? -9.883 -9.895 4.794 1.00 36.06 446 THR A C 1
ATOM 3431 O O . THR A 1 446 ? -8.776 -9.912 5.330 1.00 36.06 446 THR A O 1
ATOM 3434 N N . GLY A 1 447 ? -10.168 -10.712 3.774 1.00 36.50 447 GLY A N 1
ATOM 3435 C CA . GLY A 1 447 ? -9.163 -11.238 2.835 1.00 36.50 447 GLY A CA 1
ATOM 3436 C C . GLY A 1 447 ? -8.456 -12.556 3.173 1.00 36.50 447 GLY A C 1
ATOM 3437 O O . GLY A 1 447 ? -7.563 -12.970 2.431 1.00 36.50 447 GLY A O 1
ATOM 3438 N N . LEU A 1 448 ? -8.846 -13.261 4.235 1.00 39.97 448 LEU A N 1
ATOM 3439 C CA . LEU A 1 448 ? -8.367 -14.617 4.506 1.00 39.97 448 LEU A CA 1
ATOM 3440 C C . LEU A 1 448 ? -9.556 -15.568 4.571 1.00 39.97 448 LEU A C 1
ATOM 3442 O O . LEU A 1 448 ? -10.494 -15.349 5.338 1.00 39.97 448 LEU A O 1
ATOM 3446 N N . ALA A 1 449 ? -9.488 -16.664 3.811 1.00 48.06 449 ALA A N 1
ATOM 3447 C CA . ALA A 1 449 ? -10.274 -17.846 4.121 1.00 48.06 449 ALA A CA 1
ATOM 3448 C C . ALA A 1 449 ? -10.081 -18.147 5.612 1.00 48.06 449 ALA A C 1
ATOM 3450 O O . ALA A 1 449 ? -8.984 -18.499 6.047 1.00 48.06 449 ALA A O 1
ATOM 3451 N N . THR A 1 450 ? -11.116 -17.923 6.417 1.00 57.91 450 THR A N 1
ATOM 3452 C CA . THR A 1 450 ? -11.009 -18.182 7.849 1.00 57.91 450 THR A CA 1
ATOM 3453 C C . THR A 1 450 ? -11.231 -19.658 8.055 1.00 57.91 450 THR A C 1
ATOM 3455 O O . THR A 1 450 ? -12.287 -20.193 7.729 1.00 57.91 450 THR A O 1
ATOM 3458 N N . GLU A 1 451 ? -10.207 -20.337 8.554 1.00 66.31 451 GLU A N 1
ATOM 3459 C CA . GLU A 1 451 ? -10.289 -21.756 8.849 1.00 66.31 451 GLU A CA 1
ATOM 3460 C C . GLU A 1 451 ? -10.918 -21.960 10.228 1.00 66.31 451 GLU A C 1
ATOM 3462 O O . GLU A 1 451 ? -10.370 -21.562 11.258 1.00 66.31 451 GLU A O 1
ATOM 3467 N N . GLN A 1 452 ? -12.051 -22.653 10.267 1.00 75.19 452 GLN A N 1
ATOM 3468 C CA . GLN A 1 452 ? -12.549 -23.267 11.489 1.00 75.19 452 GLN A CA 1
ATOM 3469 C C . GLN A 1 452 ? -12.339 -24.775 11.389 1.00 75.19 452 GLN A C 1
ATOM 3471 O O . GLN A 1 452 ? -12.927 -25.462 10.554 1.00 75.19 452 GLN A O 1
ATOM 3476 N N . THR A 1 453 ? -11.484 -25.301 12.264 1.00 76.19 453 THR A N 1
ATOM 3477 C CA . THR A 1 453 ? -11.276 -26.745 12.407 1.00 76.19 453 THR A CA 1
ATOM 3478 C C . THR A 1 453 ? -12.124 -27.270 13.552 1.00 76.19 453 THR A C 1
ATOM 3480 O O . THR A 1 453 ? -12.107 -26.685 14.634 1.00 76.19 453 THR A O 1
ATOM 3483 N N . ALA A 1 454 ? -12.810 -28.394 13.341 1.00 69.50 454 ALA A N 1
ATOM 3484 C CA . ALA A 1 454 ? -13.487 -29.109 14.416 1.00 69.50 454 ALA A CA 1
ATOM 3485 C C . ALA A 1 454 ? -12.502 -29.405 15.562 1.00 69.50 454 ALA A C 1
ATOM 3487 O O . ALA A 1 454 ? -11.441 -30.011 15.364 1.00 69.50 454 ALA A O 1
ATOM 3488 N N . THR A 1 455 ? -12.833 -28.962 16.772 1.00 62.06 455 THR A N 1
ATOM 3489 C CA . THR A 1 455 ? -11.995 -29.144 17.968 1.00 62.06 455 THR A CA 1
ATOM 3490 C C . THR A 1 455 ? -12.581 -30.172 18.935 1.00 62.06 455 THR A C 1
ATOM 3492 O O . THR A 1 455 ? -11.861 -30.667 19.813 1.00 62.06 455 THR A O 1
ATOM 3495 N N . ALA A 1 456 ? -13.858 -30.532 18.767 1.00 65.88 456 ALA A N 1
ATOM 3496 C CA . ALA A 1 456 ? -14.588 -31.479 19.597 1.00 65.88 456 ALA A CA 1
ATOM 3497 C C . ALA A 1 456 ? -15.727 -32.167 18.811 1.00 65.88 456 ALA A C 1
ATOM 3499 O O . ALA A 1 456 ? -15.836 -32.048 17.602 1.00 65.88 456 ALA A O 1
ATOM 3500 N N . SER A 1 457 ? -16.552 -32.953 19.507 1.00 66.50 457 SER A N 1
ATOM 3501 C CA . SER A 1 457 ? -17.844 -33.426 18.995 1.00 66.50 457 SER A CA 1
ATOM 3502 C C . SER A 1 457 ? -18.902 -32.336 19.189 1.00 66.50 457 SER A C 1
ATOM 3504 O O . SER A 1 457 ? -19.007 -31.838 20.317 1.00 66.50 457 SER A O 1
ATOM 3506 N N . GLN A 1 458 ? -19.760 -32.093 18.192 1.00 77.69 458 GLN A N 1
ATOM 3507 C CA . GLN A 1 458 ? -20.876 -31.127 18.229 1.00 77.69 458 GLN A CA 1
ATOM 3508 C C . GLN A 1 458 ? -20.460 -29.659 18.076 1.00 77.69 458 GLN A C 1
ATOM 3510 O O . GLN A 1 458 ? -20.980 -28.783 18.775 1.00 77.69 458 GLN A O 1
ATOM 3515 N N . ASP A 1 459 ? -19.529 -29.395 17.168 1.00 82.50 459 ASP A N 1
ATOM 3516 C CA . ASP A 1 459 ? -19.083 -28.040 16.868 1.00 82.50 459 ASP A CA 1
ATOM 3517 C C . ASP A 1 459 ? -20.145 -27.263 16.061 1.00 82.50 459 ASP A C 1
ATOM 3519 O O . ASP A 1 459 ? -20.938 -27.829 15.300 1.00 82.50 459 ASP A O 1
ATOM 3523 N N . ILE A 1 460 ? -20.183 -25.942 16.266 1.00 83.69 460 ILE A N 1
ATOM 3524 C CA . ILE A 1 460 ? -21.052 -25.013 15.531 1.00 83.69 460 ILE A CA 1
ATOM 3525 C C . ILE A 1 460 ? -20.162 -24.099 14.697 1.00 83.69 460 ILE A C 1
ATOM 3527 O O . ILE A 1 460 ? -19.454 -23.257 15.246 1.00 83.69 460 ILE A O 1
ATOM 3531 N N . PHE A 1 461 ? -20.246 -24.238 13.379 1.00 86.38 461 PHE A N 1
ATOM 3532 C CA . PHE A 1 461 ? -19.524 -23.412 12.420 1.00 86.38 461 PHE A CA 1
ATOM 3533 C C . PHE A 1 461 ? -20.397 -22.232 12.008 1.00 86.38 461 PHE A C 1
ATOM 3535 O O . PHE A 1 461 ? -21.435 -22.409 11.368 1.00 86.38 461 PHE A O 1
ATOM 3542 N N . VAL A 1 462 ? -20.018 -21.026 12.425 1.00 85.19 462 VAL A N 1
ATOM 3543 C CA . VAL A 1 462 ? -20.846 -19.828 12.244 1.00 85.19 462 VAL A CA 1
ATOM 3544 C C . VAL A 1 462 ? -20.471 -19.128 10.942 1.00 85.19 462 VAL A C 1
ATOM 3546 O O . VAL A 1 462 ? -19.426 -18.499 10.861 1.00 85.19 462 VAL A O 1
ATOM 3549 N N . VAL A 1 463 ? -21.344 -19.235 9.939 1.00 83.56 463 VAL A N 1
ATOM 3550 C CA . VAL A 1 463 ? -21.220 -18.576 8.623 1.00 83.56 463 VAL A CA 1
ATOM 3551 C C . VAL A 1 463 ? -22.144 -17.348 8.529 1.00 83.56 463 VAL A C 1
ATOM 3553 O O . VAL A 1 463 ? -21.926 -16.438 7.739 1.00 83.56 463 VAL A O 1
ATOM 3556 N N . GLY A 1 464 ? -23.184 -17.293 9.362 1.00 76.81 464 GLY A N 1
ATOM 3557 C CA . GLY A 1 464 ? -24.073 -16.141 9.512 1.00 76.81 464 GLY A CA 1
ATOM 3558 C C . GLY A 1 464 ? -24.678 -16.071 10.913 1.00 76.81 464 GLY A C 1
ATOM 3559 O O . GLY A 1 464 ? -24.783 -17.089 11.610 1.00 76.81 464 GLY A O 1
ATOM 3560 N N . ASN A 1 465 ? -25.083 -14.875 11.334 1.00 78.62 465 ASN A N 1
ATOM 3561 C CA . ASN A 1 465 ? -25.804 -14.637 12.588 1.00 78.62 465 ASN A CA 1
ATOM 3562 C C . ASN A 1 465 ? -27.269 -14.242 12.302 1.00 78.62 465 ASN A C 1
ATOM 3564 O O . ASN A 1 465 ? -27.724 -14.339 11.168 1.00 78.62 465 ASN A O 1
ATOM 3568 N N . ALA A 1 466 ? -28.046 -13.849 13.316 1.00 74.25 466 ALA A N 1
ATOM 3569 C CA . ALA A 1 466 ? -29.470 -13.524 13.135 1.00 74.25 466 ALA A CA 1
ATOM 3570 C C . ALA A 1 466 ? -29.713 -12.185 12.406 1.00 74.25 466 ALA A C 1
ATOM 3572 O O . ALA A 1 466 ? -30.835 -11.883 11.999 1.00 74.25 466 ALA A O 1
ATOM 3573 N N . GLN A 1 467 ? -28.677 -11.362 12.271 1.00 57.34 467 GLN A N 1
ATOM 3574 C CA . GLN A 1 467 ? -28.713 -10.035 11.677 1.00 57.34 467 GLN A CA 1
ATOM 3575 C C . GLN A 1 467 ? -28.287 -10.092 10.206 1.00 57.34 467 GLN A C 1
ATOM 3577 O O . GLN A 1 467 ? -29.002 -9.556 9.361 1.00 57.34 467 GLN A O 1
ATOM 3582 N N . GLU A 1 468 ? -27.196 -10.800 9.898 1.00 68.12 468 GLU A N 1
ATOM 3583 C CA . GLU A 1 468 ? -26.581 -10.835 8.566 1.00 68.12 468 GLU A CA 1
ATOM 3584 C C . GLU A 1 468 ? -25.711 -12.090 8.310 1.00 68.12 468 GLU A C 1
ATOM 3586 O O . GLU A 1 468 ? -25.317 -12.792 9.256 1.00 68.12 468 GLU A O 1
ATOM 3591 N N . PRO A 1 469 ? -25.431 -12.427 7.035 1.00 76.25 469 PRO A N 1
ATOM 3592 C CA . PRO A 1 469 ? -24.309 -13.294 6.669 1.00 76.25 469 PRO A CA 1
ATOM 3593 C C . PRO A 1 469 ? -22.979 -12.657 7.108 1.00 76.25 469 PRO A C 1
ATOM 3595 O O . PRO A 1 469 ? -22.839 -11.449 7.015 1.00 76.25 469 PRO A O 1
ATOM 3598 N N . LEU A 1 470 ? -22.016 -13.453 7.587 1.00 68.75 470 LEU A N 1
ATOM 3599 C CA . LEU A 1 470 ? -20.702 -12.948 8.039 1.00 68.75 470 LEU A CA 1
ATOM 3600 C C . LEU A 1 470 ? -19.631 -12.944 6.937 1.00 68.75 470 LEU A C 1
ATOM 3602 O O . LEU A 1 470 ? -18.491 -12.587 7.195 1.00 68.75 470 LEU A O 1
ATOM 3606 N N . TYR A 1 471 ? -19.994 -13.432 5.754 1.00 68.75 471 TYR A N 1
ATOM 3607 C CA . TYR A 1 471 ? -19.150 -13.535 4.571 1.00 68.75 471 TYR A CA 1
ATOM 3608 C C . TYR A 1 471 ? -20.051 -13.119 3.407 1.00 68.75 471 TYR A C 1
ATOM 3610 O O . TYR A 1 471 ? -20.956 -13.877 3.037 1.00 68.75 471 TYR A O 1
ATOM 3618 N N . ASP A 1 472 ? -19.932 -11.878 2.945 1.00 57.31 472 ASP A N 1
ATOM 3619 C CA . ASP A 1 472 ? -20.793 -11.295 1.907 1.00 57.31 472 ASP A CA 1
ATOM 3620 C C . ASP A 1 472 ? -20.085 -10.274 0.992 1.00 57.31 472 ASP A C 1
ATOM 3622 O O . ASP A 1 472 ? -20.738 -9.560 0.214 1.00 57.31 472 ASP A O 1
ATOM 3626 N N . THR A 1 473 ? -18.748 -10.274 0.995 1.00 51.28 473 THR A N 1
ATOM 3627 C CA . THR A 1 473 ? -17.901 -9.428 0.147 1.00 51.28 473 THR A CA 1
ATOM 3628 C C . THR A 1 473 ? -17.817 -9.999 -1.271 1.00 51.28 473 THR A C 1
ATOM 3630 O O . THR A 1 473 ? -16.883 -10.685 -1.675 1.00 51.28 473 THR A O 1
ATOM 3633 N N . TYR A 1 474 ? -18.849 -9.682 -2.047 1.00 45.41 474 TYR A N 1
ATOM 3634 C CA . TYR A 1 474 ? -19.097 -10.058 -3.442 1.00 45.41 474 TYR A CA 1
ATOM 3635 C C . TYR A 1 474 ? -17.950 -10.764 -4.230 1.00 45.41 474 TYR A C 1
ATOM 3637 O O . TYR A 1 474 ? -17.040 -10.118 -4.750 1.00 45.41 474 TYR A O 1
ATOM 3645 N N . GLY A 1 475 ? -18.047 -12.079 -4.455 1.00 48.28 475 GLY A N 1
ATOM 3646 C CA . GLY A 1 475 ? -17.272 -12.898 -5.386 1.00 48.28 475 GLY A CA 1
ATOM 3647 C C . GLY A 1 475 ? -16.804 -14.243 -4.804 1.00 48.28 475 GLY A C 1
ATOM 3648 O O . GLY A 1 475 ? -17.574 -15.185 -4.632 1.00 48.28 475 GLY A O 1
ATOM 3649 N N . LYS A 1 476 ? -15.481 -14.402 -4.684 1.00 50.00 476 LYS A N 1
ATOM 3650 C CA . LYS A 1 476 ? -14.814 -15.513 -3.969 1.00 50.00 476 LYS A CA 1
ATOM 3651 C C . LYS A 1 476 ? -13.814 -14.959 -2.947 1.00 50.00 476 LYS A C 1
ATOM 3653 O O . LYS A 1 476 ? -12.780 -15.583 -2.708 1.00 50.00 476 LYS A O 1
ATOM 3658 N N . HIS A 1 477 ? -14.048 -13.734 -2.493 1.00 47.00 477 HIS A N 1
ATOM 3659 C CA . HIS A 1 477 ? -13.036 -12.921 -1.828 1.00 47.00 477 HIS A CA 1
ATOM 3660 C C . HIS A 1 477 ? -13.051 -13.122 -0.303 1.00 47.00 477 HIS A C 1
ATOM 3662 O O . HIS A 1 477 ? -11.991 -13.028 0.310 1.00 47.00 477 HIS A O 1
ATOM 3668 N N . ASP A 1 478 ? -14.182 -13.545 0.274 1.00 62.00 478 ASP A N 1
ATOM 3669 C CA . ASP A 1 478 ? -14.339 -13.940 1.676 1.00 62.00 478 ASP A CA 1
ATOM 3670 C C . ASP A 1 478 ? -15.192 -15.217 1.819 1.00 62.00 478 ASP A C 1
ATOM 3672 O O . ASP A 1 478 ? -16.299 -15.327 1.313 1.00 62.00 478 ASP A O 1
ATOM 3676 N N . TYR A 1 479 ? -14.677 -16.243 2.502 1.00 72.38 479 TYR A N 1
ATOM 3677 C CA . TYR A 1 479 ? -15.461 -17.442 2.825 1.00 72.38 479 TYR A CA 1
ATOM 3678 C C . TYR A 1 479 ? -14.885 -18.176 4.039 1.00 72.38 479 TYR A C 1
ATOM 3680 O O . TYR A 1 479 ? -13.683 -18.123 4.311 1.00 72.38 479 TYR A O 1
ATOM 3688 N N . LEU A 1 480 ? -15.732 -18.916 4.759 1.00 82.31 480 LEU A N 1
ATOM 3689 C CA . LEU A 1 480 ? -15.282 -19.806 5.834 1.00 82.31 480 LEU A CA 1
ATOM 3690 C C . LEU A 1 480 ? -14.794 -21.152 5.274 1.00 82.31 480 LEU A C 1
ATOM 3692 O O . LEU A 1 480 ? -15.565 -21.854 4.617 1.00 82.31 480 LEU A O 1
ATOM 3696 N N . GLU A 1 481 ? -13.567 -21.577 5.584 1.00 86.75 481 GLU A N 1
ATOM 3697 C CA . GLU A 1 481 ? -13.132 -22.966 5.378 1.00 86.75 481 GLU A CA 1
ATOM 3698 C C . GLU A 1 481 ? -13.425 -23.812 6.616 1.00 86.75 481 GLU A C 1
ATOM 3700 O O . GLU A 1 481 ? -12.884 -23.597 7.699 1.00 86.75 481 GLU A O 1
ATOM 3705 N N . ILE A 1 482 ? -14.284 -24.814 6.446 1.00 89.00 482 ILE A N 1
ATOM 3706 C CA . ILE A 1 482 ? -14.683 -25.733 7.507 1.00 89.00 482 ILE A CA 1
ATOM 3707 C C . ILE A 1 482 ? -13.902 -27.039 7.345 1.00 89.00 482 ILE A C 1
ATOM 3709 O O . ILE A 1 482 ? -14.138 -27.814 6.410 1.00 89.00 482 ILE A O 1
ATOM 3713 N N . LEU A 1 483 ? -12.997 -27.300 8.287 1.00 86.25 483 LEU A N 1
ATOM 3714 C CA . LEU A 1 483 ? -12.141 -28.485 8.332 1.00 86.25 483 LEU A CA 1
ATOM 3715 C C . LEU A 1 483 ? -12.652 -29.492 9.369 1.00 86.25 483 LEU A C 1
ATOM 3717 O O . LEU A 1 483 ? -12.921 -29.149 10.519 1.00 86.25 483 LEU A O 1
ATOM 3721 N N . GLY A 1 484 ? -12.725 -30.768 8.982 1.00 86.62 484 GLY A N 1
ATOM 3722 C CA . GLY A 1 484 ? -13.069 -31.858 9.902 1.00 86.62 484 GLY A CA 1
ATOM 3723 C C . GLY A 1 484 ? -14.554 -31.976 10.261 1.00 86.62 484 GLY A C 1
ATOM 3724 O O . GLY A 1 484 ? -14.862 -32.634 11.247 1.00 86.62 484 GLY A O 1
ATOM 3725 N N . PHE A 1 485 ? -15.451 -31.382 9.467 1.00 91.75 485 PHE A N 1
ATOM 3726 C CA . PHE A 1 485 ? -16.901 -31.413 9.688 1.00 91.75 485 PHE A CA 1
ATOM 3727 C C . PHE A 1 485 ? -17.470 -32.842 9.749 1.00 91.75 485 PHE A C 1
ATOM 3729 O O . PHE A 1 485 ? -17.445 -33.566 8.743 1.00 91.75 485 PHE A O 1
ATOM 3736 N N . ASP A 1 486 ? -18.040 -33.235 10.892 1.00 90.00 486 ASP A N 1
ATOM 3737 C CA . ASP A 1 486 ? -18.791 -34.481 11.047 1.00 90.00 486 ASP A CA 1
ATOM 3738 C C . ASP A 1 486 ? -20.292 -34.236 10.861 1.00 90.00 486 ASP A C 1
ATOM 3740 O O . ASP A 1 486 ? -21.010 -33.761 11.739 1.00 90.00 486 ASP A O 1
ATOM 3744 N N . GLN A 1 487 ? -20.795 -34.683 9.714 1.00 89.06 487 GLN A N 1
ATOM 3745 C CA . GLN A 1 487 ? -22.203 -34.645 9.322 1.00 89.06 487 GLN A CA 1
ATOM 3746 C C . GLN A 1 487 ? -23.208 -35.241 10.331 1.00 89.06 487 GLN A C 1
ATOM 3748 O O . GLN A 1 487 ? -24.416 -35.036 10.169 1.00 89.06 487 GLN A O 1
ATOM 3753 N N . SER A 1 488 ? -22.765 -36.039 11.304 1.00 86.56 488 SER A N 1
ATOM 3754 C CA . SER A 1 488 ? -23.623 -36.656 12.320 1.00 86.56 488 SER A CA 1
ATOM 3755 C C . SER A 1 488 ? -23.663 -35.907 13.652 1.00 86.56 488 SER A C 1
ATOM 3757 O O . SER A 1 488 ? -24.586 -36.151 14.438 1.00 86.56 488 SER A O 1
ATOM 3759 N N . GLU A 1 489 ? -22.718 -34.997 13.891 1.00 85.25 489 GLU A N 1
ATOM 3760 C CA . GLU A 1 489 ? -22.542 -34.323 15.181 1.00 85.25 489 GLU A CA 1
ATOM 3761 C C . GLU A 1 489 ? -22.555 -32.797 15.058 1.00 85.25 489 GLU A C 1
ATOM 3763 O O . GLU A 1 489 ? -23.168 -32.142 15.906 1.00 85.25 489 GLU A O 1
ATOM 3768 N N . ASP A 1 490 ? -21.956 -32.253 14.001 1.00 91.81 490 ASP A N 1
ATOM 3769 C CA . ASP A 1 490 ? -21.694 -30.825 13.846 1.00 91.81 490 ASP A CA 1
ATOM 3770 C C . ASP A 1 490 ? -22.788 -30.105 13.056 1.00 91.81 490 ASP A C 1
ATOM 3772 O O . ASP A 1 490 ? -23.564 -30.706 12.299 1.00 91.81 490 ASP A O 1
ATOM 3776 N N . VAL A 1 491 ? -22.847 -28.783 13.229 1.00 92.62 491 VAL A N 1
ATOM 3777 C CA . VAL A 1 491 ? -23.805 -27.926 12.527 1.00 92.62 491 VAL A CA 1
ATOM 3778 C C . VAL A 1 491 ? -23.157 -26.666 11.961 1.00 92.62 491 VAL A C 1
ATOM 3780 O O . VAL A 1 491 ? -22.201 -26.129 12.510 1.00 92.62 491 VAL A O 1
ATOM 3783 N N . ILE A 1 492 ? -23.721 -26.173 10.865 1.00 94.00 492 ILE A N 1
ATOM 3784 C CA . ILE A 1 492 ? -23.361 -24.937 10.178 1.00 94.00 492 ILE A CA 1
ATOM 3785 C C . ILE A 1 492 ? -24.501 -23.947 10.398 1.00 94.00 492 ILE A C 1
ATOM 3787 O O . ILE A 1 492 ? -25.653 -24.225 10.048 1.00 94.00 492 ILE A O 1
ATOM 3791 N N . GLN A 1 493 ? -24.191 -22.802 10.996 1.00 94.00 493 GLN A N 1
ATOM 3792 C CA . GLN A 1 493 ? -25.150 -21.735 11.245 1.00 94.00 493 GLN A CA 1
ATOM 3793 C C . GLN A 1 493 ? -25.122 -20.711 10.106 1.00 94.00 493 GLN A C 1
ATOM 3795 O O . GLN A 1 493 ? -24.065 -20.174 9.785 1.00 94.00 493 GLN A O 1
ATOM 3800 N N . LEU A 1 494 ? -26.286 -20.417 9.529 1.00 90.88 494 LEU A N 1
ATOM 3801 C CA . LEU A 1 494 ? -26.473 -19.470 8.427 1.00 90.88 494 LEU A CA 1
ATOM 3802 C C . LEU A 1 494 ? -27.536 -18.424 8.784 1.00 90.88 494 LEU A C 1
ATOM 3804 O O . LEU A 1 494 ? -28.497 -18.724 9.489 1.00 90.88 494 LEU A O 1
ATOM 3808 N N . ASN A 1 495 ? -27.402 -17.215 8.243 1.00 91.06 495 ASN A N 1
ATOM 3809 C CA . ASN A 1 495 ? -28.393 -16.151 8.410 1.00 91.06 495 ASN A CA 1
ATOM 3810 C C . ASN A 1 495 ? -29.651 -16.405 7.563 1.00 91.06 495 ASN A C 1
ATOM 3812 O O . ASN A 1 495 ? -29.549 -16.734 6.379 1.00 91.06 495 ASN A O 1
ATOM 3816 N N . GLY A 1 496 ? -30.844 -16.186 8.116 1.00 91.31 496 GLY A N 1
ATOM 3817 C CA . GLY A 1 496 ? -32.079 -16.111 7.333 1.00 91.31 496 GLY A CA 1
ATOM 3818 C C . GLY A 1 496 ? -32.762 -17.462 7.110 1.00 91.31 496 GLY A C 1
ATOM 3819 O O . GLY A 1 496 ? -33.217 -18.094 8.056 1.00 91.31 496 GLY A O 1
ATOM 3820 N N . ILE A 1 497 ? -32.958 -17.884 5.853 1.00 93.06 497 ILE A N 1
ATOM 3821 C CA . ILE A 1 497 ? -33.671 -19.135 5.521 1.00 93.06 497 ILE A CA 1
ATOM 3822 C C . ILE A 1 497 ? -32.950 -19.935 4.436 1.00 93.06 497 ILE A C 1
ATOM 3824 O O . ILE A 1 497 ? -32.265 -19.364 3.595 1.00 93.06 497 ILE A O 1
ATOM 3828 N N . ALA A 1 498 ? -33.182 -21.251 4.389 1.00 93.44 498 ALA A N 1
ATOM 3829 C CA . ALA A 1 498 ? -32.575 -22.156 3.405 1.00 93.44 498 ALA A CA 1
ATOM 3830 C C . ALA A 1 498 ? -32.750 -21.706 1.942 1.00 93.44 498 ALA A C 1
ATOM 3832 O O . ALA A 1 498 ? -31.851 -21.899 1.127 1.00 93.44 498 ALA A O 1
ATOM 3833 N N . ASP A 1 499 ? -33.875 -21.064 1.605 1.00 92.81 499 ASP A N 1
ATOM 3834 C CA . ASP A 1 499 ? -34.134 -20.560 0.250 1.00 92.81 499 ASP A CA 1
ATOM 3835 C C . ASP A 1 499 ? -33.153 -19.461 -0.184 1.00 92.81 499 ASP A C 1
ATOM 3837 O O . ASP A 1 499 ? -32.941 -19.294 -1.390 1.00 92.81 499 ASP A O 1
ATOM 3841 N N . ASN A 1 500 ? -32.513 -18.770 0.765 1.00 90.94 500 ASN A N 1
ATOM 3842 C CA . ASN A 1 500 ? -31.478 -17.779 0.485 1.00 90.94 500 ASN A CA 1
ATOM 3843 C C . ASN A 1 500 ? -30.175 -18.425 0.013 1.00 90.94 500 ASN A C 1
ATOM 3845 O O . ASN A 1 500 ? -29.342 -17.711 -0.516 1.00 90.94 500 ASN A O 1
ATOM 3849 N N . TYR A 1 501 ? -29.998 -19.743 0.146 1.00 94.25 501 TYR A N 1
ATOM 3850 C CA . TYR A 1 501 ? -28.732 -20.402 -0.168 1.00 94.25 501 TYR A CA 1
ATOM 3851 C C . TYR A 1 501 ? -28.864 -21.454 -1.270 1.00 94.25 501 TYR A C 1
ATOM 3853 O O . TYR A 1 501 ? -29.949 -21.969 -1.580 1.00 94.25 501 TYR A O 1
ATOM 3861 N N . SER A 1 502 ? -27.740 -21.772 -1.898 1.00 93.12 502 SER A N 1
ATOM 3862 C CA . SER A 1 502 ? -27.561 -22.908 -2.794 1.00 93.12 502 SER A CA 1
ATOM 3863 C C . SER A 1 502 ? -26.306 -23.695 -2.393 1.00 93.12 502 SER A C 1
ATOM 3865 O O . SER A 1 502 ? -25.386 -23.163 -1.778 1.00 93.12 502 SER A O 1
ATOM 3867 N N . LEU A 1 503 ? -26.290 -24.997 -2.691 1.00 94.88 503 LEU A N 1
ATOM 3868 C CA . LEU A 1 503 ? -25.103 -25.841 -2.535 1.00 94.88 503 LEU A CA 1
ATOM 3869 C C . LEU A 1 503 ? -24.552 -26.174 -3.917 1.00 94.88 503 LEU A C 1
ATOM 3871 O O . LEU A 1 503 ? -25.307 -26.557 -4.818 1.00 94.88 503 LEU A O 1
ATOM 3875 N N . GLY A 1 504 ? -23.238 -26.061 -4.073 1.00 89.81 504 GLY A N 1
ATOM 3876 C CA . GLY A 1 504 ? -22.534 -26.350 -5.320 1.00 89.81 504 GLY A CA 1
ATOM 3877 C C . GLY A 1 504 ? -21.184 -27.004 -5.063 1.00 89.81 504 GLY A C 1
ATOM 3878 O O . GLY A 1 504 ? -20.708 -27.029 -3.930 1.00 89.81 504 GLY A O 1
ATOM 3879 N N . ALA A 1 505 ? -20.565 -27.566 -6.101 1.00 87.50 505 ALA A N 1
ATOM 3880 C CA . ALA A 1 505 ? -19.176 -28.004 -5.979 1.00 87.50 505 ALA A CA 1
ATOM 3881 C C . ALA A 1 505 ? -18.306 -26.806 -5.573 1.00 87.50 505 ALA A C 1
ATOM 3883 O O . ALA A 1 505 ? -18.521 -25.701 -6.083 1.00 87.50 505 ALA A O 1
ATOM 3884 N N . SER A 1 506 ? -17.342 -27.025 -4.678 1.00 83.00 506 SER A N 1
ATOM 3885 C CA . SER A 1 506 ? -16.344 -25.997 -4.393 1.00 83.00 506 SER A CA 1
ATOM 3886 C C . SER A 1 506 ? -15.636 -25.581 -5.692 1.00 83.00 506 SER A C 1
ATOM 3888 O O . SER A 1 506 ? -15.364 -26.431 -6.551 1.00 83.00 506 SER A O 1
ATOM 3890 N N . PRO A 1 507 ? -15.314 -24.287 -5.866 1.00 71.19 507 PRO A N 1
ATOM 3891 C CA . PRO A 1 507 ? -14.563 -23.831 -7.029 1.00 71.19 507 PRO A CA 1
ATOM 3892 C C . PRO A 1 507 ? -13.112 -24.331 -7.080 1.00 71.19 507 PRO A C 1
ATOM 3894 O O . PRO A 1 507 ? -12.465 -24.144 -8.111 1.00 71.19 507 PRO A O 1
ATOM 3897 N N . PHE A 1 508 ? -12.607 -24.922 -5.990 1.00 75.31 508 PHE A N 1
ATOM 3898 C CA . PHE A 1 508 ? -11.199 -25.291 -5.822 1.00 75.31 508 PHE A CA 1
ATOM 3899 C C . PHE A 1 508 ? -10.966 -26.811 -5.782 1.00 75.31 508 PHE A C 1
ATOM 3901 O O . PHE A 1 508 ? -9.977 -27.278 -6.344 1.00 75.31 508 PHE A O 1
ATOM 3908 N N . ASP A 1 509 ? -11.883 -27.598 -5.204 1.00 80.31 509 ASP A N 1
ATOM 3909 C CA . ASP A 1 509 ? -11.813 -29.069 -5.200 1.00 80.31 509 ASP A CA 1
ATOM 3910 C C . ASP A 1 509 ? -13.207 -29.701 -5.337 1.00 80.31 509 ASP A C 1
ATOM 3912 O O . ASP A 1 509 ? -14.149 -29.372 -4.626 1.00 80.31 509 ASP A O 1
ATOM 3916 N N . SER A 1 510 ? -13.342 -30.675 -6.235 1.00 80.94 510 SER A N 1
ATOM 3917 C CA . SER A 1 510 ? -14.584 -31.433 -6.434 1.00 80.94 510 SER A CA 1
ATOM 3918 C C . SER A 1 510 ? -15.009 -32.323 -5.252 1.00 80.94 510 SER A C 1
ATOM 3920 O O . SER A 1 510 ? -16.137 -32.826 -5.247 1.00 80.94 510 SER A O 1
ATOM 3922 N N . ASN A 1 511 ? -14.115 -32.575 -4.294 1.00 87.38 511 ASN A N 1
ATOM 3923 C CA . ASN A 1 511 ? -14.415 -33.315 -3.066 1.00 87.38 511 ASN A CA 1
ATOM 3924 C C . ASN A 1 511 ? -14.989 -32.427 -1.955 1.00 87.38 511 ASN A C 1
ATOM 3926 O O . ASN A 1 511 ? -15.494 -32.976 -0.979 1.00 87.38 511 ASN A O 1
ATOM 3930 N N . ASP A 1 512 ? -14.967 -31.106 -2.138 1.00 91.81 512 ASP A N 1
ATOM 3931 C CA . ASP A 1 512 ? -15.484 -30.129 -1.186 1.00 91.81 512 ASP A CA 1
ATOM 3932 C C . ASP A 1 512 ? -16.829 -29.549 -1.657 1.00 91.81 512 ASP A C 1
ATOM 3934 O O . ASP A 1 512 ? -17.135 -29.472 -2.857 1.00 91.81 512 ASP A O 1
ATOM 3938 N N . GLN A 1 513 ? -17.631 -29.078 -0.705 1.00 94.69 513 GLN A N 1
ATOM 3939 C CA . GLN A 1 513 ? -18.947 -28.500 -0.950 1.00 94.69 513 GLN A CA 1
ATOM 3940 C C . GLN A 1 513 ? -18.875 -27.000 -0.691 1.00 94.69 513 GLN A C 1
ATOM 3942 O O . GLN A 1 513 ? -18.604 -26.579 0.430 1.00 94.69 513 GLN A O 1
ATOM 3947 N N . GLY A 1 514 ? -19.167 -26.199 -1.713 1.00 92.81 514 GLY A N 1
ATOM 3948 C CA . GLY A 1 514 ? -19.410 -24.770 -1.555 1.00 92.81 514 GLY A CA 1
ATOM 3949 C C . GLY A 1 514 ? -20.846 -24.500 -1.102 1.00 92.81 514 GLY A C 1
ATOM 3950 O O . GLY A 1 514 ? -21.794 -25.119 -1.610 1.00 92.81 514 GLY A O 1
ATOM 3951 N N . ILE A 1 515 ? -20.993 -23.568 -0.166 1.00 94.31 515 ILE A N 1
ATOM 3952 C CA . ILE A 1 515 ? -22.263 -22.981 0.266 1.00 94.31 515 ILE A CA 1
ATOM 3953 C C . ILE A 1 515 ? -22.316 -21.574 -0.310 1.00 94.31 515 ILE A C 1
ATOM 3955 O O . ILE A 1 515 ? -21.391 -20.794 -0.095 1.00 94.31 515 ILE A O 1
ATOM 3959 N N . PHE A 1 516 ? -23.393 -21.259 -1.027 1.00 87.44 516 PHE A N 1
ATOM 3960 C CA . PHE A 1 516 ? -23.527 -19.982 -1.708 1.00 87.44 516 PHE A CA 1
ATOM 3961 C C . PHE A 1 516 ? -24.775 -19.220 -1.268 1.00 87.44 516 PHE A C 1
ATOM 3963 O O . PHE A 1 516 ? -25.853 -19.811 -1.193 1.00 87.44 516 PHE A O 1
ATOM 3970 N N . LEU A 1 517 ? -24.653 -17.921 -1.008 1.00 85.50 517 LEU A N 1
ATOM 3971 C CA . LEU A 1 517 ? -25.761 -17.010 -0.737 1.00 85.50 517 LEU A CA 1
ATOM 3972 C C . LEU A 1 517 ? -26.301 -16.445 -2.059 1.00 85.50 517 LEU A C 1
ATOM 3974 O O . LEU A 1 517 ? -25.584 -15.864 -2.866 1.00 85.50 517 LEU A O 1
ATOM 3978 N N . LYS A 1 518 ? -27.599 -16.605 -2.303 1.00 80.88 518 LYS A N 1
ATOM 3979 C CA . LYS A 1 518 ? -28.266 -16.104 -3.506 1.00 80.88 518 LYS A CA 1
ATOM 3980 C C . LYS A 1 518 ? -28.459 -14.604 -3.411 1.00 80.88 518 LYS A C 1
ATOM 3982 O O . LYS A 1 518 ? -29.181 -14.125 -2.535 1.00 80.88 518 LYS A O 1
ATOM 3987 N N . VAL A 1 519 ? -27.951 -13.885 -4.405 1.00 63.66 519 VAL A N 1
ATOM 3988 C CA . VAL A 1 519 ? -28.126 -12.436 -4.498 1.00 63.66 519 VAL A CA 1
ATOM 3989 C C . VAL A 1 519 ? -28.981 -12.078 -5.712 1.00 63.66 519 VAL A C 1
ATOM 3991 O O . VAL A 1 519 ? -28.716 -12.461 -6.853 1.00 63.66 519 VAL A O 1
ATOM 3994 N N . ALA A 1 520 ? -30.085 -11.369 -5.475 1.00 51.78 520 ALA A N 1
ATOM 3995 C CA . ALA A 1 520 ? -31.087 -11.119 -6.505 1.00 51.78 520 ALA A CA 1
ATOM 3996 C C . ALA A 1 520 ? -30.530 -10.264 -7.660 1.00 51.78 520 ALA A C 1
ATOM 3998 O O . ALA A 1 520 ? -30.189 -9.099 -7.479 1.00 51.78 520 ALA A O 1
ATOM 3999 N N . GLY A 1 521 ? -30.522 -10.825 -8.874 1.00 39.72 521 GLY A N 1
ATOM 4000 C CA . GLY A 1 521 ? -30.049 -10.133 -10.081 1.00 39.72 521 GLY A CA 1
ATOM 4001 C C . GLY A 1 521 ? -28.533 -10.183 -10.293 1.00 39.72 521 GLY A C 1
ATOM 4002 O O . GLY A 1 521 ? -28.039 -9.513 -11.198 1.00 39.72 521 GLY A O 1
ATOM 4003 N N . MET A 1 522 ? -27.828 -10.986 -9.494 1.00 46.44 522 MET A N 1
ATOM 4004 C CA . MET A 1 522 ? -26.371 -11.093 -9.417 1.00 46.44 522 MET A CA 1
ATOM 4005 C C . MET A 1 522 ? -25.929 -12.574 -9.417 1.00 46.44 522 MET A C 1
ATOM 4007 O O . MET A 1 522 ? -26.787 -13.457 -9.494 1.00 46.44 522 MET A O 1
ATOM 4011 N N . GLN A 1 523 ? -24.618 -12.863 -9.461 1.00 50.41 523 GLN A N 1
ATOM 4012 C CA . GLN A 1 523 ? -24.142 -14.245 -9.249 1.00 50.41 523 GLN A CA 1
ATOM 4013 C C . GLN A 1 523 ? -24.287 -14.609 -7.762 1.00 50.41 523 GLN A C 1
ATOM 4015 O O . GLN A 1 523 ? -24.277 -13.717 -6.920 1.00 50.41 523 GLN A O 1
ATOM 4020 N N . ASP A 1 524 ? -24.479 -15.898 -7.461 1.00 72.31 524 ASP A N 1
ATOM 4021 C CA . ASP A 1 524 ? -24.533 -16.379 -6.075 1.00 72.31 524 ASP A CA 1
ATOM 4022 C C . ASP A 1 524 ? -23.143 -16.231 -5.424 1.00 72.31 524 ASP A C 1
ATOM 4024 O O . ASP A 1 524 ? -22.133 -16.565 -6.048 1.00 72.31 524 ASP A O 1
ATOM 4028 N N . GLU A 1 525 ? -23.121 -15.763 -4.179 1.00 76.00 525 GLU A N 1
ATOM 4029 C CA . GLU A 1 525 ? -21.930 -15.438 -3.388 1.00 76.00 525 GLU A CA 1
ATOM 4030 C C . GLU A 1 525 ? -21.376 -16.660 -2.664 1.00 76.00 525 GLU A C 1
ATOM 4032 O O . GLU A 1 525 ? -22.167 -17.381 -2.067 1.00 76.00 525 GLU A O 1
ATOM 4037 N N . LEU A 1 526 ? -20.065 -16.920 -2.668 1.00 81.19 526 LEU A N 1
ATOM 4038 C CA . LEU A 1 526 ? -19.497 -18.063 -1.936 1.00 81.19 526 LEU A CA 1
ATOM 4039 C C . LEU A 1 526 ? -19.252 -17.683 -0.473 1.00 81.19 526 LEU A C 1
ATOM 4041 O O . LEU A 1 526 ? -18.326 -16.947 -0.201 1.00 81.19 526 LEU A O 1
ATOM 4045 N N . VAL A 1 527 ? -19.990 -18.273 0.469 1.00 82.81 527 VAL A N 1
ATOM 4046 C CA . VAL A 1 527 ? -19.894 -17.890 1.895 1.00 82.81 527 VAL A CA 1
ATOM 4047 C C . VAL A 1 527 ? -19.145 -18.909 2.761 1.00 82.81 527 VAL A C 1
ATOM 4049 O O . VAL A 1 527 ? -18.655 -18.586 3.841 1.00 82.81 527 VAL A O 1
ATOM 4052 N N . ALA A 1 528 ? -19.045 -20.165 2.312 1.00 90.00 528 ALA A N 1
ATOM 4053 C CA . ALA A 1 528 ? -18.278 -21.201 3.006 1.00 90.00 528 ALA A CA 1
ATOM 4054 C C . ALA A 1 528 ? -17.900 -22.379 2.095 1.00 90.00 528 ALA A C 1
ATOM 4056 O O . ALA A 1 528 ? -18.607 -22.703 1.134 1.00 90.00 528 ALA A O 1
ATOM 4057 N N . ILE A 1 529 ? -16.822 -23.077 2.454 1.00 92.06 529 ILE A N 1
ATOM 4058 C CA . ILE A 1 529 ? -16.391 -24.348 1.868 1.00 92.06 529 ILE A CA 1
ATOM 4059 C C . ILE A 1 529 ? -16.265 -25.392 2.971 1.00 92.06 529 ILE A C 1
ATOM 4061 O O . ILE A 1 529 ? -15.483 -25.240 3.906 1.00 92.06 529 ILE A O 1
ATOM 4065 N N . VAL A 1 530 ? -16.985 -26.500 2.820 1.00 93.75 530 VAL A N 1
ATOM 4066 C CA . VAL A 1 530 ? -16.863 -27.656 3.712 1.00 93.75 530 VAL A CA 1
ATOM 4067 C C . VAL A 1 530 ? -15.916 -28.667 3.089 1.00 93.75 530 VAL A C 1
ATOM 4069 O O . VAL A 1 530 ? -16.228 -29.263 2.053 1.00 93.75 530 VAL A O 1
ATOM 4072 N N . LYS A 1 531 ? -14.754 -28.848 3.718 1.00 92.12 531 LYS A N 1
ATOM 4073 C CA . LYS A 1 531 ? -13.682 -29.708 3.214 1.00 92.12 531 LYS A CA 1
ATOM 4074 C C . LYS A 1 531 ? -14.047 -31.186 3.359 1.00 92.12 531 LYS A C 1
ATOM 4076 O O . LYS A 1 531 ? -14.709 -31.575 4.325 1.00 92.12 531 LYS A O 1
ATOM 4081 N N . ASP A 1 532 ? -13.638 -32.002 2.388 1.00 91.00 532 ASP A N 1
ATOM 4082 C CA . ASP A 1 532 ? -13.864 -33.459 2.334 1.00 91.00 532 ASP A CA 1
ATOM 4083 C C . ASP A 1 532 ? -15.348 -33.887 2.414 1.00 91.00 532 ASP A C 1
ATOM 4085 O O . ASP A 1 532 ? -15.683 -35.019 2.781 1.00 91.00 532 ASP A O 1
ATOM 4089 N N . ASN A 1 533 ? -16.259 -32.986 2.052 1.00 89.19 533 ASN A N 1
ATOM 4090 C CA . ASN A 1 533 ? -17.700 -33.200 2.036 1.00 89.19 533 ASN A CA 1
ATOM 4091 C C . ASN A 1 533 ? -18.262 -32.725 0.695 1.00 89.19 533 ASN A C 1
ATOM 4093 O O . ASN A 1 533 ? -17.975 -31.614 0.290 1.00 89.19 533 ASN A O 1
ATOM 4097 N N . ASN A 1 534 ? -19.107 -33.510 0.017 1.00 90.81 534 ASN A N 1
ATOM 4098 C CA . ASN A 1 534 ? -19.695 -33.119 -1.282 1.00 90.81 534 ASN A CA 1
ATOM 4099 C C . ASN A 1 534 ? -21.145 -33.594 -1.490 1.00 90.81 534 ASN A C 1
ATOM 4101 O O . ASN A 1 534 ? -21.611 -33.777 -2.619 1.00 90.81 534 ASN A O 1
ATOM 4105 N N . ASN A 1 535 ? -21.851 -33.856 -0.391 1.00 91.19 535 ASN A N 1
ATOM 4106 C CA . ASN A 1 535 ? -23.203 -34.411 -0.386 1.00 91.19 535 ASN A CA 1
ATOM 4107 C C . ASN A 1 535 ? -24.103 -33.805 0.705 1.00 91.19 535 ASN A C 1
ATOM 4109 O O . ASN A 1 535 ? -25.025 -34.479 1.171 1.00 91.19 535 ASN A O 1
ATOM 4113 N N . LEU A 1 536 ? -23.828 -32.564 1.116 1.00 94.06 536 LEU A N 1
ATOM 4114 C CA . LEU A 1 536 ? -24.637 -31.854 2.108 1.00 94.06 536 LEU A CA 1
ATOM 4115 C C . LEU A 1 536 ? -26.038 -31.536 1.554 1.00 94.06 536 LEU A C 1
ATOM 4117 O O . LEU A 1 536 ? -26.243 -31.429 0.343 1.00 94.06 536 LEU A O 1
ATOM 4121 N N . ASP A 1 537 ? -27.009 -31.374 2.452 1.00 93.50 537 ASP A N 1
ATOM 4122 C CA . ASP A 1 537 ? -28.394 -31.013 2.124 1.00 93.50 537 ASP A CA 1
ATOM 4123 C C . ASP A 1 537 ? -28.856 -29.897 3.064 1.00 93.50 537 ASP A C 1
ATOM 4125 O O . ASP A 1 537 ? -28.908 -30.109 4.272 1.00 93.50 537 ASP A O 1
ATOM 4129 N N . LEU A 1 538 ? -29.236 -28.733 2.518 1.00 93.94 538 LEU A N 1
ATOM 4130 C CA . LEU A 1 538 ? -29.726 -27.577 3.293 1.00 93.94 538 LEU A CA 1
ATOM 4131 C C . LEU A 1 538 ? -30.966 -27.895 4.145 1.00 93.94 538 LEU A C 1
ATOM 4133 O O . LEU A 1 538 ? -31.305 -27.129 5.041 1.00 93.94 538 LEU A O 1
ATOM 4137 N N . ASN A 1 539 ? -31.661 -29.004 3.871 1.00 91.94 539 ASN A N 1
ATOM 4138 C CA . ASN A 1 539 ? -32.819 -29.458 4.645 1.00 91.94 539 ASN A CA 1
ATOM 4139 C C . ASN A 1 539 ? -32.458 -30.448 5.766 1.00 91.94 539 ASN A C 1
ATOM 4141 O O . ASN A 1 539 ? -33.355 -30.942 6.458 1.00 91.94 539 ASN A O 1
ATOM 4145 N N . SER A 1 540 ? -31.181 -30.805 5.911 1.00 91.56 540 SER A N 1
ATOM 4146 C CA . SER A 1 540 ? -30.714 -31.690 6.974 1.00 91.56 540 SER A CA 1
ATOM 4147 C C . SER A 1 540 ? -30.626 -30.944 8.311 1.00 91.56 540 SER A C 1
ATOM 4149 O O . SER A 1 540 ? -30.719 -29.722 8.390 1.00 91.56 540 SER A O 1
ATOM 4151 N N . ASN A 1 541 ? -30.429 -31.692 9.395 1.00 88.62 541 ASN A N 1
ATOM 4152 C CA . ASN A 1 541 ? -30.189 -31.131 10.725 1.00 88.62 541 ASN A CA 1
ATOM 4153 C C . ASN A 1 541 ? -28.772 -30.559 10.907 1.00 88.62 541 ASN A C 1
ATOM 4155 O O . ASN A 1 541 ? -28.469 -30.091 11.998 1.00 88.62 541 ASN A O 1
ATOM 4159 N N . GLN A 1 542 ? -27.926 -30.629 9.876 1.00 92.88 542 GLN A N 1
ATOM 4160 C CA . GLN A 1 542 ? -26.581 -30.050 9.863 1.00 92.88 542 GLN A CA 1
ATOM 4161 C C . GLN A 1 542 ? -26.624 -28.540 9.647 1.00 92.88 542 GLN A C 1
ATOM 4163 O O . GLN A 1 542 ? -25.636 -27.876 9.908 1.00 92.88 542 GLN A O 1
ATOM 4168 N N . PHE A 1 543 ? -27.738 -27.989 9.161 1.00 94.50 543 PHE A N 1
ATOM 4169 C CA . PHE A 1 543 ? -27.886 -26.554 8.956 1.00 94.50 543 PHE A CA 1
ATOM 4170 C C . PHE A 1 543 ? -28.852 -25.972 9.977 1.00 94.50 543 PHE A C 1
ATOM 4172 O O . PHE A 1 543 ? -29.978 -26.449 10.147 1.00 94.50 543 PHE A O 1
ATOM 4179 N N . VAL A 1 544 ? -28.406 -24.915 10.642 1.00 93.69 544 VAL A N 1
ATOM 4180 C CA . VAL A 1 544 ? -29.226 -24.111 11.540 1.00 93.69 544 VAL A CA 1
ATOM 4181 C C . VAL A 1 544 ? -29.342 -22.727 10.926 1.00 93.69 544 VAL A C 1
ATOM 4183 O O . VAL A 1 544 ? -28.341 -22.077 10.654 1.00 93.69 544 VAL A O 1
ATOM 4186 N N . PHE A 1 545 ? -30.571 -22.283 10.698 1.00 92.50 545 PHE A N 1
ATOM 4187 C CA . PHE A 1 545 ? -30.846 -20.951 10.176 1.00 92.50 545 PHE A CA 1
ATOM 4188 C C . PHE A 1 545 ? -31.340 -20.068 11.316 1.00 92.50 545 PHE A C 1
ATOM 4190 O O . PHE A 1 545 ? -32.256 -20.479 12.041 1.00 92.50 545 PHE A O 1
ATOM 4197 N N . VAL A 1 546 ? -30.705 -18.912 11.494 1.00 83.38 546 VAL A N 1
ATOM 4198 C CA . VAL A 1 546 ? -30.949 -17.984 12.610 1.00 83.38 546 VAL A CA 1
ATOM 4199 C C . VAL A 1 546 ? -31.461 -16.633 12.153 1.00 83.38 546 VAL A C 1
ATOM 4201 O O . VAL A 1 546 ? -31.132 -16.214 11.018 1.00 83.38 546 VAL A O 1
#

Nearest PDB structures (foldseek):
  7fh7-assembly1_A  TM=8.696E-01  e=1.058E-03  Cylindrospermum licheniforme UTEX B 2014
  7fh6-assembly1_A  TM=8.623E-01  e=1.694E-03  Cylindrospermum licheniforme UTEX B 2014
  5x4a-assembly1_D  TM=6.786E-01  e=2.731E-01  Sclerophytum lochmodes
  2ce6-assembly1_A  TM=6.719E-01  e=3.297E-01  Helix pomatia
  4ru4-assembly1_C  TM=7.605E-01  e=1.633E+00  Pseudomonas phage LKA1

Radius of gyration: 31.82 Å; Cα contacts (8 Å, |Δi|>4): 1394; chains: 1; bounding box: 84×63×85 Å

Solvent-accessible surface area (backbone atoms only — not comparable to full-atom values): 30006 Å² total; per-residue (Å²): 80,56,41,73,45,78,74,56,80,74,46,92,70,67,68,45,81,42,22,31,79,67,57,98,89,48,66,44,77,47,81,44,36,49,56,74,40,61,89,54,88,77,64,81,63,53,70,48,73,48,76,49,76,66,48,73,52,68,60,90,83,21,45,34,40,29,42,67,66,48,77,64,38,18,45,54,82,36,76,51,73,50,82,59,71,41,94,52,61,47,48,80,48,73,31,52,46,40,78,61,73,92,69,40,64,43,81,46,75,47,80,73,40,31,45,31,34,32,35,26,37,44,45,50,55,70,76,48,88,63,47,84,50,55,52,32,25,39,17,37,41,36,32,38,82,84,80,88,81,84,77,77,83,84,72,56,85,86,54,64,71,44,68,77,33,81,39,33,36,34,43,72,50,71,67,46,28,57,61,78,40,76,48,75,52,99,55,76,36,94,46,65,40,64,39,44,38,29,32,40,64,73,41,91,70,63,61,43,64,41,29,61,42,78,50,44,43,33,38,28,37,24,41,43,50,47,91,71,59,90,69,80,64,53,54,25,35,30,19,37,40,38,29,46,60,44,47,30,27,35,94,76,68,49,43,39,38,30,49,73,46,79,44,49,36,37,56,100,77,42,66,45,78,46,70,53,92,61,89,46,93,53,53,46,32,52,40,68,25,55,49,44,59,76,41,88,68,56,68,45,66,41,30,27,78,70,39,34,60,28,32,32,38,21,35,38,37,41,55,73,40,60,85,72,70,60,56,64,30,43,34,33,38,36,36,30,54,59,45,73,53,54,57,87,89,24,48,33,39,29,42,69,68,48,77,67,36,18,45,56,76,34,78,49,71,50,84,64,72,41,95,43,49,46,36,50,35,41,33,54,44,42,77,73,58,92,66,36,65,45,50,35,31,43,83,70,38,29,47,32,34,32,34,24,38,43,49,49,55,52,76,47,90,66,55,89,51,58,54,33,26,38,19,34,42,34,33,42,59,69,46,78,32,59,27,22,59,50,54,55,99,91,42,104,55,72,71,47,71,45,74,48,63,60,86,65,88,57,42,76,47,78,46,19,44,76,87,46,60,76,32,76,62,83,55,82,54,21,28,38,36,34,36,74,73,44,83,90,56,27,34,38,28,33,36,61,50,66,87,47,46,50,78,45,69,27,97,84,43,82,54,17,25,22,35,23,42,61,41,93,97,56,74,64,29,40,26,30,35,35,50,86,35,68,79,86,54,77,87,40,88,37,45,44,63,62

Secondary structure (DSSP, 8-state):
-EEEEE----SSS--EEEEE---SS--EEEEE--GGGTTS------EEEEE--SEEEEETTEEEEEEE--TTB-SS-EEEE-TT--SSPPEEEEEE-S--SSS-EEEEEE---SSEEEEEEEE--SS-S------B-EEEEEE-S-S----PPP--SSS-----EEEEEEEEEEEE-SS-EEEEPSS--SSEEEE-PPEESSSSS--EEEEEEEETTEEEEEEE--TTS-S----EEEEEEEEESEEEE-TTS-EEEEEEEEE--BTTT--EEEEPSS--SS--EEEEEE---SS-S-EEEEEE---SSEEEEEEEE-GGGTTS----EEEEEEEE-SEEEEETTEEEEEEE--TTB-SSPEEEE-TT--SSPPEEEEEE-----SS-EEEEEE---SSEEEEEEEE--SS-S------B-EEEEEESS-EEEEEEE---TT-TTSSS-EEEE--SSS-EEESB-SS-BS--STTTSS-EEEES--TTT-EEEESS-GGGEEEEE-SS-TTSEEEEE--TTSPPEEEEEETT-----TTSTTEEE-